Protein AF-0000000087188708 (afdb_homodimer)

Secondary structure (DSSP, 8-state):
----HHHHHHHHHHHHHHHHHHHHHHHHHHHHHHHHHHHHHHHHSTTSSS--HHHHHHHHHHHHHHTTS-HHHHHHHTHHHHHHHHS-SSSHHHHHHHHHHHHHHHHHHHHHHHHHTS-HHHHHHHHHTT--HHHIIIIIIHHHTHHHHHHHHHHHHHHHHHHHHHHHTTT--HHHHHIIIIIITTT-HHHHHHHHHHHHHHHHHHHHHHHHHHHHHHT-/----HHHHHHHHHHHHHHHHHHHHHHHHHHHHHHHHHHHHHHHHSTTSSS--HHHHHHHHHHHHHHTTS-HHHHHHHTHHHHHHHHS-SSSHHHHHHHHHHHHHHHHHHHHHHHHHTS-HHHHHHHHHTT--HHHIIIIIIHHHTHHHHHHHHHHHHHHHHHHHHHHGGGT--HHHHHIIIIIITTT-HHHHHHHHHHHHHHHHHHHHHHHHHHHHHHT-

pLDDT: mean 93.76, std 5.8, range [55.22, 98.81]

Sequence (440 aa):
MHADWSVFWPKVVDATGETVYMVLITLALSAVLGMAVGLTLYATRKGGVLPNRLVFAVLNTLVNIVRPVPFVIAIVALSPVTRGVVGTMIGTDAAVFPMVVVATFGVARIVETNLLSVESGVIEAARSMGAGPLRILLTVLVPEALGPLVLGFTFMLVALIDFSAVAGTVGGGGVGHLAMTYGYLRFDTSVMVVAVAVLIALVQVAQLLGNALARKVLRRMHADWSVFWPKVVDATGETVYMVLITLALSAVLGMAVGLTLYATRKGGVLPNRLVFAVLNTLVNIVRPVPFVIAIVALSPVTRGVVGTMIGTDAAVFPMVVVATFGVARIVETNLLSVESGVIEAARSMGAGPLRILLTVLVPEALGPLVLGFTFMLVALIDFSAVAGTVGGGGVGHLAMTYGYLRFDTSVMVVAVAVLIALVQVAQLLGNALARKVLRR

InterPro domains:
  IPR000515 ABC transporter type 1, transmembrane domain MetI-like [PF00528] (44-217)
  IPR000515 ABC transporter type 1, transmembrane domain MetI-like [PS50928] (16-210)
  IPR000515 ABC transporter type 1, transmembrane domain MetI-like [cd06261] (19-206)
  IPR035906 MetI-like superfamily [G3DSA:1.10.3720.10] (9-220)
  IPR035906 MetI-like superfamily [SSF161098] (9-205)
  IPR051322 Amino Acid ABC Transporter Permease [PTHR30450] (7-220)

Solvent-accessible surface area (backbone atoms only — not comparable to full-atom values): 21534 Å² total; per-residue (Å²): 111,78,81,59,61,88,68,44,48,61,56,54,52,50,18,46,49,42,35,52,47,40,35,51,53,26,48,54,53,11,50,56,52,3,41,53,51,6,49,48,44,48,28,12,28,89,88,35,74,50,60,34,68,66,62,24,52,54,53,50,51,50,35,66,58,55,53,73,46,39,60,68,56,48,48,55,65,39,34,67,56,31,26,71,76,66,69,33,60,54,32,49,74,28,36,30,51,50,48,22,58,54,42,16,38,44,37,12,50,48,42,30,56,40,51,66,69,52,59,64,65,62,54,52,52,42,45,72,73,65,50,50,55,67,48,40,48,64,68,44,46,46,64,70,26,40,36,61,43,38,47,45,50,31,52,46,53,49,50,34,49,34,50,39,36,47,33,9,73,64,44,14,34,18,41,26,19,48,26,44,59,54,6,54,73,51,65,16,64,67,48,28,54,51,37,51,50,50,50,48,49,49,42,51,50,46,49,52,52,25,52,53,50,24,52,58,53,54,73,97,114,78,81,59,62,89,69,44,48,60,56,52,52,51,18,45,50,43,34,51,47,40,36,52,54,26,46,54,52,10,50,54,51,2,41,54,51,6,50,49,43,47,29,13,28,92,87,35,74,49,60,34,68,67,62,25,52,53,52,51,50,50,34,64,59,55,50,74,45,36,62,67,56,49,46,54,64,39,33,68,57,32,28,72,73,67,68,33,59,54,30,49,73,30,37,30,50,49,48,23,58,55,41,17,36,47,37,12,50,48,43,28,56,40,51,66,69,52,61,66,65,62,55,51,53,44,46,73,72,65,50,50,56,69,49,40,50,64,67,44,47,46,63,71,27,40,37,62,44,37,47,45,49,30,54,47,54,48,50,34,50,35,50,41,35,46,32,8,74,62,45,15,36,17,41,27,20,47,28,44,58,54,7,54,74,52,66,16,64,68,48,29,54,50,36,51,50,51,51,48,48,51,43,52,51,47,48,53,52,27,52,55,51,24,52,57,53,54,72,98

Nearest PDB structures (foldseek):
  3tuz-assembly2_F  TM=9.775E-01  e=1.380E-12  Escherichia coli K-12
  3tui-assembly2_E  TM=9.716E-01  e=1.048E-12  Escherichia coli K-12
  7mc0-assembly1_B  TM=9.440E-01  e=1.883E-11  Neisseria meningitidis MC58
  3dhw-assembly1_B  TM=9.149E-01  e=3.055E-09  Escherichia coli K-12
  3dhw-assembly2_F  TM=9.165E-01  e=4.170E-08  Escherichia coli K-12

Radius of gyration: 22.99 Å; Cα contacts (8 Å, |Δi|>4): 658; chains: 2; bounding box: 59×64×60 Å

Structure (mmCIF, N/CA/C/O backbone):
data_AF-0000000087188708-model_v1
#
loop_
_entity.id
_entity.type
_entity.pdbx_description
1 polymer 'ABC transporter permease'
#
loop_
_atom_site.group_PDB
_atom_site.id
_atom_site.type_symbol
_atom_site.label_atom_id
_atom_site.label_alt_id
_atom_site.label_comp_id
_atom_site.label_asym_id
_atom_site.label_entity_id
_atom_site.label_seq_id
_atom_site.pdbx_PDB_ins_code
_atom_site.Cartn_x
_atom_site.Cartn_y
_atom_site.Cartn_z
_atom_site.occupancy
_atom_site.B_iso_or_equiv
_atom_site.auth_seq_id
_atom_site.auth_comp_id
_atom_site.auth_asym_id
_atom_site.auth_atom_id
_atom_site.pdbx_PDB_model_num
ATOM 1 N N . MET A 1 1 ? -13.57 29.672 0.452 1 55.44 1 MET A N 1
ATOM 2 C CA . MET A 1 1 ? -13.055 30.469 -0.656 1 55.44 1 MET A CA 1
ATOM 3 C C . MET A 1 1 ? -12.781 29.594 -1.874 1 55.44 1 MET A C 1
ATOM 5 O O . MET A 1 1 ? -12.141 28.547 -1.759 1 55.44 1 MET A O 1
ATOM 9 N N . HIS A 1 2 ? -13.484 29.625 -2.809 1 73.94 2 HIS A N 1
ATOM 10 C CA . HIS A 1 2 ? -13.422 28.906 -4.082 1 73.94 2 HIS A CA 1
ATOM 11 C C . HIS A 1 2 ? -12.242 29.391 -4.922 1 73.94 2 HIS A C 1
ATOM 13 O O . HIS A 1 2 ? -11.992 30.594 -5.012 1 73.94 2 HIS A O 1
ATOM 19 N N . ALA A 1 3 ? -11.305 28.469 -5.273 1 75.88 3 ALA A N 1
ATOM 20 C CA . ALA A 1 3 ? -10.117 28.781 -6.066 1 75.88 3 ALA A CA 1
ATOM 21 C C . ALA A 1 3 ? -10.5 29.422 -7.398 1 75.88 3 ALA A C 1
ATOM 23 O O . ALA A 1 3 ? -11.469 29 -8.039 1 75.88 3 ALA A O 1
ATOM 24 N N . ASP A 1 4 ? -9.898 30.578 -7.648 1 86.38 4 ASP A N 1
ATOM 25 C CA . ASP A 1 4 ? -9.984 31.125 -9 1 86.38 4 ASP A CA 1
ATOM 26 C C . ASP A 1 4 ? -9.172 30.281 -9.977 1 86.38 4 ASP A C 1
ATOM 28 O O . ASP A 1 4 ? -7.941 30.359 -10.016 1 86.38 4 ASP A O 1
ATOM 32 N N . TRP A 1 5 ? -9.797 29.547 -10.797 1 86.56 5 TRP A N 1
ATOM 33 C CA . TRP A 1 5 ? -9.18 28.5 -11.609 1 86.56 5 TRP A CA 1
ATOM 34 C C . TRP A 1 5 ? -8.32 29.109 -12.711 1 86.56 5 TRP A C 1
ATOM 36 O O . TRP A 1 5 ? -7.402 28.453 -13.219 1 86.56 5 TRP A O 1
ATOM 46 N N . SER A 1 6 ? -8.578 30.344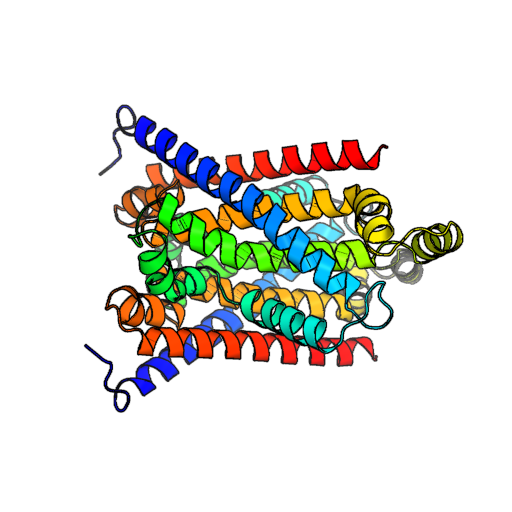 -13.031 1 86.44 6 SER A N 1
ATOM 47 C CA . SER A 1 6 ? -7.754 31 -14.047 1 86.44 6 SER A CA 1
ATOM 48 C C . SER A 1 6 ? -6.328 31.203 -13.547 1 86.44 6 SER A C 1
ATOM 50 O O . SER A 1 6 ? -5.379 31.125 -14.336 1 86.44 6 SER A O 1
ATOM 52 N N . VAL A 1 7 ? -6.223 31.234 -12.297 1 86.06 7 VAL A N 1
ATOM 53 C CA . VAL A 1 7 ? -4.891 31.484 -11.758 1 86.06 7 VAL A CA 1
ATOM 54 C C . VAL A 1 7 ? -4.395 30.234 -11.016 1 86.06 7 VAL A C 1
ATOM 56 O O . VAL A 1 7 ? -3.188 30.047 -10.836 1 86.06 7 VAL A O 1
ATOM 59 N N . PHE A 1 8 ? -5.25 29.328 -10.742 1 92 8 PHE A N 1
ATOM 60 C CA . PHE A 1 8 ? -4.895 28.203 -9.898 1 92 8 PHE A CA 1
ATOM 61 C C . PHE A 1 8 ? -4.371 27.047 -10.734 1 92 8 PHE A C 1
ATOM 63 O O . PHE A 1 8 ? -3.613 26.203 -10.242 1 92 8 PHE A O 1
ATOM 70 N N . TRP A 1 9 ? -4.625 27.062 -12.023 1 93.5 9 TRP A N 1
ATOM 71 C CA . TRP A 1 9 ? -4.301 25.922 -12.883 1 93.5 9 TRP A CA 1
ATOM 72 C C . TRP A 1 9 ? -2.791 25.734 -12.977 1 93.5 9 TRP A C 1
ATOM 74 O O . TRP A 1 9 ? -2.305 24.609 -13.047 1 93.5 9 TRP A O 1
ATOM 84 N N . PRO A 1 10 ? -2.039 26.844 -13 1 94.25 10 PRO A N 1
ATOM 85 C CA . PRO A 1 10 ? -0.588 26.656 -13.031 1 94.25 10 PRO A CA 1
ATOM 86 C C . PRO A 1 10 ? -0.071 25.891 -11.805 1 94.25 10 PRO A C 1
ATOM 88 O O . PRO A 1 10 ? 0.89 25.125 -11.906 1 94.25 10 PRO A O 1
ATOM 91 N N . LYS A 1 11 ? -0.668 26.094 -10.719 1 95.44 11 LYS A N 1
ATOM 92 C CA . LYS A 1 11 ? -0.282 25.359 -9.508 1 95.44 11 LYS A CA 1
ATOM 93 C C . LYS A 1 11 ? -0.538 23.875 -9.656 1 95.44 11 LYS A C 1
ATOM 95 O O . LYS A 1 11 ? 0.256 23.047 -9.195 1 95.44 11 LYS A O 1
ATOM 100 N N . VAL A 1 12 ? -1.658 23.562 -10.312 1 97.5 12 VAL A N 1
ATOM 101 C CA . VAL A 1 12 ? -2.01 22.156 -10.547 1 97.5 12 VAL A CA 1
ATOM 102 C C . VAL A 1 12 ? -0.976 21.516 -11.469 1 97.5 12 VAL A C 1
ATOM 104 O O . VAL A 1 12 ? -0.517 20.406 -11.219 1 97.5 12 VAL A O 1
ATOM 107 N N . VAL A 1 13 ? -0.599 22.219 -12.461 1 97.69 13 VAL A N 1
ATOM 108 C CA . VAL A 1 13 ? 0.367 21.719 -13.43 1 97.69 13 VAL A CA 1
ATOM 109 C C . VAL A 1 13 ? 1.728 21.531 -12.766 1 97.69 13 VAL A C 1
ATOM 111 O O . VAL A 1 13 ? 2.393 20.516 -12.961 1 97.69 13 VAL A O 1
ATOM 114 N N . ASP A 1 14 ? 2.127 22.516 -11.984 1 97.69 14 ASP A N 1
ATOM 115 C CA . ASP A 1 14 ? 3.396 22.453 -11.266 1 97.69 14 ASP A CA 1
ATOM 116 C C . ASP A 1 14 ? 3.414 21.266 -10.297 1 97.69 14 ASP A C 1
ATOM 118 O O . ASP A 1 14 ? 4.395 20.516 -10.242 1 97.69 14 ASP A O 1
ATOM 122 N N . ALA A 1 15 ? 2.367 21.125 -9.539 1 98.44 15 ALA A N 1
ATOM 123 C CA . ALA A 1 15 ? 2.254 20.031 -8.578 1 98.44 15 ALA A CA 1
ATOM 124 C C . ALA A 1 15 ? 2.285 18.672 -9.273 1 98.44 15 ALA A C 1
ATOM 126 O O . ALA A 1 15 ? 2.873 17.719 -8.766 1 98.44 15 ALA A O 1
ATOM 127 N N . THR A 1 16 ? 1.593 18.609 -10.445 1 98.62 16 THR A N 1
ATOM 128 C CA . THR A 1 16 ? 1.6 17.375 -11.234 1 98.62 16 THR A CA 1
ATOM 129 C C . THR A 1 16 ? 3.012 17.047 -11.711 1 98.62 16 THR A C 1
ATOM 131 O O . THR A 1 16 ? 3.438 15.891 -11.656 1 98.62 16 THR A O 1
ATOM 134 N N . GLY A 1 17 ? 3.709 18.031 -12.156 1 98.62 17 GLY A N 1
ATOM 135 C CA . GLY A 1 17 ? 5.094 17.859 -12.562 1 98.62 17 GLY A CA 1
ATOM 136 C C . GLY A 1 17 ? 5.988 17.375 -11.43 1 98.62 17 GLY A C 1
ATOM 137 O O . GLY A 1 17 ? 6.848 16.516 -11.633 1 98.62 17 GLY A O 1
ATOM 138 N N . GLU A 1 18 ? 5.809 17.953 -10.289 1 98.75 18 GLU A N 1
ATOM 139 C CA . GLU A 1 18 ? 6.57 17.547 -9.117 1 98.75 18 GLU A CA 1
ATOM 140 C C . GLU A 1 18 ? 6.301 16.078 -8.773 1 98.75 18 GLU A C 1
ATOM 142 O O . GLU A 1 18 ? 7.223 15.336 -8.422 1 98.75 18 GLU A O 1
ATOM 147 N N . THR A 1 19 ? 5.027 15.703 -8.836 1 98.75 19 THR A N 1
ATOM 148 C CA . THR A 1 19 ? 4.668 14.312 -8.586 1 98.75 19 THR A CA 1
ATOM 149 C C . THR A 1 19 ? 5.352 13.383 -9.586 1 98.75 19 THR A C 1
ATOM 151 O O . THR A 1 19 ? 5.965 12.383 -9.195 1 98.75 19 THR A O 1
ATOM 154 N N . VAL A 1 20 ? 5.258 13.75 -10.852 1 98.75 20 VAL A N 1
ATOM 155 C CA . VAL A 1 20 ? 5.867 12.945 -11.898 1 98.75 20 VAL A CA 1
ATOM 156 C C . VAL A 1 20 ? 7.375 12.852 -11.68 1 98.75 20 VAL A C 1
ATOM 158 O O . VAL A 1 20 ? 7.957 11.773 -11.781 1 98.75 20 VAL A O 1
ATOM 161 N N . TYR A 1 21 ? 7.953 13.945 -11.352 1 98.69 21 TYR A N 1
ATOM 162 C CA . TYR A 1 21 ? 9.383 13.992 -11.07 1 98.69 21 TYR A CA 1
ATOM 163 C C . TYR A 1 21 ? 9.75 13.07 -9.922 1 98.69 21 TYR A C 1
ATOM 165 O O . TYR A 1 21 ? 10.656 12.242 -10.039 1 98.69 21 TYR A O 1
ATOM 173 N N . MET A 1 22 ? 9.102 13.203 -8.781 1 98.75 22 MET A N 1
ATOM 174 C CA . MET A 1 22 ? 9.375 12.391 -7.602 1 98.75 22 MET A CA 1
ATOM 175 C C . MET A 1 22 ? 9.242 10.906 -7.926 1 98.75 22 MET A C 1
ATOM 177 O O . MET A 1 22 ? 10.102 10.102 -7.551 1 98.75 22 MET A O 1
ATOM 181 N N . VAL A 1 23 ? 8.18 10.57 -8.633 1 98.69 23 VAL A N 1
ATOM 182 C CA . VAL A 1 23 ? 7.859 9.172 -8.914 1 98.69 23 VAL A CA 1
ATOM 183 C C . VAL A 1 23 ? 8.898 8.586 -9.859 1 98.69 23 VAL A C 1
ATOM 185 O O . VAL A 1 23 ? 9.438 7.504 -9.609 1 98.69 23 VAL A O 1
ATOM 188 N N . LEU A 1 24 ? 9.258 9.305 -10.906 1 98.5 24 LEU A N 1
ATOM 189 C CA . LEU A 1 24 ? 10.148 8.766 -11.93 1 98.5 24 LEU A CA 1
ATOM 190 C C . LEU A 1 24 ? 11.586 8.688 -11.414 1 98.5 24 LEU A C 1
ATOM 192 O O . LEU A 1 24 ? 12.297 7.715 -11.672 1 98.5 24 LEU A O 1
ATOM 196 N N . ILE A 1 25 ? 12.023 9.688 -10.727 1 98.75 25 ILE A N 1
ATOM 197 C CA . ILE A 1 25 ? 13.375 9.68 -10.195 1 98.75 25 ILE A CA 1
ATOM 198 C C . ILE A 1 25 ? 13.508 8.594 -9.125 1 98.75 25 ILE A C 1
ATOM 200 O O . ILE A 1 25 ? 14.508 7.871 -9.086 1 98.75 25 ILE A O 1
ATOM 204 N N . THR A 1 26 ? 12.5 8.508 -8.227 1 98.81 26 THR A N 1
ATOM 205 C CA . THR A 1 26 ? 12.516 7.461 -7.211 1 98.81 26 THR A CA 1
ATOM 206 C C . THR A 1 26 ? 12.5 6.082 -7.859 1 98.81 26 THR A C 1
ATOM 208 O O . THR A 1 26 ? 13.195 5.172 -7.414 1 98.81 26 THR A O 1
ATOM 211 N N . LEU A 1 27 ? 11.641 5.922 -8.906 1 98.5 27 LEU A N 1
ATOM 212 C CA . LEU A 1 27 ? 11.586 4.641 -9.594 1 98.5 27 LEU A CA 1
ATOM 213 C C . LEU A 1 27 ? 12.953 4.277 -10.172 1 98.5 27 LEU A C 1
ATOM 215 O O . LEU A 1 27 ? 13.414 3.143 -10.023 1 98.5 27 LEU A O 1
ATOM 219 N N . ALA A 1 28 ? 13.578 5.215 -10.852 1 98.44 28 ALA A N 1
ATOM 220 C CA . ALA A 1 28 ? 14.867 4.977 -11.492 1 98.44 28 ALA A CA 1
ATOM 221 C C . ALA A 1 28 ? 15.922 4.574 -10.461 1 98.44 28 ALA A C 1
ATOM 223 O O . ALA A 1 28 ? 16.609 3.57 -10.633 1 98.44 28 ALA A O 1
ATOM 224 N N . LEU A 1 29 ? 16 5.293 -9.406 1 98.75 29 LEU A N 1
ATOM 225 C CA . LEU A 1 29 ? 17.031 5.051 -8.406 1 98.75 29 LEU A CA 1
ATOM 226 C C . LEU A 1 29 ? 16.734 3.777 -7.617 1 98.75 29 LEU A C 1
ATOM 228 O O . LEU A 1 29 ? 17.641 2.979 -7.363 1 98.75 29 LEU A O 1
ATOM 232 N N . SER A 1 30 ? 15.492 3.623 -7.223 1 98.62 30 SER A N 1
ATOM 233 C CA . SER A 1 30 ? 15.148 2.434 -6.449 1 98.62 30 SER A CA 1
ATOM 234 C C . SER A 1 30 ? 15.203 1.177 -7.309 1 98.62 30 SER A C 1
ATOM 236 O O . SER A 1 30 ? 15.477 0.084 -6.805 1 98.62 30 SER A O 1
ATOM 238 N N . ALA A 1 31 ? 14.914 1.328 -8.609 1 97.94 31 ALA A N 1
ATOM 239 C CA . ALA A 1 31 ? 15.047 0.189 -9.508 1 97.94 31 ALA A CA 1
ATOM 240 C C . ALA A 1 31 ? 16.484 -0.311 -9.555 1 97.94 31 ALA A C 1
ATOM 242 O O . ALA A 1 31 ? 16.734 -1.517 -9.492 1 97.94 31 ALA A O 1
ATOM 243 N N . VAL A 1 32 ? 17.422 0.616 -9.672 1 98 32 VAL A N 1
ATOM 244 C CA . VAL A 1 32 ? 18.828 0.262 -9.742 1 98 32 VAL A CA 1
ATOM 245 C C . VAL A 1 32 ? 19.281 -0.323 -8.406 1 98 32 VAL A C 1
ATOM 247 O O . VAL A 1 32 ? 19.859 -1.409 -8.359 1 98 32 VAL A O 1
ATOM 250 N N . LEU A 1 33 ? 19 0.356 -7.328 1 98.56 33 LEU A N 1
ATOM 251 C CA . LEU A 1 33 ? 19.438 -0.075 -6.004 1 98.56 33 LEU A CA 1
ATOM 252 C C . LEU A 1 33 ? 18.703 -1.349 -5.582 1 98.56 33 LEU A C 1
ATOM 254 O O . LEU A 1 33 ? 19.312 -2.264 -5.031 1 98.56 33 LEU A O 1
ATOM 258 N N . GLY A 1 34 ? 17.391 -1.354 -5.812 1 98.38 34 GLY A N 1
ATOM 259 C CA . GLY A 1 34 ? 16.594 -2.523 -5.473 1 98.38 34 GLY A CA 1
ATOM 260 C C . GLY A 1 34 ? 16.984 -3.758 -6.266 1 98.38 34 GLY A C 1
ATOM 261 O O . GLY A 1 34 ? 16.969 -4.871 -5.738 1 98.38 34 GLY A O 1
ATOM 262 N N . MET A 1 35 ? 17.266 -3.551 -7.516 1 96.94 35 MET A N 1
ATOM 263 C CA . MET A 1 35 ? 17.75 -4.66 -8.328 1 96.94 35 MET A CA 1
ATOM 264 C C . MET A 1 35 ? 19.047 -5.223 -7.766 1 96.94 35 MET A C 1
ATOM 266 O O . MET A 1 35 ? 19.219 -6.438 -7.664 1 96.94 35 MET A O 1
ATOM 270 N N . ALA A 1 36 ? 19.953 -4.355 -7.41 1 97.38 36 ALA A N 1
ATOM 271 C CA . ALA A 1 36 ? 21.219 -4.785 -6.824 1 97.38 36 ALA A CA 1
ATOM 272 C C . ALA A 1 36 ? 20.984 -5.586 -5.547 1 97.38 36 ALA A C 1
ATOM 274 O O . ALA A 1 36 ? 21.547 -6.672 -5.375 1 97.38 36 ALA A O 1
ATOM 275 N N . VAL A 1 37 ? 20.141 -5.086 -4.68 1 98.31 37 VAL A N 1
ATOM 276 C CA . VAL A 1 37 ? 19.859 -5.75 -3.41 1 98.31 37 VAL A CA 1
ATOM 277 C C . VAL A 1 37 ? 19.125 -7.059 -3.666 1 98.31 37 VAL A C 1
ATOM 279 O O . VAL A 1 37 ? 19.438 -8.086 -3.066 1 98.31 37 VAL A O 1
ATOM 282 N N . GLY A 1 38 ? 18.109 -6.984 -4.57 1 97.62 38 GLY A N 1
ATOM 283 C CA . GLY A 1 38 ? 17.328 -8.172 -4.902 1 97.62 38 GLY A CA 1
ATOM 284 C C . GLY A 1 38 ? 18.172 -9.281 -5.516 1 97.62 38 GLY A C 1
ATOM 285 O O . GLY A 1 38 ? 18.016 -10.453 -5.172 1 97.62 38 GLY A O 1
ATOM 286 N N . LEU A 1 39 ? 19.062 -8.906 -6.391 1 96.56 39 LEU A N 1
ATOM 287 C CA . LEU A 1 39 ? 19.984 -9.867 -6.996 1 96.56 39 LEU A CA 1
ATOM 288 C C . LEU A 1 39 ? 20.891 -10.484 -5.945 1 96.56 39 LEU A C 1
ATOM 290 O O . LEU A 1 39 ? 21.156 -11.688 -5.977 1 96.56 39 LEU A O 1
ATOM 294 N N . THR A 1 40 ? 21.375 -9.648 -5.066 1 97.44 40 THR A N 1
ATOM 295 C CA . THR A 1 40 ? 22.25 -10.141 -3.998 1 97.44 40 THR A CA 1
ATOM 296 C C . THR A 1 40 ? 21.5 -11.117 -3.098 1 97.44 40 THR A C 1
ATOM 298 O O . THR A 1 40 ? 22.047 -12.156 -2.717 1 97.44 40 THR A O 1
ATOM 301 N N . LEU A 1 41 ? 20.312 -10.828 -2.809 1 97.44 41 LEU A N 1
ATOM 302 C CA . LEU A 1 41 ? 19.484 -11.711 -1.998 1 97.44 41 LEU A CA 1
ATOM 303 C C . LEU A 1 41 ? 19.297 -13.062 -2.684 1 97.44 41 LEU A C 1
ATOM 305 O O . LEU A 1 41 ? 19.469 -14.109 -2.059 1 97.44 41 LEU A O 1
ATOM 309 N N . TYR A 1 42 ? 18.969 -12.945 -3.904 1 95.88 42 TYR A N 1
ATOM 310 C CA . TYR A 1 42 ? 18.75 -14.18 -4.656 1 95.88 42 TYR A CA 1
ATOM 311 C C . TYR A 1 42 ? 20.031 -15 -4.719 1 95.88 42 TYR A C 1
ATOM 313 O O . TYR A 1 42 ? 20.016 -16.219 -4.504 1 95.88 42 TYR A O 1
ATOM 321 N N . ALA A 1 43 ? 21.125 -14.352 -4.961 1 95.06 43 ALA A N 1
ATOM 322 C CA . ALA A 1 43 ? 22.391 -15.023 -5.199 1 95.06 43 ALA A CA 1
ATOM 323 C C . ALA A 1 43 ? 22.938 -15.648 -3.916 1 95.06 43 ALA A C 1
ATOM 325 O O . ALA A 1 43 ? 23.594 -16.688 -3.955 1 95.06 43 ALA A O 1
ATOM 326 N N . THR A 1 44 ? 22.641 -15.062 -2.797 1 96.38 44 THR A N 1
ATOM 327 C CA . THR A 1 44 ? 23.328 -15.461 -1.572 1 96.38 44 THR A CA 1
ATOM 328 C C . THR A 1 44 ? 22.484 -16.438 -0.767 1 96.38 44 THR A C 1
ATOM 330 O O . THR A 1 44 ? 22.906 -16.906 0.294 1 96.38 44 THR A O 1
ATOM 333 N N . ARG A 1 45 ? 21.328 -16.719 -1.257 1 93.88 45 ARG A N 1
ATOM 334 C CA . ARG A 1 45 ? 20.469 -17.672 -0.548 1 93.88 45 ARG A CA 1
ATOM 335 C C . ARG A 1 45 ? 21.094 -19.062 -0.53 1 93.88 45 ARG A C 1
ATOM 337 O O . ARG A 1 45 ? 22.031 -19.344 -1.278 1 93.88 45 ARG A O 1
ATOM 344 N N . LYS A 1 46 ? 20.5 -19.906 0.299 1 91.25 46 LYS A N 1
ATOM 345 C CA . LYS A 1 46 ? 20.969 -21.297 0.33 1 91.25 46 LYS A CA 1
ATOM 346 C C . LYS A 1 46 ? 20.703 -22 -0.998 1 91.25 46 LYS A C 1
ATOM 348 O O . LYS A 1 46 ? 19.578 -21.984 -1.493 1 91.25 46 LYS A O 1
ATOM 353 N N . GLY A 1 47 ? 21.766 -22.469 -1.568 1 83.81 47 GLY A N 1
ATOM 354 C CA . GLY A 1 47 ? 21.625 -23.156 -2.842 1 83.81 47 GLY A CA 1
ATOM 355 C C . GLY A 1 47 ? 21.703 -22.219 -4.035 1 83.81 47 GLY A C 1
ATOM 356 O O . GLY A 1 47 ? 21.5 -22.641 -5.176 1 83.81 47 GLY A O 1
ATOM 357 N N . GLY A 1 48 ? 21.969 -20.953 -3.705 1 85.62 48 GLY A N 1
ATOM 358 C CA . GLY A 1 48 ? 22.047 -19.984 -4.781 1 85.62 48 GLY A CA 1
ATOM 359 C C . GLY A 1 48 ? 23.375 -20.016 -5.512 1 85.62 48 GLY A C 1
ATOM 360 O O . GLY A 1 48 ? 24.188 -20.922 -5.293 1 85.62 48 GLY A O 1
ATOM 361 N N . VAL A 1 49 ? 23.641 -19.125 -6.363 1 86.62 49 VAL A N 1
ATOM 362 C CA . VAL A 1 49 ? 24.812 -19.109 -7.234 1 86.62 49 VAL A CA 1
ATOM 363 C C . VAL A 1 49 ? 26.047 -18.672 -6.441 1 86.62 49 VAL A C 1
ATOM 365 O O . VAL A 1 49 ? 27.172 -19.016 -6.793 1 86.62 49 VAL A O 1
ATOM 368 N N . LEU A 1 50 ? 25.812 -17.797 -5.418 1 91.19 50 LEU A N 1
ATOM 369 C CA . LEU A 1 50 ? 26.859 -17.328 -4.516 1 91.19 50 LEU A CA 1
ATOM 370 C C . LEU A 1 50 ? 26.391 -17.391 -3.064 1 91.19 50 LEU A C 1
ATOM 372 O O . LEU A 1 50 ? 26.266 -16.344 -2.408 1 91.19 50 LEU A O 1
ATOM 376 N N . PRO A 1 51 ? 26.328 -18.578 -2.629 1 92.38 51 PRO A N 1
ATOM 377 C CA . PRO A 1 51 ? 25.75 -18.719 -1.289 1 92.38 51 PRO A CA 1
ATOM 378 C C . PRO A 1 51 ? 26.578 -18.016 -0.214 1 92.38 51 PRO A C 1
ATOM 380 O O . PRO A 1 51 ? 27.812 -18.062 -0.247 1 92.38 51 PRO A O 1
ATOM 383 N N . ASN A 1 52 ? 25.984 -17.203 0.547 1 96.56 52 ASN A N 1
ATOM 384 C CA . ASN A 1 52 ? 26.531 -16.484 1.7 1 96.56 52 ASN A CA 1
ATOM 385 C C . ASN A 1 52 ? 25.453 -16.266 2.768 1 96.56 52 ASN A C 1
ATOM 387 O O . ASN A 1 52 ? 24.672 -15.312 2.678 1 96.56 52 ASN A O 1
ATOM 391 N N . ARG A 1 53 ? 25.531 -17.016 3.787 1 96.19 53 ARG A N 1
ATOM 392 C CA . ARG A 1 53 ? 24.469 -17.047 4.789 1 96.19 53 ARG A CA 1
ATOM 393 C C . ARG A 1 53 ? 24.375 -15.727 5.535 1 96.19 53 ARG A C 1
ATOM 395 O O . ARG A 1 53 ? 23.281 -15.258 5.844 1 96.19 53 ARG A O 1
ATOM 402 N N . LEU A 1 54 ? 25.469 -15.172 5.812 1 97.56 54 LEU A N 1
ATOM 403 C CA . LEU A 1 54 ? 25.484 -13.93 6.582 1 97.56 54 LEU A CA 1
ATOM 404 C C . LEU A 1 54 ? 24.906 -12.781 5.773 1 97.56 54 LEU A C 1
ATOM 406 O O . LEU A 1 54 ? 24.078 -12.023 6.273 1 97.56 54 LEU A O 1
ATOM 410 N N . VAL A 1 55 ? 25.344 -12.68 4.574 1 97.75 55 VAL A N 1
ATOM 411 C CA . VAL A 1 55 ? 24.859 -11.602 3.715 1 97.75 55 VAL A CA 1
ATOM 412 C C . VAL A 1 55 ? 23.359 -11.766 3.488 1 97.75 55 VAL A C 1
ATOM 414 O O . VAL A 1 55 ? 22.609 -10.797 3.59 1 97.75 55 VAL A O 1
ATOM 417 N N . PHE A 1 56 ? 22.938 -12.93 3.268 1 98 56 PHE A N 1
ATOM 418 C CA . PHE A 1 56 ? 21.516 -13.195 3.047 1 98 56 PHE A CA 1
ATOM 419 C C . PHE A 1 56 ? 20.703 -12.836 4.281 1 98 56 PHE A C 1
ATOM 421 O O . PHE A 1 56 ? 19.688 -12.148 4.18 1 98 56 PHE A O 1
ATOM 428 N N . ALA A 1 57 ? 21.188 -13.281 5.383 1 97.5 57 ALA A N 1
ATOM 429 C CA . ALA A 1 57 ? 20.438 -13.078 6.621 1 97.5 57 ALA A CA 1
ATOM 430 C C . ALA A 1 57 ? 20.297 -11.594 6.938 1 97.5 57 ALA A C 1
ATOM 432 O O . ALA A 1 57 ? 19.219 -11.141 7.332 1 97.5 57 ALA A O 1
ATOM 433 N N . VAL A 1 58 ? 21.297 -10.883 6.766 1 97.75 58 VAL A N 1
ATOM 434 C CA . VAL A 1 58 ? 21.297 -9.461 7.07 1 97.75 58 VAL A CA 1
ATOM 435 C C . VAL A 1 58 ? 20.375 -8.727 6.102 1 97.75 58 VAL A C 1
ATOM 437 O O . VAL A 1 58 ? 19.5 -7.953 6.523 1 97.75 58 VAL A O 1
ATOM 440 N N . LEU A 1 59 ? 20.484 -8.977 4.82 1 97.81 59 LEU A N 1
ATOM 441 C CA . LEU A 1 59 ? 19.688 -8.289 3.816 1 97.81 59 LEU A CA 1
ATOM 442 C C . LEU A 1 59 ? 18.219 -8.695 3.938 1 97.81 59 LEU A C 1
ATOM 444 O O . LEU A 1 59 ? 17.328 -7.848 3.828 1 97.81 59 LEU A O 1
ATOM 448 N N . ASN A 1 60 ? 18.031 -9.938 4.152 1 97.12 60 ASN A N 1
ATOM 449 C CA . ASN A 1 60 ? 16.672 -10.43 4.293 1 97.12 60 ASN A CA 1
ATOM 450 C C . ASN A 1 60 ? 15.969 -9.82 5.504 1 97.12 60 ASN A C 1
ATOM 452 O O . ASN A 1 60 ? 14.789 -9.477 5.434 1 97.12 60 ASN A O 1
ATOM 456 N N . THR A 1 61 ? 16.719 -9.75 6.559 1 95.62 61 THR A N 1
ATOM 457 C CA . THR A 1 61 ? 16.156 -9.148 7.77 1 95.62 61 THR A CA 1
ATOM 458 C C . THR A 1 61 ? 15.836 -7.676 7.543 1 95.62 61 THR A C 1
ATOM 460 O O . THR A 1 61 ? 14.773 -7.199 7.949 1 95.62 61 THR A O 1
ATOM 463 N N . LEU A 1 62 ? 16.656 -6.949 6.879 1 96 62 LEU A N 1
ATOM 464 C CA . LEU A 1 62 ? 16.422 -5.539 6.582 1 96 62 LEU A CA 1
ATOM 465 C C . LEU A 1 62 ? 15.203 -5.359 5.691 1 96 62 LEU A C 1
ATOM 467 O O . LEU A 1 62 ? 14.352 -4.504 5.957 1 96 62 LEU A O 1
ATOM 471 N N . VAL A 1 63 ? 15.094 -6.141 4.711 1 96.5 63 VAL A N 1
ATOM 472 C CA . VAL A 1 63 ? 13.977 -6.066 3.777 1 96.5 63 VAL A CA 1
ATOM 473 C C . VAL A 1 63 ? 12.664 -6.371 4.508 1 96.5 63 VAL A C 1
ATOM 475 O O . VAL A 1 63 ? 11.68 -5.656 4.352 1 96.5 63 VAL A O 1
ATOM 478 N N . ASN A 1 64 ? 12.711 -7.34 5.422 1 91.25 64 ASN A N 1
ATOM 479 C CA . ASN A 1 64 ? 11.508 -7.781 6.129 1 91.25 64 ASN A CA 1
ATOM 480 C C . ASN A 1 64 ? 11.07 -6.762 7.176 1 91.25 64 ASN A C 1
ATOM 482 O O . ASN A 1 64 ? 9.883 -6.66 7.484 1 91.25 64 ASN A O 1
ATOM 486 N N . ILE A 1 65 ? 11.93 -6.023 7.637 1 90.69 65 ILE A N 1
ATOM 487 C CA . ILE A 1 65 ? 11.617 -5.062 8.695 1 90.69 65 ILE A CA 1
ATOM 488 C C . ILE A 1 65 ? 11.172 -3.742 8.07 1 90.69 65 ILE A C 1
ATOM 490 O O . ILE A 1 65 ? 10.219 -3.115 8.555 1 90.69 65 ILE A O 1
ATOM 494 N N . VAL A 1 66 ? 11.812 -3.346 7.016 1 92.75 66 VAL A N 1
ATOM 495 C CA . VAL A 1 66 ? 11.586 -2.02 6.453 1 92.75 66 VAL A CA 1
ATOM 496 C C . VAL A 1 66 ? 10.336 -2.035 5.582 1 92.75 66 VAL A C 1
ATOM 498 O O . VAL A 1 66 ? 9.523 -1.104 5.629 1 92.75 66 VAL A O 1
ATOM 501 N N . ARG A 1 67 ? 10.109 -3.088 4.902 1 90.69 67 ARG A N 1
ATOM 502 C CA . ARG A 1 67 ? 9.07 -3.15 3.879 1 90.69 67 ARG A CA 1
ATOM 503 C C . ARG A 1 67 ? 7.684 -2.965 4.492 1 90.69 67 ARG A C 1
ATOM 505 O O . ARG A 1 67 ? 6.852 -2.232 3.953 1 90.69 67 ARG A O 1
ATOM 512 N N . PRO A 1 68 ? 7.418 -3.49 5.66 1 88.81 68 PRO A N 1
ATOM 513 C CA . PRO A 1 68 ? 6.051 -3.381 6.176 1 88.81 68 PRO A CA 1
ATOM 514 C C . PRO A 1 68 ? 5.812 -2.088 6.953 1 88.81 68 PRO A C 1
ATOM 516 O O . PRO A 1 68 ? 4.691 -1.822 7.391 1 88.81 68 PRO A O 1
ATOM 519 N N . VAL A 1 69 ? 6.797 -1.272 7.152 1 92.19 69 VAL A N 1
ATOM 520 C CA . VAL A 1 69 ? 6.641 -0.001 7.848 1 92.19 69 VAL A CA 1
ATOM 521 C C . VAL A 1 69 ? 5.789 0.949 7.008 1 92.19 69 VAL A C 1
ATOM 523 O O . VAL A 1 69 ? 6.113 1.222 5.852 1 92.19 69 VAL A O 1
ATOM 526 N N . PRO A 1 70 ? 4.707 1.42 7.562 1 95.19 70 PRO A N 1
ATOM 527 C CA . PRO A 1 70 ? 3.93 2.418 6.824 1 95.19 70 PRO A CA 1
ATOM 528 C C . PRO A 1 70 ? 4.781 3.588 6.336 1 95.19 70 PRO A C 1
ATOM 530 O O . PRO A 1 70 ? 5.594 4.125 7.094 1 95.19 70 PRO A O 1
ATOM 533 N N . PHE A 1 71 ? 4.582 3.982 5.098 1 97.31 71 PHE A N 1
ATOM 534 C CA . PHE A 1 71 ? 5.469 4.973 4.496 1 97.31 71 PHE A CA 1
ATOM 535 C C . PHE A 1 71 ? 5.387 6.297 5.242 1 97.31 71 PHE A C 1
ATOM 537 O O . PHE A 1 71 ? 6.391 7 5.379 1 97.31 71 PHE A O 1
ATOM 544 N N . VAL A 1 72 ? 4.234 6.629 5.676 1 96.19 72 VAL A N 1
ATOM 545 C CA . VAL A 1 72 ? 4.07 7.918 6.34 1 96.19 72 VAL A CA 1
ATOM 546 C C . VAL A 1 72 ? 4.961 7.977 7.578 1 96.19 72 VAL A C 1
ATOM 548 O O . VAL A 1 72 ? 5.5 9.031 7.918 1 96.19 72 VAL A O 1
ATOM 551 N N . ILE A 1 73 ? 5.102 6.844 8.195 1 95.88 73 ILE A N 1
ATOM 552 C CA . ILE A 1 73 ? 5.938 6.777 9.383 1 95.88 73 ILE A CA 1
ATOM 553 C C . ILE A 1 73 ? 7.41 6.758 8.977 1 95.88 73 ILE A C 1
ATOM 555 O O . ILE A 1 73 ? 8.242 7.402 9.617 1 95.88 73 ILE A O 1
ATOM 559 N N . ALA A 1 74 ? 7.715 6.109 7.965 1 96.25 74 ALA A N 1
ATOM 560 C CA . ALA A 1 74 ? 9.094 6.016 7.492 1 96.25 74 ALA A CA 1
ATOM 561 C C . ALA A 1 74 ? 9.625 7.383 7.082 1 96.25 74 ALA A C 1
ATOM 563 O O . ALA A 1 74 ? 10.758 7.746 7.426 1 96.25 74 ALA A O 1
ATOM 564 N N . ILE A 1 75 ? 8.797 8.109 6.332 1 96.94 75 ILE A N 1
ATOM 565 C CA . ILE A 1 75 ? 9.273 9.391 5.812 1 96.94 75 ILE A CA 1
ATOM 566 C C . ILE A 1 75 ? 9.531 10.352 6.969 1 96.94 75 ILE A C 1
ATOM 568 O O . ILE A 1 75 ? 10.508 11.109 6.949 1 96.94 75 ILE A O 1
ATOM 572 N N . VAL A 1 76 ? 8.734 10.344 8.008 1 95.25 76 VAL A N 1
ATOM 573 C CA . VAL A 1 76 ? 8.938 11.234 9.141 1 95.25 76 VAL A CA 1
ATOM 574 C C . VAL A 1 76 ? 10.102 10.734 9.984 1 95.25 76 VAL A C 1
ATOM 576 O O . VAL A 1 76 ? 10.898 11.531 10.5 1 95.25 76 VAL A O 1
ATOM 579 N N . ALA A 1 77 ? 10.18 9.414 10.133 1 95.19 77 ALA A N 1
ATOM 580 C CA . ALA A 1 77 ? 11.25 8.828 10.93 1 95.19 77 ALA A CA 1
ATOM 581 C C . ALA A 1 77 ? 12.617 9.109 10.297 1 95.19 77 ALA A C 1
ATOM 583 O O . ALA A 1 77 ? 13.609 9.258 11.008 1 95.19 77 ALA A O 1
ATOM 584 N N . LEU A 1 78 ? 12.672 9.203 9.023 1 96 78 LEU A N 1
ATOM 585 C CA . LEU A 1 78 ? 13.922 9.398 8.305 1 96 78 LEU A CA 1
ATOM 586 C C . LEU A 1 78 ? 14.258 10.875 8.188 1 96 78 LEU A C 1
ATOM 588 O O . LEU A 1 78 ? 15.305 11.242 7.633 1 96 78 LEU A O 1
ATOM 592 N N . SER A 1 79 ? 13.445 11.766 8.719 1 94.25 79 SER A N 1
ATOM 593 C CA . SER A 1 79 ? 13.578 13.203 8.508 1 94.25 79 SER A CA 1
ATOM 594 C C . SER A 1 79 ? 14.938 13.711 8.977 1 94.25 79 SER A C 1
ATOM 596 O O . SER A 1 79 ? 15.562 14.523 8.297 1 94.25 79 SER A O 1
ATOM 598 N N . PRO A 1 80 ? 15.492 13.219 10.125 1 92.19 80 PRO A N 1
ATOM 599 C CA . PRO A 1 80 ? 16.812 13.703 10.508 1 92.19 80 PRO A CA 1
ATOM 600 C C . PRO A 1 80 ? 17.906 13.273 9.516 1 92.19 80 PRO A C 1
ATOM 602 O O . PRO A 1 80 ? 18.828 14.031 9.25 1 92.19 80 PRO A O 1
ATOM 605 N N . VAL A 1 81 ? 17.766 12.117 9.023 1 95.19 81 VAL A N 1
ATOM 606 C CA . VAL A 1 81 ? 18.719 11.609 8.055 1 95.19 81 VAL A CA 1
ATOM 607 C C . VAL A 1 81 ? 18.578 12.383 6.738 1 95.19 81 VAL A C 1
ATOM 609 O O . VAL A 1 81 ? 19.578 12.719 6.102 1 95.19 81 VAL A O 1
ATOM 612 N N . THR A 1 82 ? 17.375 12.609 6.348 1 96.38 82 THR A N 1
ATOM 613 C CA . THR A 1 82 ? 17.109 13.383 5.141 1 96.38 82 THR A CA 1
ATOM 614 C C . THR A 1 82 ? 17.75 14.766 5.234 1 96.38 82 THR A C 1
ATOM 616 O O . THR A 1 82 ? 18.375 15.227 4.277 1 96.38 82 THR A O 1
ATOM 619 N N . ARG A 1 83 ? 17.531 15.414 6.383 1 94.44 83 ARG A N 1
ATOM 620 C CA . ARG A 1 83 ? 18.141 16.734 6.586 1 94.44 83 ARG A CA 1
ATOM 621 C C . ARG A 1 83 ? 19.656 16.656 6.484 1 94.44 83 ARG A C 1
ATOM 623 O O . ARG A 1 83 ? 20.281 17.562 5.926 1 94.44 83 ARG A O 1
ATOM 630 N N . GLY A 1 84 ? 20.234 15.625 7.027 1 95.75 84 GLY A N 1
ATOM 631 C CA . GLY A 1 84 ? 21.688 15.453 6.98 1 95.75 84 GLY A CA 1
ATOM 632 C C . GLY A 1 84 ? 22.219 15.195 5.582 1 95.75 84 GLY A C 1
ATOM 633 O O . GLY A 1 84 ? 23.297 15.664 5.223 1 95.75 84 GLY A O 1
ATOM 634 N N . VAL A 1 85 ? 21.453 14.516 4.75 1 96.31 85 VAL A N 1
ATOM 635 C CA . VAL A 1 85 ? 21.922 14.078 3.441 1 96.31 85 VAL A CA 1
ATOM 636 C C . VAL A 1 85 ? 21.562 15.125 2.387 1 96.31 85 VAL A C 1
ATOM 638 O O . VAL A 1 85 ? 22.391 15.461 1.531 1 96.31 85 VAL A O 1
ATOM 641 N N . VAL A 1 86 ? 20.359 15.656 2.455 1 96.12 86 VAL A N 1
ATOM 642 C CA . VAL A 1 86 ? 19.828 16.531 1.407 1 96.12 86 VAL A CA 1
ATOM 643 C C . VAL A 1 86 ? 19.938 17.984 1.848 1 96.12 86 VAL A C 1
ATOM 645 O O . VAL A 1 86 ? 19.938 18.891 1.014 1 96.12 86 VAL A O 1
ATOM 648 N N . GLY A 1 87 ? 20.016 18.266 3.107 1 95.12 87 GLY A N 1
ATOM 649 C CA . GLY A 1 87 ? 20.141 19.609 3.627 1 95.12 87 GLY A CA 1
ATOM 650 C C . GLY A 1 87 ? 18.828 20.203 4.105 1 95.12 87 GLY A C 1
ATOM 651 O O . GLY A 1 87 ? 18.797 21.25 4.754 1 95.12 87 GLY A O 1
ATOM 652 N N . THR A 1 88 ? 17.75 19.562 3.732 1 93.94 88 THR A N 1
ATOM 653 C CA . THR A 1 88 ? 16.422 20 4.145 1 93.94 88 THR A CA 1
ATOM 654 C C . THR A 1 88 ? 15.477 18.812 4.266 1 93.94 88 THR A C 1
ATOM 656 O O . THR A 1 88 ? 15.773 17.719 3.781 1 93.94 88 THR A O 1
ATOM 659 N N . MET A 1 89 ? 14.359 19.047 4.98 1 92.12 89 MET A N 1
ATOM 660 C CA . MET A 1 89 ? 13.352 17.984 5.121 1 92.12 89 MET A CA 1
ATOM 661 C C . MET A 1 89 ? 12.109 18.328 4.312 1 92.12 89 MET A C 1
ATOM 663 O O . MET A 1 89 ? 11.156 17.531 4.277 1 92.12 89 MET A O 1
ATOM 667 N N . ILE A 1 90 ? 12.156 19.469 3.656 1 93.88 90 ILE A N 1
ATOM 668 C CA . ILE A 1 90 ? 10.984 19.922 2.914 1 93.88 90 ILE A CA 1
ATOM 669 C C . ILE A 1 90 ? 11.328 20.031 1.429 1 93.88 90 ILE A C 1
ATOM 671 O O . ILE A 1 90 ? 12.477 20.266 1.064 1 93.88 90 ILE A O 1
ATOM 675 N N . GLY A 1 91 ? 10.297 19.797 0.633 1 96.69 91 GLY A N 1
ATOM 676 C CA . GLY A 1 91 ? 10.508 19.938 -0.8 1 96.69 91 GLY A CA 1
ATOM 677 C C . GLY A 1 91 ? 10.562 18.594 -1.521 1 96.69 91 GLY A C 1
ATOM 678 O O . GLY A 1 91 ? 10.75 17.547 -0.891 1 96.69 91 GLY A O 1
ATOM 679 N N . THR A 1 92 ? 10.469 18.672 -2.822 1 97.62 92 THR A N 1
ATOM 680 C CA . THR A 1 92 ? 10.383 17.484 -3.66 1 97.62 92 THR A CA 1
ATOM 681 C C . THR A 1 92 ? 11.688 16.688 -3.604 1 97.62 92 THR A C 1
ATOM 683 O O . THR A 1 92 ? 11.664 15.453 -3.518 1 97.62 92 THR A O 1
ATOM 686 N N . ASP A 1 93 ? 12.805 17.344 -3.619 1 97.5 93 ASP A N 1
ATOM 687 C CA . ASP A 1 93 ? 14.094 16.656 -3.566 1 97.5 93 ASP A CA 1
ATOM 688 C C . ASP A 1 93 ? 14.281 15.93 -2.234 1 97.5 93 ASP A C 1
ATOM 690 O O . ASP A 1 93 ? 14.844 14.836 -2.188 1 97.5 93 ASP A O 1
ATOM 694 N N . ALA A 1 94 ? 13.898 16.641 -1.201 1 97.94 94 ALA A N 1
ATOM 695 C CA . ALA A 1 94 ? 13.992 16.016 0.122 1 97.94 94 ALA A CA 1
ATOM 696 C C . ALA A 1 94 ? 13.109 14.781 0.219 1 97.94 94 ALA A C 1
ATOM 698 O O . ALA A 1 94 ? 13.492 13.781 0.835 1 97.94 94 ALA A O 1
ATOM 699 N N . ALA A 1 95 ? 11.914 14.844 -0.371 1 98.38 95 ALA A N 1
ATOM 700 C CA . ALA A 1 95 ? 10.961 13.742 -0.319 1 98.38 95 ALA A CA 1
ATOM 701 C C . ALA A 1 95 ? 11.484 12.523 -1.079 1 98.38 95 ALA A C 1
ATOM 703 O O . ALA A 1 95 ? 11.219 11.383 -0.698 1 98.38 95 ALA A O 1
ATOM 704 N N . VAL A 1 96 ? 12.266 12.711 -2.107 1 98.69 96 VAL A N 1
ATOM 705 C CA . VAL A 1 96 ? 12.781 11.641 -2.957 1 98.69 96 VAL A CA 1
ATOM 706 C C . VAL A 1 96 ? 13.68 10.719 -2.139 1 98.69 96 VAL A C 1
ATOM 708 O O . VAL A 1 96 ? 13.672 9.5 -2.334 1 98.69 96 VAL A O 1
ATOM 711 N N . PHE A 1 97 ? 14.398 11.258 -1.212 1 98.56 97 PHE A N 1
ATOM 712 C CA . PHE A 1 97 ? 15.367 10.492 -0.442 1 98.56 97 PHE A CA 1
ATOM 713 C C . PHE A 1 97 ? 14.68 9.367 0.32 1 98.56 97 PHE A C 1
ATOM 715 O O . PHE A 1 97 ? 14.961 8.188 0.082 1 98.56 97 PHE A O 1
ATOM 722 N N . PRO A 1 98 ? 13.75 9.68 1.244 1 98.31 98 PRO A N 1
ATOM 723 C CA . PRO A 1 98 ? 13.078 8.586 1.94 1 98.31 98 PRO A CA 1
ATOM 724 C C . PRO A 1 98 ? 12.273 7.691 0.996 1 98.31 98 PRO A C 1
ATOM 726 O O . PRO A 1 98 ? 12.141 6.492 1.244 1 98.31 98 PRO A O 1
ATOM 729 N N . MET A 1 99 ? 11.719 8.258 -0.094 1 98.69 99 MET A N 1
ATOM 730 C CA . MET A 1 99 ? 11.016 7.441 -1.077 1 98.69 99 MET A CA 1
ATOM 731 C C . MET A 1 99 ? 11.938 6.395 -1.688 1 98.69 99 MET A C 1
ATOM 733 O O . MET A 1 99 ? 11.562 5.23 -1.829 1 98.69 99 MET A O 1
ATOM 737 N N . VAL A 1 100 ? 13.117 6.801 -1.998 1 98.75 100 VAL A N 1
ATOM 738 C CA . VAL A 1 100 ? 14.086 5.895 -2.602 1 98.75 100 VAL A CA 1
ATOM 739 C C . VAL A 1 100 ? 14.484 4.812 -1.598 1 98.75 100 VAL A C 1
ATOM 741 O O . VAL A 1 100 ? 14.531 3.629 -1.938 1 98.75 100 VAL A O 1
ATOM 744 N N . VAL A 1 101 ? 14.742 5.219 -0.397 1 98.31 101 VAL A N 1
ATOM 745 C CA . VAL A 1 101 ? 15.188 4.285 0.63 1 98.31 101 VAL A CA 1
ATOM 746 C C . VAL A 1 101 ? 14.141 3.197 0.832 1 98.31 101 VAL A C 1
ATOM 748 O O . VAL A 1 101 ? 14.445 2.006 0.765 1 98.31 101 VAL A O 1
ATOM 751 N N . VAL A 1 102 ? 12.93 3.6 1.048 1 98.12 102 VAL A N 1
ATOM 752 C CA . VAL A 1 102 ? 11.859 2.65 1.342 1 98.12 102 VAL A CA 1
ATOM 753 C C . VAL A 1 102 ? 11.555 1.814 0.101 1 98.12 102 VAL A C 1
ATOM 755 O O . VAL A 1 102 ? 11.43 0.591 0.184 1 98.12 102 VAL A O 1
ATOM 758 N N . ALA A 1 103 ? 11.484 2.441 -1.072 1 98.5 103 ALA A N 1
ATOM 759 C CA . ALA A 1 103 ? 11.156 1.758 -2.32 1 98.5 103 ALA A CA 1
ATOM 760 C C . ALA A 1 103 ? 12.234 0.736 -2.682 1 98.5 103 ALA A C 1
ATOM 762 O O . ALA A 1 103 ? 11.938 -0.295 -3.291 1 98.5 103 ALA A O 1
ATOM 763 N N . THR A 1 104 ? 13.469 1.003 -2.34 1 98.69 104 THR A N 1
ATOM 764 C CA . THR A 1 104 ? 14.57 0.094 -2.631 1 98.69 104 THR A CA 1
ATOM 765 C C . THR A 1 104 ? 14.305 -1.288 -2.041 1 98.69 104 THR A C 1
ATOM 767 O O . THR A 1 104 ? 14.477 -2.303 -2.719 1 98.69 104 THR A O 1
ATOM 770 N N . PHE A 1 105 ? 13.844 -1.315 -0.851 1 98.06 105 PHE A N 1
ATOM 771 C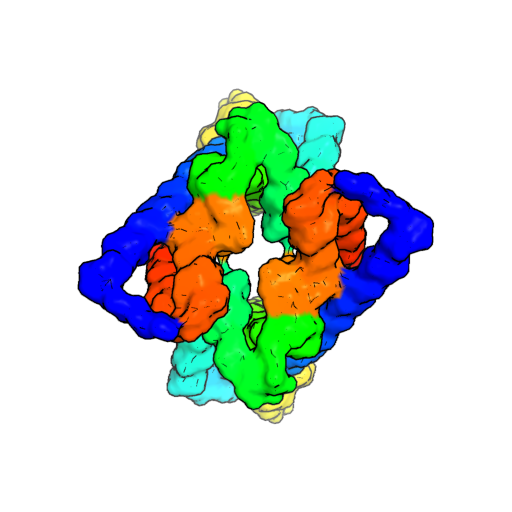 CA . PHE A 1 105 ? 13.602 -2.59 -0.186 1 98.06 105 PHE A CA 1
ATOM 772 C C . PHE A 1 105 ? 12.383 -3.285 -0.776 1 98.06 105 PHE A C 1
ATOM 774 O O . PHE A 1 105 ? 12.336 -4.516 -0.851 1 98.06 105 PHE A O 1
ATOM 781 N N . GLY A 1 106 ? 11.438 -2.502 -1.173 1 96.88 106 GLY A N 1
ATOM 782 C CA . GLY A 1 106 ? 10.305 -3.068 -1.894 1 96.88 106 GLY A CA 1
ATOM 783 C C . GLY A 1 106 ? 10.695 -3.67 -3.23 1 96.88 106 GLY A C 1
ATOM 784 O O . GLY A 1 106 ? 10.297 -4.793 -3.553 1 96.88 106 GLY A O 1
ATOM 785 N N . VAL A 1 107 ? 11.445 -2.939 -3.969 1 98 107 VAL A N 1
ATOM 786 C CA . VAL A 1 107 ? 11.914 -3.404 -5.27 1 98 107 VAL A CA 1
ATOM 787 C C . VAL A 1 107 ? 12.766 -4.656 -5.098 1 98 107 VAL A C 1
ATOM 789 O O . VAL A 1 107 ? 12.68 -5.594 -5.895 1 98 107 VAL A O 1
ATOM 792 N N . ALA A 1 108 ? 13.562 -4.656 -4.074 1 98.38 108 ALA A N 1
ATOM 793 C CA . ALA A 1 108 ? 14.43 -5.801 -3.816 1 98.38 108 ALA A CA 1
ATOM 794 C C . ALA A 1 108 ? 13.609 -7.086 -3.676 1 98.38 108 ALA A C 1
ATOM 796 O O . ALA A 1 108 ? 13.969 -8.117 -4.246 1 98.38 108 ALA A O 1
ATOM 797 N N . ARG A 1 109 ? 12.586 -6.988 -2.92 1 96.75 109 ARG A N 1
ATOM 798 C CA . ARG A 1 109 ? 11.742 -8.164 -2.734 1 96.75 109 ARG A CA 1
ATOM 799 C C . ARG A 1 109 ? 11.078 -8.57 -4.047 1 96.75 109 ARG A C 1
ATOM 801 O O . ARG A 1 109 ? 10.977 -9.758 -4.348 1 96.75 109 ARG A O 1
ATOM 808 N N . ILE A 1 110 ? 10.633 -7.602 -4.777 1 96.62 110 ILE A N 1
ATOM 809 C CA . ILE A 1 110 ? 10.016 -7.863 -6.07 1 96.62 110 ILE A CA 1
ATOM 810 C C . ILE A 1 110 ? 11 -8.594 -6.98 1 96.62 110 ILE A C 1
ATOM 812 O O . ILE A 1 110 ? 10.648 -9.609 -7.586 1 96.62 110 ILE A O 1
ATOM 816 N N . VAL A 1 111 ? 12.172 -8.125 -6.992 1 96.94 111 VAL A N 1
ATOM 817 C CA . VAL A 1 111 ? 13.211 -8.711 -7.836 1 96.94 111 VAL A CA 1
ATOM 818 C C . VAL A 1 111 ? 13.516 -10.133 -7.363 1 96.94 111 VAL A C 1
ATOM 820 O O . VAL A 1 111 ? 13.508 -11.07 -8.164 1 96.94 111 VAL A O 1
ATOM 823 N N . GLU A 1 112 ? 13.773 -10.273 -6.109 1 96.56 112 GLU A N 1
ATOM 824 C CA . GLU A 1 112 ? 14.109 -11.586 -5.562 1 96.56 112 GLU A CA 1
ATOM 825 C C . GLU A 1 112 ? 13.008 -12.602 -5.863 1 96.56 112 GLU A C 1
ATOM 827 O O . GLU A 1 112 ? 13.289 -13.711 -6.324 1 96.56 112 GLU A O 1
ATOM 832 N N . THR A 1 113 ? 11.734 -12.242 -5.641 1 94.69 113 THR A N 1
ATOM 833 C CA . THR A 1 113 ? 10.602 -13.156 -5.805 1 94.69 113 THR A CA 1
ATOM 834 C C . THR A 1 113 ? 10.422 -13.531 -7.273 1 94.69 113 THR A C 1
ATOM 836 O O . THR A 1 113 ? 10.102 -14.68 -7.59 1 94.69 113 THR A O 1
ATOM 839 N N . ASN A 1 114 ? 10.609 -12.609 -8.172 1 94.5 114 ASN A N 1
ATOM 840 C CA . ASN A 1 114 ? 10.445 -12.906 -9.594 1 94.5 114 ASN A CA 1
ATOM 841 C C . ASN A 1 114 ? 11.578 -13.773 -10.117 1 94.5 114 ASN A C 1
ATOM 843 O O . ASN A 1 114 ? 11.375 -14.594 -11.023 1 94.5 114 ASN A O 1
ATOM 847 N N . LEU A 1 115 ? 12.688 -13.641 -9.516 1 93.31 115 LEU A N 1
ATOM 848 C CA . LEU A 1 115 ? 13.812 -14.477 -9.922 1 93.31 115 LEU A CA 1
ATOM 849 C C . LEU A 1 115 ? 13.609 -15.914 -9.445 1 93.31 115 LEU A C 1
ATOM 851 O O . LEU A 1 115 ? 14.047 -16.859 -10.109 1 93.31 115 LEU A O 1
ATOM 855 N N . LEU A 1 116 ? 12.953 -16.062 -8.336 1 92.31 116 LEU A N 1
ATOM 856 C CA . LEU A 1 116 ? 12.695 -17.391 -7.781 1 92.31 116 LEU A CA 1
ATOM 857 C C . LEU A 1 116 ? 11.719 -18.172 -8.656 1 92.31 116 LEU A C 1
ATOM 859 O O . LEU A 1 116 ? 11.672 -19.391 -8.602 1 92.31 116 LEU A O 1
ATOM 863 N N . SER A 1 117 ? 10.977 -17.438 -9.414 1 87.94 117 SER A N 1
ATOM 864 C CA . SER A 1 117 ? 9.969 -18.078 -10.242 1 87.94 117 SER A CA 1
ATOM 865 C C . SER A 1 117 ? 10.594 -18.688 -11.492 1 87.94 117 SER A C 1
ATOM 867 O O . SER A 1 117 ? 9.953 -19.484 -12.188 1 87.94 117 SER A O 1
ATOM 869 N N . VAL A 1 118 ? 11.852 -18.375 -11.773 1 89.62 118 VAL A N 1
ATOM 870 C CA . VAL A 1 118 ? 12.531 -18.891 -12.953 1 89.62 118 VAL A CA 1
ATOM 871 C C . VAL A 1 118 ? 12.867 -20.375 -12.75 1 89.62 118 VAL A C 1
ATOM 873 O O . VAL A 1 118 ? 13.352 -20.766 -11.688 1 89.62 118 VAL A O 1
ATOM 876 N N . GLU A 1 119 ? 12.664 -21.141 -13.719 1 88.38 119 GLU A N 1
ATOM 877 C CA . GLU A 1 119 ? 12.852 -22.578 -13.641 1 88.38 119 GLU A CA 1
ATOM 878 C C . GLU A 1 119 ? 14.32 -22.938 -13.406 1 88.38 119 GLU A C 1
ATOM 880 O O . GLU A 1 119 ? 15.211 -22.312 -13.992 1 88.38 119 GLU A O 1
ATOM 885 N N . SER A 1 120 ? 14.492 -23.906 -12.602 1 86.88 120 SER A N 1
ATOM 886 C CA . SER A 1 120 ? 15.836 -24.344 -12.234 1 86.88 120 SER A CA 1
ATOM 887 C C . SER A 1 120 ? 16.594 -24.875 -13.445 1 86.88 120 SER A C 1
ATOM 889 O O . SER A 1 120 ? 17.812 -24.781 -13.516 1 86.88 120 SER A O 1
ATOM 891 N N . GLY A 1 121 ? 15.844 -25.453 -14.336 1 87.25 121 GLY A N 1
ATOM 892 C CA . GLY A 1 121 ? 16.469 -26.016 -15.523 1 87.25 121 GLY A CA 1
ATOM 893 C C . GLY A 1 121 ? 17.266 -25 -16.312 1 87.25 121 GLY A C 1
ATOM 894 O O . GLY A 1 121 ? 18.328 -25.328 -16.859 1 87.25 121 GLY A O 1
ATOM 895 N N . VAL A 1 122 ? 16.812 -23.812 -16.359 1 87.5 122 VAL A N 1
ATOM 896 C CA . VAL A 1 122 ? 17.469 -22.734 -17.094 1 87.5 122 VAL A CA 1
ATOM 897 C C . VAL A 1 122 ? 18.812 -22.422 -16.438 1 87.5 122 VAL A C 1
ATOM 899 O O . VAL A 1 122 ? 19.812 -22.203 -17.141 1 87.5 122 VAL A O 1
ATOM 902 N N . ILE A 1 123 ? 18.875 -22.484 -15.172 1 86.31 123 ILE A N 1
ATOM 903 C CA . ILE A 1 123 ? 20.078 -22.188 -14.406 1 86.31 123 ILE A CA 1
ATOM 904 C C . ILE A 1 123 ? 21.094 -23.328 -14.578 1 86.31 123 ILE A C 1
ATOM 906 O O . ILE A 1 123 ? 22.281 -23.078 -14.781 1 86.31 123 ILE A O 1
ATOM 910 N N . GLU A 1 124 ? 20.594 -24.516 -14.516 1 88.12 124 GLU A N 1
ATOM 911 C CA . GLU A 1 124 ? 21.438 -25.688 -14.664 1 88.12 124 GLU A CA 1
ATOM 912 C C . GLU A 1 124 ? 22.047 -25.75 -16.062 1 88.12 124 GLU A C 1
ATOM 914 O O . GLU A 1 124 ? 23.219 -26.125 -16.219 1 88.12 124 GLU A O 1
ATOM 919 N N . ALA A 1 125 ? 21.219 -25.422 -16.984 1 90.56 125 ALA A N 1
ATOM 920 C CA . ALA A 1 125 ? 21.703 -25.406 -18.359 1 90.56 125 ALA A CA 1
ATOM 921 C C . ALA A 1 125 ? 22.828 -24.391 -18.547 1 90.56 125 ALA A C 1
ATOM 923 O O . ALA A 1 125 ? 23.828 -24.672 -19.188 1 90.56 125 ALA A O 1
ATOM 924 N N . ALA A 1 126 ? 22.688 -23.25 -18 1 89.5 126 ALA A N 1
ATOM 925 C CA . ALA A 1 126 ? 23.703 -22.203 -18.109 1 89.5 126 ALA A CA 1
ATOM 926 C C . ALA A 1 126 ? 24.984 -22.625 -17.391 1 89.5 126 ALA A C 1
ATOM 928 O O . ALA A 1 126 ? 26.078 -22.359 -17.875 1 89.5 126 ALA A O 1
ATOM 929 N N . ARG A 1 127 ? 24.797 -23.297 -16.297 1 88.25 127 ARG A N 1
ATOM 930 C CA . ARG A 1 127 ? 25.922 -23.797 -15.523 1 88.25 127 ARG A CA 1
ATOM 931 C C . ARG A 1 127 ? 26.703 -24.859 -16.312 1 88.25 127 ARG A C 1
ATOM 933 O O . ARG A 1 127 ? 27.922 -24.891 -16.266 1 88.25 127 ARG A O 1
ATOM 940 N N . SER A 1 128 ? 26.016 -25.656 -16.938 1 92.25 128 SER A N 1
ATOM 941 C CA . SER A 1 128 ? 26.625 -26.719 -17.719 1 92.25 128 SER A CA 1
ATOM 942 C C . SER A 1 128 ? 27.422 -26.141 -18.891 1 92.25 128 SER A C 1
ATOM 944 O O . SER A 1 128 ? 28.375 -26.766 -19.375 1 92.25 128 SER A O 1
ATOM 946 N N . MET A 1 129 ? 27.016 -24.984 -19.328 1 93.44 129 MET A N 1
ATOM 947 C CA . MET A 1 129 ? 27.703 -24.297 -20.422 1 93.44 129 MET A CA 1
ATOM 948 C C . MET A 1 129 ? 28.922 -23.531 -19.922 1 93.44 129 MET A C 1
ATOM 950 O O . MET A 1 129 ? 29.609 -22.875 -20.703 1 93.44 129 MET A O 1
ATOM 954 N N . GLY A 1 130 ? 29.156 -23.531 -18.594 1 90.12 130 GLY A N 1
ATOM 955 C CA . GLY A 1 130 ? 30.344 -22.938 -18.016 1 90.12 130 GLY A CA 1
ATOM 956 C C . GLY A 1 130 ? 30.156 -21.469 -17.641 1 90.12 130 GLY A C 1
ATOM 957 O O . GLY A 1 130 ? 31.125 -20.75 -17.438 1 90.12 130 GLY A O 1
ATOM 958 N N . ALA A 1 131 ? 28.953 -21.047 -17.641 1 90.31 131 ALA A N 1
ATOM 959 C CA . ALA A 1 131 ? 28.703 -19.656 -17.281 1 90.31 131 ALA A CA 1
ATOM 960 C C . ALA A 1 131 ? 29 -19.422 -15.797 1 90.31 131 ALA A C 1
ATOM 962 O O . ALA A 1 131 ? 28.609 -20.234 -14.945 1 90.31 131 ALA A O 1
ATOM 963 N N . GLY A 1 132 ? 29.703 -18.297 -15.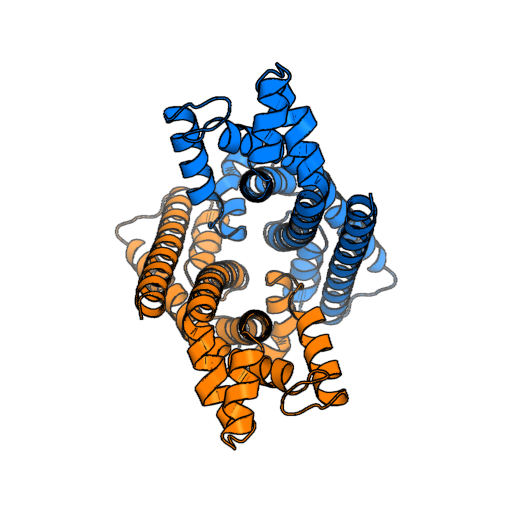492 1 91.12 132 GLY A N 1
ATOM 964 C CA . GLY A 1 132 ? 29.969 -17.922 -14.117 1 91.12 132 GLY A CA 1
ATOM 965 C C . GLY A 1 132 ? 28.75 -17.344 -13.414 1 91.12 132 GLY A C 1
ATOM 966 O O . GLY A 1 132 ? 27.719 -17.078 -14.047 1 91.12 132 GLY A O 1
ATOM 967 N N . PRO A 1 133 ? 28.828 -17.234 -12.148 1 89 133 PRO A N 1
ATOM 968 C CA . PRO A 1 133 ? 27.672 -16.812 -11.352 1 89 133 PRO A CA 1
ATOM 969 C C . PRO A 1 133 ? 27.125 -15.453 -11.766 1 89 133 PRO A C 1
ATOM 971 O O . PRO A 1 133 ? 25.922 -15.273 -11.898 1 89 133 PRO A O 1
ATOM 974 N N . LEU A 1 134 ? 27.984 -14.531 -11.922 1 90.62 134 LEU A N 1
ATOM 975 C CA . LEU A 1 134 ? 27.547 -13.188 -12.289 1 90.62 134 LEU A CA 1
ATOM 976 C C . LEU A 1 134 ? 26.938 -13.18 -13.688 1 90.62 134 LEU A C 1
ATOM 978 O O . LEU A 1 134 ? 25.984 -12.438 -13.945 1 90.62 134 LEU A O 1
ATOM 982 N N . ARG A 1 135 ? 27.484 -14 -14.508 1 90.44 135 ARG A N 1
ATOM 983 C CA . ARG A 1 135 ? 26.953 -14.117 -15.852 1 90.44 135 ARG A CA 1
ATOM 984 C C . ARG A 1 135 ? 25.562 -14.75 -15.836 1 90.44 135 ARG A C 1
ATOM 986 O O . ARG A 1 135 ? 24.656 -14.297 -16.547 1 90.44 135 ARG A O 1
ATOM 993 N N . ILE A 1 136 ? 25.469 -15.758 -15.039 1 90.75 136 ILE A N 1
ATOM 994 C CA . ILE A 1 136 ? 24.188 -16.422 -14.906 1 90.75 136 ILE A CA 1
ATOM 995 C C . ILE A 1 136 ? 23.141 -15.43 -14.398 1 90.75 136 ILE A C 1
ATOM 997 O O . ILE A 1 136 ? 22.031 -15.352 -14.945 1 90.75 136 ILE A O 1
ATOM 1001 N N . LEU A 1 137 ? 23.5 -14.672 -13.43 1 90.88 137 LEU A N 1
ATOM 1002 C CA . LEU A 1 137 ? 22.578 -13.734 -12.797 1 90.88 137 LEU A CA 1
ATOM 1003 C C . LEU A 1 137 ? 22.156 -12.648 -13.781 1 90.88 137 LEU A C 1
ATOM 1005 O O . LEU A 1 137 ? 20.969 -12.375 -13.93 1 90.88 137 LEU A O 1
ATOM 1009 N N . LEU A 1 138 ? 23.062 -12.086 -14.492 1 91.81 138 LEU A N 1
ATOM 1010 C CA . LEU A 1 138 ? 22.812 -10.859 -15.242 1 91.81 138 LEU A CA 1
ATOM 1011 C C . LEU A 1 138 ? 22.359 -11.18 -16.656 1 91.81 138 LEU A C 1
ATOM 1013 O O . LEU A 1 138 ? 21.594 -10.406 -17.25 1 91.81 138 LEU A O 1
ATOM 1017 N N . THR A 1 139 ? 22.75 -12.352 -17.203 1 90.12 139 THR A N 1
ATOM 1018 C CA . THR A 1 139 ? 22.484 -12.586 -18.609 1 90.12 139 THR A CA 1
ATOM 1019 C C . THR A 1 139 ? 21.469 -13.703 -18.797 1 90.12 139 THR A C 1
ATOM 1021 O O . THR A 1 139 ? 20.891 -13.859 -19.875 1 90.12 139 THR A O 1
ATOM 1024 N N . VAL A 1 140 ? 21.234 -14.43 -17.828 1 90.12 140 VAL A N 1
ATOM 1025 C CA . VAL A 1 140 ? 20.281 -15.531 -17.969 1 90.12 140 VAL A CA 1
ATOM 1026 C C . VAL A 1 140 ? 19.047 -15.266 -17.109 1 90.12 140 VAL A C 1
ATOM 1028 O O . VAL A 1 140 ? 17.938 -15.133 -17.641 1 90.12 140 VAL A O 1
ATOM 1031 N N . LEU A 1 141 ? 19.281 -15.062 -15.836 1 91.19 141 LEU A N 1
ATOM 1032 C CA . LEU A 1 141 ? 18.172 -14.969 -14.891 1 91.19 141 LEU A CA 1
ATOM 1033 C C . LEU A 1 141 ? 17.375 -13.695 -15.125 1 91.19 141 LEU A C 1
ATOM 1035 O O . LEU A 1 141 ? 16.141 -13.734 -15.227 1 91.19 141 LEU A O 1
ATOM 1039 N N . VAL A 1 142 ? 18.047 -12.586 -15.219 1 92.19 142 VAL A N 1
ATOM 1040 C CA . VAL A 1 142 ? 17.375 -11.297 -15.328 1 92.19 142 VAL A CA 1
ATOM 1041 C C . VAL A 1 142 ? 16.578 -11.234 -16.625 1 92.19 142 VAL A C 1
ATOM 1043 O O . VAL A 1 142 ? 15.383 -10.898 -16.609 1 92.19 142 VAL A O 1
ATOM 1046 N N . PRO A 1 143 ? 17.203 -11.664 -17.75 1 91.62 143 PRO A N 1
ATOM 1047 C CA . PRO A 1 143 ? 16.438 -11.648 -19 1 91.62 143 PRO A CA 1
ATOM 1048 C C . PRO A 1 143 ? 15.25 -12.617 -18.969 1 91.62 143 PRO A C 1
ATOM 1050 O O . PRO A 1 143 ? 14.195 -12.328 -19.547 1 91.62 143 PRO A O 1
ATOM 1053 N N . GLU A 1 144 ? 15.422 -13.727 -18.297 1 90.38 144 GLU A N 1
ATOM 1054 C CA . GLU A 1 144 ? 14.352 -14.711 -18.188 1 90.38 144 GLU A CA 1
ATOM 1055 C C . GLU A 1 144 ? 13.203 -14.188 -17.344 1 90.38 144 GLU A C 1
ATOM 1057 O O . GLU A 1 144 ? 12.047 -14.562 -17.547 1 90.38 144 GLU A O 1
ATOM 1062 N N . ALA A 1 145 ? 13.523 -13.32 -16.453 1 93 145 ALA A N 1
ATOM 1063 C CA . ALA A 1 145 ? 12.523 -12.82 -15.516 1 93 145 ALA A CA 1
ATOM 1064 C C . ALA A 1 145 ? 12.039 -11.43 -15.938 1 93 145 ALA A C 1
ATOM 1066 O O . ALA A 1 145 ? 11.383 -10.734 -15.156 1 93 145 ALA A O 1
ATOM 1067 N N . LEU A 1 146 ? 12.305 -11.047 -17.141 1 92.12 146 LEU A N 1
ATOM 1068 C CA . LEU A 1 146 ? 12.023 -9.688 -17.562 1 92.12 146 LEU A CA 1
ATOM 1069 C C . LEU A 1 146 ? 10.523 -9.406 -17.547 1 92.12 146 LEU A C 1
ATOM 1071 O O . LEU A 1 146 ? 10.094 -8.328 -17.141 1 92.12 146 LEU A O 1
ATOM 1075 N N . GLY A 1 147 ? 9.68 -10.305 -18.062 1 89.75 147 GLY A N 1
ATOM 1076 C CA . GLY A 1 147 ? 8.234 -10.141 -18.047 1 89.75 147 GLY A CA 1
ATOM 1077 C C . GLY A 1 147 ? 7.672 -9.844 -16.672 1 89.75 147 GLY A C 1
ATOM 1078 O O . GLY A 1 147 ? 7.164 -8.75 -16.422 1 89.75 147 GLY A O 1
ATOM 1079 N N . PRO A 1 148 ? 7.852 -10.797 -15.75 1 91.12 148 PRO A N 1
ATOM 1080 C CA . PRO A 1 148 ? 7.363 -10.602 -14.383 1 91.12 148 PRO A CA 1
ATOM 1081 C C . PRO A 1 148 ? 7.996 -9.383 -13.703 1 91.12 148 PRO A C 1
ATOM 1083 O O . PRO A 1 148 ? 7.348 -8.719 -12.891 1 91.12 148 PRO A O 1
ATOM 1086 N N . LEU A 1 149 ? 9.188 -9.094 -14.039 1 94.25 149 LEU A N 1
ATOM 1087 C CA . LEU A 1 149 ? 9.859 -7.938 -13.445 1 94.25 149 LEU A CA 1
ATOM 1088 C C . LEU A 1 149 ? 9.203 -6.637 -13.898 1 94.25 149 LEU A C 1
ATOM 1090 O O . LEU A 1 149 ? 9.039 -5.711 -13.102 1 94.25 149 LEU A O 1
ATOM 1094 N N . VAL A 1 150 ? 8.844 -6.609 -15.148 1 93.94 150 VAL A N 1
ATOM 1095 C CA . VAL A 1 150 ? 8.18 -5.418 -15.68 1 93.94 150 VAL A CA 1
ATOM 1096 C C . VAL A 1 150 ? 6.852 -5.203 -14.961 1 93.94 150 VAL A C 1
ATOM 1098 O O . VAL A 1 150 ? 6.5 -4.07 -14.617 1 93.94 150 VAL A O 1
ATOM 1101 N N . LEU A 1 151 ? 6.152 -6.234 -14.781 1 91.75 151 LEU A N 1
ATOM 1102 C CA . LEU A 1 151 ? 4.898 -6.145 -14.039 1 91.75 151 LEU A CA 1
ATOM 1103 C C . LEU A 1 151 ? 5.141 -5.691 -12.609 1 91.75 151 LEU A C 1
ATOM 1105 O O . LEU A 1 151 ? 4.379 -4.883 -12.07 1 91.75 151 LEU A O 1
ATOM 1109 N N . GLY A 1 152 ? 6.176 -6.207 -12.008 1 93.94 152 GLY A N 1
ATOM 1110 C CA . GLY A 1 152 ? 6.555 -5.789 -10.672 1 93.94 152 GLY A CA 1
ATOM 1111 C C . GLY A 1 152 ? 6.887 -4.312 -10.578 1 93.94 152 GLY A C 1
ATOM 1112 O O . GLY A 1 152 ? 6.488 -3.643 -9.617 1 93.94 152 GLY A O 1
ATOM 1113 N N . PHE A 1 153 ? 7.543 -3.822 -11.562 1 95 153 PHE A N 1
ATOM 1114 C CA . PHE A 1 153 ? 7.918 -2.414 -11.578 1 95 153 PHE A CA 1
ATOM 1115 C C . PHE A 1 153 ? 6.703 -1.532 -11.836 1 95 153 PHE A C 1
ATOM 1117 O O . PHE A 1 153 ? 6.641 -0.396 -11.359 1 95 153 PHE A O 1
ATOM 1124 N N . THR A 1 154 ? 5.754 -2.059 -12.602 1 92.94 154 THR A N 1
ATOM 1125 C CA . THR A 1 154 ? 4.496 -1.342 -12.766 1 92.94 154 THR A CA 1
ATOM 1126 C C . THR A 1 154 ? 3.789 -1.174 -11.422 1 92.94 154 THR A C 1
ATOM 1128 O O . THR A 1 154 ? 3.289 -0.092 -11.109 1 92.94 154 THR A O 1
ATOM 1131 N N . PHE A 1 155 ? 3.758 -2.211 -10.656 1 91.88 155 PHE A N 1
ATOM 1132 C CA . PHE A 1 155 ? 3.188 -2.141 -9.32 1 91.88 155 PHE A CA 1
ATOM 1133 C C . PHE A 1 155 ? 3.92 -1.107 -8.469 1 91.88 155 PHE A C 1
ATOM 1135 O O . PHE A 1 155 ? 3.295 -0.36 -7.715 1 91.88 155 PHE A O 1
ATOM 1142 N N . MET A 1 156 ? 5.215 -1.119 -8.633 1 95.81 156 MET A N 1
ATOM 1143 C CA . MET A 1 156 ? 6.016 -0.164 -7.871 1 95.81 156 MET A CA 1
ATOM 1144 C C . MET A 1 156 ? 5.711 1.267 -8.305 1 95.81 156 MET A C 1
ATOM 1146 O O . MET A 1 156 ? 5.676 2.176 -7.473 1 95.81 156 MET A O 1
ATOM 1150 N N . LEU A 1 157 ? 5.551 1.433 -9.578 1 96.44 157 LEU A N 1
ATOM 1151 C CA . LEU A 1 157 ? 5.219 2.75 -10.117 1 96.44 157 LEU A CA 1
ATOM 1152 C C . LEU A 1 157 ? 3.936 3.281 -9.484 1 96.44 157 LEU A C 1
ATOM 1154 O O . LEU A 1 157 ? 3.871 4.445 -9.086 1 96.44 157 LEU A O 1
ATOM 1158 N N . VAL A 1 158 ? 2.969 2.484 -9.383 1 94.81 158 VAL A N 1
ATOM 1159 C CA . VAL A 1 158 ? 1.699 2.865 -8.773 1 94.81 158 VAL A CA 1
ATOM 1160 C C . VAL A 1 158 ? 1.898 3.125 -7.281 1 94.81 158 VAL A C 1
ATOM 1162 O O . VAL A 1 158 ? 1.379 4.102 -6.738 1 94.81 158 VAL A O 1
ATOM 1165 N N . ALA A 1 159 ? 2.668 2.268 -6.609 1 96.06 159 ALA A N 1
ATOM 1166 C CA . ALA A 1 159 ? 2.977 2.443 -5.195 1 96.06 159 ALA A CA 1
ATOM 1167 C C . ALA A 1 159 ? 3.688 3.771 -4.949 1 96.06 159 ALA A C 1
ATOM 1169 O O . ALA A 1 159 ? 3.463 4.422 -3.926 1 96.06 159 ALA A O 1
ATOM 1170 N N . LEU A 1 160 ? 4.516 4.156 -5.855 1 98.31 160 LEU A N 1
ATOM 1171 C CA . LEU A 1 160 ? 5.293 5.375 -5.691 1 98.31 160 LEU A CA 1
ATOM 1172 C C . LEU A 1 160 ? 4.414 6.609 -5.867 1 98.31 160 LEU A C 1
ATOM 1174 O O . LEU A 1 160 ? 4.703 7.668 -5.301 1 98.31 160 LEU A O 1
ATOM 1178 N N . ILE A 1 161 ? 3.389 6.484 -6.668 1 98.12 161 ILE A N 1
ATOM 1179 C CA . ILE A 1 161 ? 2.404 7.559 -6.707 1 98.12 161 ILE A CA 1
ATOM 1180 C C . ILE A 1 161 ? 1.771 7.73 -5.328 1 98.12 161 ILE A C 1
ATOM 1182 O O . ILE A 1 161 ? 1.597 8.859 -4.855 1 98.12 161 ILE A O 1
ATOM 1186 N N . ASP A 1 162 ? 1.5 6.645 -4.672 1 97 162 ASP A N 1
ATOM 1187 C CA . ASP A 1 162 ? 0.974 6.676 -3.312 1 97 162 ASP A CA 1
ATOM 1188 C C . ASP A 1 162 ? 1.979 7.301 -2.35 1 97 162 ASP A C 1
ATOM 1190 O O . ASP A 1 162 ? 1.616 8.141 -1.521 1 97 162 ASP A O 1
ATOM 1194 N N . PHE A 1 163 ? 3.254 6.918 -2.488 1 98.25 163 PHE A N 1
ATOM 1195 C CA . PHE A 1 163 ? 4.305 7.488 -1.653 1 98.25 163 PHE A CA 1
ATOM 1196 C C . PHE A 1 163 ? 4.375 9 -1.83 1 98.25 163 PHE A C 1
ATOM 1198 O O . PHE A 1 163 ? 4.508 9.742 -0.852 1 98.25 163 PHE A O 1
ATOM 1205 N N . SER A 1 164 ? 4.273 9.422 -3.09 1 98.56 164 SER A N 1
ATOM 1206 C CA . SER A 1 164 ? 4.379 10.852 -3.369 1 98.56 164 SER A CA 1
ATOM 1207 C C . SER A 1 164 ? 3.225 11.625 -2.74 1 98.56 164 SER A C 1
ATOM 1209 O O . SER A 1 164 ? 3.404 12.75 -2.279 1 98.56 164 SER A O 1
ATOM 1211 N N . ALA A 1 165 ? 2.031 11.055 -2.805 1 98.25 165 ALA A N 1
ATOM 1212 C CA . ALA A 1 165 ? 0.879 11.688 -2.174 1 98.25 165 ALA A CA 1
ATOM 1213 C C . ALA A 1 165 ? 1.088 11.836 -0.669 1 98.25 165 ALA A C 1
ATOM 1215 O O . ALA A 1 165 ? 0.786 12.883 -0.093 1 98.25 165 ALA A O 1
ATOM 1216 N N . VAL A 1 166 ? 1.61 10.828 -0.045 1 98.06 166 VAL A N 1
ATOM 1217 C CA . VAL A 1 166 ? 1.882 10.852 1.388 1 98.06 166 VAL A CA 1
ATOM 1218 C C . VAL A 1 166 ? 2.971 11.875 1.694 1 98.06 166 VAL A C 1
ATOM 1220 O O . VAL A 1 166 ? 2.879 12.617 2.678 1 98.06 166 VAL A O 1
ATOM 1223 N N . ALA A 1 167 ? 3.996 11.906 0.853 1 98.19 167 ALA A N 1
ATOM 1224 C CA . ALA A 1 167 ? 5.074 12.875 1.031 1 98.19 167 ALA A CA 1
ATOM 1225 C C . ALA A 1 167 ? 4.527 14.305 1.028 1 98.19 167 ALA A C 1
ATOM 1227 O O . ALA A 1 167 ? 5.066 15.18 1.708 1 98.19 167 ALA A O 1
ATOM 1228 N N . GLY A 1 168 ? 3.496 14.5 0.294 1 97.56 168 GLY A N 1
ATOM 1229 C CA . GLY A 1 168 ? 2.867 15.805 0.218 1 97.56 168 GLY A CA 1
ATOM 1230 C C . GLY A 1 168 ? 2.363 16.312 1.56 1 97.56 168 GLY A C 1
ATOM 1231 O O . GLY A 1 168 ? 2.297 17.516 1.793 1 97.56 168 GLY A O 1
ATOM 1232 N N . THR A 1 169 ? 2.037 15.422 2.439 1 95.88 169 THR A N 1
ATOM 1233 C CA . THR A 1 169 ? 1.475 15.797 3.73 1 95.88 169 THR A CA 1
ATOM 1234 C C . THR A 1 169 ? 2.553 16.391 4.637 1 95.88 169 THR A C 1
ATOM 1236 O O . THR A 1 169 ? 2.244 17.031 5.637 1 95.88 169 THR A O 1
ATOM 1239 N N . VAL A 1 170 ? 3.857 16.078 4.312 1 95.81 170 VAL A N 1
ATOM 1240 C CA . VAL A 1 170 ? 4.934 16.562 5.172 1 95.81 170 VAL A CA 1
ATOM 1241 C C . VAL A 1 170 ? 5.793 17.562 4.402 1 95.81 170 VAL A C 1
ATOM 1243 O O . VAL A 1 170 ? 6.988 17.719 4.676 1 95.81 170 VAL A O 1
ATOM 1246 N N . GLY A 1 171 ? 5.195 18.141 3.359 1 95.94 171 GLY A N 1
ATOM 1247 C CA . GLY A 1 171 ? 5.863 19.234 2.67 1 95.94 171 GLY A CA 1
ATOM 1248 C C . GLY A 1 171 ? 6.723 18.766 1.511 1 95.94 171 GLY A C 1
ATOM 1249 O O . GLY A 1 171 ? 7.648 19.469 1.097 1 95.94 171 GLY A O 1
ATOM 1250 N N . GLY A 1 172 ? 6.457 17.609 1.02 1 97.31 172 GLY A N 1
ATOM 1251 C CA . GLY A 1 172 ? 7.258 17.062 -0.059 1 97.31 172 GLY A CA 1
ATOM 1252 C C . GLY A 1 172 ? 6.918 17.656 -1.417 1 97.31 172 GLY A C 1
ATOM 1253 O O . GLY A 1 172 ? 7.641 17.438 -2.391 1 97.31 172 GLY A O 1
ATOM 1254 N N . GLY A 1 173 ? 5.805 18.344 -1.479 1 97.81 173 GLY A N 1
ATOM 1255 C CA . GLY A 1 173 ? 5.344 18.859 -2.756 1 97.81 173 GLY A CA 1
ATOM 1256 C C . GLY A 1 173 ? 4.441 17.906 -3.506 1 97.81 173 GLY A C 1
ATOM 1257 O O . GLY A 1 173 ? 3.893 16.969 -2.916 1 97.81 173 GLY A O 1
ATOM 1258 N N . GLY A 1 174 ? 4.133 18.281 -4.777 1 98.44 174 GLY A N 1
ATOM 1259 C CA . GLY A 1 174 ? 3.33 17.406 -5.613 1 98.44 174 GLY A CA 1
ATOM 1260 C C . GLY A 1 174 ? 1.838 17.609 -5.426 1 98.44 174 GLY A C 1
ATOM 1261 O O . GLY A 1 174 ? 1.412 18.516 -4.703 1 98.44 174 GLY A O 1
ATOM 1262 N N . VAL A 1 175 ? 1.126 16.781 -6.039 1 98.12 175 VAL A N 1
ATOM 1263 C CA . VAL A 1 175 ? -0.331 16.844 -6.016 1 98.12 175 VAL A CA 1
ATOM 1264 C C . VAL A 1 175 ? -0.841 16.562 -4.602 1 98.12 175 VAL A C 1
ATOM 1266 O O . VAL A 1 175 ? -1.844 17.141 -4.176 1 98.12 175 VAL A O 1
ATOM 1269 N N . GLY A 1 176 ? -0.123 15.695 -3.926 1 97.5 176 GLY A N 1
ATOM 1270 C CA . GLY A 1 176 ? -0.492 15.461 -2.539 1 97.5 176 GLY A CA 1
ATOM 1271 C C . GLY A 1 176 ? -0.466 16.719 -1.695 1 97.5 176 GLY A C 1
ATOM 1272 O O . GLY A 1 176 ? -1.39 16.984 -0.918 1 97.5 176 GLY A O 1
ATOM 1273 N N . HIS A 1 177 ? 0.588 17.438 -1.834 1 97.5 177 HIS A N 1
ATOM 1274 C CA . HIS A 1 177 ? 0.704 18.703 -1.097 1 97.5 177 HIS A CA 1
ATOM 1275 C C . HIS A 1 177 ? -0.399 19.672 -1.492 1 97.5 177 HIS A C 1
ATOM 1277 O O . HIS A 1 177 ? -0.953 20.375 -0.639 1 97.5 177 HIS A O 1
ATOM 1283 N N . LEU A 1 178 ? -0.598 19.781 -2.777 1 96.62 178 LEU A N 1
ATOM 1284 C CA . LEU A 1 178 ? -1.673 20.625 -3.285 1 96.62 178 LEU A CA 1
ATOM 1285 C C . LEU A 1 178 ? -3.008 20.25 -2.654 1 96.62 178 LEU A C 1
ATOM 1287 O O . LEU A 1 178 ? -3.762 21.109 -2.215 1 96.62 178 LEU A O 1
ATOM 1291 N N . ALA A 1 179 ? -3.342 18.969 -2.621 1 96.25 179 ALA A N 1
ATOM 1292 C CA . ALA A 1 179 ? -4.594 18.469 -2.064 1 96.25 179 ALA A CA 1
ATOM 1293 C C . ALA A 1 179 ? -4.703 18.781 -0.577 1 96.25 179 ALA A C 1
ATOM 1295 O O . ALA A 1 179 ? -5.77 19.188 -0.099 1 96.25 179 ALA A O 1
ATOM 1296 N N . MET A 1 180 ? -3.637 18.641 0.157 1 95.25 180 MET A N 1
ATOM 1297 C CA . MET A 1 180 ? -3.652 18.859 1.6 1 95.25 180 MET A CA 1
ATOM 1298 C C . MET A 1 180 ? -3.77 20.359 1.92 1 95.25 180 MET A C 1
ATOM 1300 O O . MET A 1 180 ? -4.637 20.766 2.695 1 95.25 180 MET A O 1
ATOM 1304 N N . THR A 1 181 ? -2.994 21.188 1.276 1 94.69 181 THR A N 1
ATOM 1305 C CA . THR A 1 181 ? -2.867 22.594 1.625 1 94.69 181 THR A CA 1
ATOM 1306 C C . THR A 1 181 ? -4.043 23.391 1.073 1 94.69 181 THR A C 1
ATOM 1308 O O . THR A 1 181 ? -4.641 24.203 1.789 1 94.69 181 THR A O 1
ATOM 1311 N N . TYR A 1 182 ? -4.367 23.125 -0.163 1 93.62 182 TYR A N 1
ATOM 1312 C CA . TYR A 1 182 ? -5.352 23.984 -0.809 1 93.62 182 TYR A CA 1
ATOM 1313 C C . TYR A 1 182 ? -6.711 23.297 -0.873 1 93.62 182 TYR A C 1
ATOM 1315 O O . TYR A 1 182 ? -7.734 23.953 -1.11 1 93.62 182 TYR A O 1
ATOM 1323 N N . GLY A 1 183 ? -6.77 22.109 -0.688 1 92.75 183 GLY A N 1
ATOM 1324 C CA . GLY A 1 183 ? -8.023 21.375 -0.676 1 92.75 183 GLY A CA 1
ATOM 1325 C C . GLY A 1 183 ? -8.547 21.109 0.724 1 92.75 183 GLY A C 1
ATOM 1326 O O . GLY A 1 183 ? -9.555 21.688 1.138 1 92.75 183 GLY A O 1
ATOM 1327 N N . TYR A 1 184 ? -7.816 20.359 1.445 1 92.69 184 TYR A N 1
ATOM 1328 C CA . TYR A 1 184 ? -8.258 19.859 2.74 1 92.69 184 TYR A CA 1
ATOM 1329 C C . TYR A 1 184 ? -8.242 20.969 3.791 1 92.69 184 TYR A C 1
ATOM 1331 O O . TYR A 1 184 ? -9.258 21.234 4.438 1 92.69 184 TYR A O 1
ATOM 1339 N N . LEU A 1 185 ? -7.133 21.625 3.936 1 92.06 185 LEU A N 1
ATOM 1340 C CA . LEU A 1 185 ? -6.973 22.609 4.996 1 92.06 185 LEU A CA 1
ATOM 1341 C C . LEU A 1 185 ? -7.781 23.875 4.695 1 92.06 185 LEU A C 1
ATOM 1343 O O . LEU A 1 185 ? -8.234 24.562 5.617 1 92.06 185 LEU A O 1
ATOM 1347 N N . ARG A 1 186 ? -8.031 24.156 3.447 1 91.38 186 ARG A N 1
ATOM 1348 C CA . ARG A 1 186 ? -8.797 25.328 3.062 1 91.38 186 ARG A CA 1
ATOM 1349 C C . ARG A 1 186 ? -10.25 24.969 2.764 1 91.38 186 ARG A C 1
ATOM 1351 O O . ARG A 1 186 ? -11.047 25.844 2.406 1 91.38 186 ARG A O 1
ATOM 1358 N N . PHE A 1 187 ? -10.523 23.766 2.811 1 88.69 187 PHE A N 1
ATOM 1359 C CA . PHE A 1 187 ? -11.867 23.234 2.625 1 88.69 187 PHE A CA 1
ATOM 1360 C C . PHE A 1 187 ? -12.414 23.609 1.253 1 88.69 187 PHE A C 1
ATOM 1362 O O . PHE A 1 187 ? -13.555 24.047 1.136 1 88.69 187 PHE A O 1
ATOM 1369 N N . ASP A 1 188 ? -11.586 23.547 0.325 1 93.31 188 ASP A N 1
ATOM 1370 C CA . ASP A 1 188 ? -12 23.797 -1.053 1 93.31 188 ASP A CA 1
ATOM 1371 C C . ASP A 1 188 ? -12.227 22.484 -1.804 1 93.31 188 ASP A C 1
ATOM 1373 O O . ASP A 1 188 ? -11.281 21.859 -2.285 1 93.31 188 ASP A O 1
ATOM 1377 N N . THR A 1 189 ? -13.414 22.188 -1.99 1 90.19 189 THR A N 1
ATOM 1378 C CA . THR A 1 189 ? -13.812 20.922 -2.592 1 90.19 189 THR A CA 1
ATOM 1379 C C . THR A 1 189 ? -13.43 20.875 -4.066 1 90.19 189 THR A C 1
ATOM 1381 O O . THR A 1 189 ? -13.133 19.812 -4.605 1 90.19 189 THR A O 1
ATOM 1384 N N . SER A 1 190 ? -13.43 21.984 -4.699 1 92.88 190 SER A N 1
ATOM 1385 C CA . SER A 1 190 ? -13.07 22 -6.117 1 92.88 190 SER A CA 1
ATOM 1386 C C . SER A 1 190 ? -11.625 21.578 -6.328 1 92.88 190 SER A C 1
ATOM 1388 O O . SER A 1 190 ? -11.32 20.828 -7.254 1 92.88 190 SER A O 1
ATOM 1390 N N . VAL A 1 191 ? -10.734 22.078 -5.461 1 94.25 191 VAL A N 1
ATOM 1391 C CA . VAL A 1 191 ? -9.328 21.719 -5.559 1 94.25 191 VAL A CA 1
ATOM 1392 C C . VAL A 1 191 ? -9.156 20.234 -5.25 1 94.25 191 VAL A C 1
ATOM 1394 O O . VAL A 1 191 ? -8.367 19.547 -5.906 1 94.25 191 VAL A O 1
ATOM 1397 N N . MET A 1 192 ? -9.938 19.797 -4.309 1 93.75 192 MET A N 1
ATOM 1398 C CA . MET A 1 192 ? -9.867 18.391 -3.932 1 93.75 192 MET A CA 1
ATOM 1399 C C . MET A 1 192 ? -10.281 17.5 -5.094 1 93.75 192 MET A C 1
ATOM 1401 O O . MET A 1 192 ? -9.609 16.5 -5.387 1 93.75 192 MET A O 1
ATOM 1405 N N . VAL A 1 193 ? -11.312 17.844 -5.711 1 94.38 193 VAL A N 1
ATOM 1406 C CA . VAL A 1 193 ? -11.836 17.062 -6.82 1 94.38 193 VAL A CA 1
ATOM 1407 C C . VAL A 1 193 ? -10.812 17.016 -7.953 1 94.38 193 VAL A C 1
ATOM 1409 O O . VAL A 1 193 ? -10.57 15.953 -8.539 1 94.38 193 VAL A O 1
ATOM 1412 N N . VAL A 1 194 ? -10.195 18.109 -8.219 1 95.75 194 VAL A N 1
ATOM 1413 C CA . VAL A 1 194 ? -9.203 18.188 -9.289 1 95.75 194 VAL A CA 1
ATOM 1414 C C . VAL A 1 194 ? -7.977 17.359 -8.914 1 95.75 194 VAL A C 1
ATOM 1416 O O . VAL A 1 194 ? -7.438 16.625 -9.742 1 95.75 194 VAL A O 1
ATOM 1419 N N . ALA A 1 195 ? -7.496 17.484 -7.648 1 96 195 ALA A N 1
ATOM 1420 C CA . ALA A 1 195 ? -6.34 16.719 -7.184 1 96 195 ALA A CA 1
ATOM 1421 C C . ALA A 1 195 ? -6.598 15.219 -7.293 1 96 195 ALA A C 1
ATOM 1423 O O . ALA A 1 195 ? -5.738 14.469 -7.762 1 96 195 ALA A O 1
ATOM 1424 N N . VAL A 1 196 ? -7.742 14.766 -6.895 1 95.12 196 VAL A N 1
ATOM 1425 C CA . VAL A 1 196 ? -8.125 13.367 -6.977 1 95.12 196 VAL A CA 1
ATOM 1426 C C . VAL A 1 196 ? -8.125 12.914 -8.438 1 95.12 196 VAL A C 1
ATOM 1428 O O . VAL A 1 196 ? -7.598 11.844 -8.766 1 95.12 196 VAL A O 1
ATOM 1431 N N . ALA A 1 197 ? -8.711 13.727 -9.266 1 96.31 197 ALA A N 1
ATOM 1432 C CA . ALA A 1 197 ? -8.789 13.398 -10.688 1 96.31 197 ALA A CA 1
ATOM 1433 C C . ALA A 1 197 ? -7.398 13.273 -11.305 1 96.31 197 ALA A C 1
ATOM 1435 O O . ALA A 1 197 ? -7.148 12.359 -12.094 1 96.31 197 ALA A O 1
ATOM 1436 N N . VAL A 1 198 ? -6.543 14.188 -10.969 1 97.44 198 VAL A N 1
ATOM 1437 C CA . VAL A 1 198 ? -5.188 14.18 -11.508 1 97.44 198 VAL A CA 1
ATOM 1438 C C . VAL A 1 198 ? -4.461 12.914 -11.055 1 97.44 198 VAL A C 1
ATOM 1440 O O . VAL A 1 198 ? -3.787 12.258 -11.852 1 97.44 198 VAL A O 1
ATOM 1443 N N . LEU A 1 199 ? -4.602 12.609 -9.805 1 96.5 199 LEU A N 1
ATOM 1444 C CA . LEU A 1 199 ? -3.914 11.438 -9.273 1 96.5 199 LEU A CA 1
ATOM 1445 C C . LEU A 1 199 ? -4.469 10.164 -9.906 1 96.5 199 LEU A C 1
ATOM 1447 O O . LEU A 1 199 ? -3.709 9.242 -10.227 1 96.5 199 LEU A O 1
ATOM 1451 N N . ILE A 1 200 ? -5.762 10.094 -10.016 1 95.06 200 ILE A N 1
ATOM 1452 C CA . ILE A 1 200 ? -6.379 8.945 -10.688 1 95.06 200 ILE A CA 1
ATOM 1453 C C . ILE A 1 200 ? -5.832 8.82 -12.102 1 95.06 200 ILE A C 1
ATOM 1455 O O . ILE A 1 200 ? -5.492 7.727 -12.555 1 95.06 200 ILE A O 1
ATOM 1459 N N . ALA A 1 201 ? -5.762 9.922 -12.781 1 96.88 201 ALA A N 1
ATOM 1460 C CA . ALA A 1 201 ? -5.23 9.93 -14.141 1 96.88 201 ALA A CA 1
ATOM 1461 C C . ALA A 1 201 ? -3.789 9.43 -14.172 1 96.88 201 ALA A C 1
ATOM 1463 O O . ALA A 1 201 ? -3.408 8.656 -15.055 1 96.88 201 ALA A O 1
ATOM 1464 N N . LEU A 1 202 ? -3.004 9.898 -13.258 1 97.31 202 LEU A N 1
ATOM 1465 C CA . LEU A 1 202 ? -1.608 9.477 -13.195 1 97.31 202 LEU A CA 1
ATOM 1466 C C . LEU A 1 202 ? -1.502 7.977 -12.945 1 97.31 202 LEU A C 1
ATOM 1468 O O . LEU A 1 202 ? -0.681 7.297 -13.562 1 97.31 202 LEU A O 1
ATOM 1472 N N . VAL A 1 203 ? -2.289 7.504 -12.062 1 95.56 203 VAL A N 1
ATOM 1473 C CA . VAL A 1 203 ? -2.287 6.074 -11.758 1 95.56 203 VAL A CA 1
ATOM 1474 C C . VAL A 1 203 ? -2.699 5.281 -13 1 95.56 203 VAL A C 1
ATOM 1476 O O . VAL A 1 203 ? -2.078 4.27 -13.328 1 95.56 203 VAL A O 1
ATOM 1479 N N . GLN A 1 204 ? -3.732 5.703 -13.688 1 93.81 204 GLN A N 1
ATOM 1480 C CA . GLN A 1 204 ? -4.207 5.023 -14.891 1 93.81 204 GLN A CA 1
ATOM 1481 C C . GLN A 1 204 ? -3.141 5.027 -15.984 1 93.81 204 GLN A C 1
ATOM 1483 O O . GLN A 1 204 ? -2.939 4.023 -16.672 1 93.81 204 GLN A O 1
ATOM 1488 N N . VAL A 1 205 ? -2.562 6.141 -16.141 1 95.94 205 VAL A N 1
ATOM 1489 C CA . VAL A 1 205 ? -1.501 6.25 -17.125 1 95.94 205 VAL A CA 1
ATOM 1490 C C . VAL A 1 205 ? -0.362 5.297 -16.781 1 95.94 205 VAL A C 1
ATOM 1492 O O . VAL A 1 205 ? 0.173 4.609 -17.656 1 95.94 205 VAL A O 1
ATOM 1495 N N . ALA A 1 206 ? 0.008 5.297 -15.523 1 94.62 206 ALA A N 1
ATOM 1496 C CA . ALA A 1 206 ? 1.063 4.402 -15.055 1 94.62 206 ALA A CA 1
ATOM 1497 C C . ALA A 1 206 ? 0.702 2.943 -15.312 1 94.62 206 ALA A C 1
ATOM 1499 O O . ALA A 1 206 ? 1.538 2.162 -15.773 1 94.62 206 ALA A O 1
ATOM 1500 N N . GLN A 1 207 ? -0.475 2.582 -15.047 1 91.19 207 GLN A N 1
ATOM 1501 C CA . GLN A 1 207 ? -0.94 1.216 -15.266 1 91.19 207 GLN A CA 1
ATOM 1502 C C . GLN A 1 207 ? -0.943 0.87 -16.75 1 91.19 207 GLN A C 1
ATOM 1504 O O . GLN A 1 207 ? -0.513 -0.218 -17.141 1 91.19 207 GLN A O 1
ATOM 1509 N N . LEU A 1 208 ? -1.467 1.712 -17.562 1 92.19 208 LEU A N 1
ATOM 1510 C CA . LEU A 1 208 ? -1.533 1.478 -19 1 92.19 208 LEU A CA 1
ATOM 1511 C C . LEU A 1 208 ? -0.136 1.308 -19.578 1 92.19 208 LEU A C 1
ATOM 1513 O O . LEU A 1 208 ? 0.101 0.396 -20.375 1 92.19 208 LEU A O 1
ATOM 1517 N N . LEU A 1 209 ? 0.73 2.141 -19.172 1 92.94 209 LEU A N 1
ATOM 1518 C CA . LEU A 1 209 ? 2.098 2.072 -19.672 1 92.94 209 LEU A CA 1
ATOM 1519 C C . LEU A 1 209 ? 2.789 0.8 -19.188 1 92.94 209 LEU A C 1
ATOM 1521 O O . LEU A 1 209 ? 3.488 0.141 -19.969 1 92.94 209 LEU A O 1
ATOM 1525 N N . GLY A 1 210 ? 2.578 0.552 -17.953 1 89.81 210 GLY A N 1
ATOM 1526 C CA . GLY A 1 210 ? 3.176 -0.656 -17.406 1 89.81 210 GLY A CA 1
ATOM 1527 C C . GLY A 1 210 ? 2.684 -1.923 -18.078 1 89.81 210 GLY A C 1
ATOM 1528 O O . GLY A 1 210 ? 3.482 -2.787 -18.438 1 89.81 210 GLY A O 1
ATOM 1529 N N . ASN A 1 211 ? 1.423 -2.018 -18.266 1 87.88 211 ASN A N 1
ATOM 1530 C CA . ASN A 1 211 ? 0.833 -3.188 -18.906 1 87.88 211 ASN A CA 1
ATOM 1531 C C . ASN A 1 211 ? 1.252 -3.295 -20.359 1 87.88 211 ASN A C 1
ATOM 1533 O O . ASN A 1 211 ? 1.486 -4.395 -20.875 1 87.88 211 ASN A O 1
ATOM 1537 N N . ALA A 1 212 ? 1.31 -2.26 -21.047 1 91.88 212 ALA A N 1
ATOM 1538 C CA . ALA A 1 212 ? 1.73 -2.256 -22.453 1 91.88 212 ALA A CA 1
ATOM 1539 C C . ALA A 1 212 ? 3.176 -2.725 -22.578 1 91.88 212 ALA A C 1
ATOM 1541 O O . ALA A 1 212 ? 3.506 -3.479 -23.5 1 91.88 212 ALA A O 1
ATOM 1542 N N . LEU A 1 213 ? 3.975 -2.316 -21.656 1 91.25 213 LEU A N 1
ATOM 1543 C CA . LEU A 1 213 ? 5.375 -2.723 -21.672 1 91.25 213 LEU A CA 1
ATOM 1544 C C . LEU A 1 213 ? 5.516 -4.207 -21.359 1 91.25 213 LEU A C 1
ATOM 1546 O O . LEU A 1 213 ? 6.336 -4.902 -21.969 1 91.25 213 LEU A O 1
ATOM 1550 N N . ALA A 1 214 ? 4.766 -4.637 -20.469 1 88.44 214 ALA A N 1
ATOM 1551 C CA . ALA A 1 214 ? 4.805 -6.047 -20.094 1 88.44 214 ALA A CA 1
ATOM 1552 C C . ALA A 1 214 ? 4.371 -6.938 -21.25 1 88.44 214 ALA A C 1
ATOM 1554 O O . ALA A 1 214 ? 4.973 -7.988 -21.5 1 88.44 214 ALA A O 1
ATOM 1555 N N . ARG A 1 215 ? 3.416 -6.562 -21.953 1 89.56 215 ARG A N 1
ATOM 1556 C CA . ARG A 1 215 ? 2.936 -7.316 -23.109 1 89.56 215 ARG A CA 1
ATOM 1557 C C . ARG A 1 215 ? 3.994 -7.375 -24.203 1 89.56 215 ARG A C 1
ATOM 1559 O O . ARG A 1 215 ? 4.164 -8.406 -24.859 1 89.56 215 ARG A O 1
ATOM 1566 N N . LYS A 1 216 ? 4.629 -6.344 -24.344 1 89.88 216 LYS A N 1
ATOM 1567 C CA . LYS A 1 216 ? 5.672 -6.285 -25.375 1 89.88 216 LYS A CA 1
ATOM 1568 C C . LYS A 1 216 ? 6.84 -7.203 -25.031 1 89.88 216 LYS A C 1
ATOM 1570 O O . LYS A 1 216 ? 7.398 -7.867 -25.906 1 89.88 216 LYS A O 1
ATOM 1575 N N . VAL A 1 217 ? 7.164 -7.203 -23.797 1 86.25 217 VAL A N 1
ATOM 1576 C CA . VAL A 1 217 ? 8.297 -8 -23.344 1 86.25 217 VAL A CA 1
ATOM 1577 C C . VAL A 1 217 ? 7.914 -9.477 -23.328 1 86.25 217 VAL A C 1
ATOM 1579 O O . VAL A 1 217 ? 8.734 -10.344 -23.641 1 86.25 217 VAL A O 1
ATOM 1582 N N . LEU A 1 218 ? 6.719 -9.711 -22.922 1 76.44 218 LEU A N 1
ATOM 1583 C CA . LEU A 1 218 ? 6.258 -11.094 -22.844 1 76.44 218 LEU A CA 1
ATOM 1584 C C . LEU A 1 218 ? 6.035 -11.672 -24.234 1 76.44 218 LEU A C 1
ATOM 1586 O O . LEU A 1 218 ? 6.062 -12.891 -24.422 1 76.44 218 LEU A O 1
ATOM 1590 N N . ARG A 1 219 ? 5.715 -10.969 -25.219 1 70 219 ARG A N 1
ATOM 1591 C CA . ARG A 1 219 ? 5.535 -11.438 -26.578 1 70 219 ARG A CA 1
ATOM 1592 C C . ARG A 1 219 ? 6.875 -11.781 -27.234 1 70 219 ARG A C 1
ATOM 1594 O O . ARG A 1 219 ? 6.918 -12.43 -28.266 1 70 219 ARG A O 1
ATOM 1601 N N . ARG A 1 220 ? 7.793 -11.516 -26.547 1 56.75 220 ARG A N 1
ATOM 1602 C CA . ARG A 1 220 ? 9.055 -11.953 -27.141 1 56.75 220 ARG A CA 1
ATOM 1603 C C . ARG A 1 220 ? 9.414 -13.367 -26.672 1 56.75 220 ARG A C 1
ATOM 1605 O O . ARG A 1 220 ? 9.133 -13.742 -25.531 1 56.75 220 ARG A O 1
ATOM 1612 N N . MET B 1 1 ? 12.383 19.672 23.078 1 55.22 1 MET B N 1
ATOM 1613 C CA . MET B 1 1 ? 11.906 19.25 24.391 1 55.22 1 MET B CA 1
ATOM 1614 C C . MET B 1 1 ? 11.711 17.734 24.438 1 55.22 1 MET B C 1
ATOM 1616 O O . MET B 1 1 ? 11.094 17.156 23.547 1 55.22 1 MET B O 1
ATOM 1620 N N . HIS B 1 2 ? 12.445 17.031 25 1 73.56 2 HIS B N 1
ATOM 1621 C CA . HIS B 1 2 ? 12.461 15.594 25.234 1 73.56 2 HIS B CA 1
ATOM 1622 C C . HIS B 1 2 ? 11.281 15.164 26.109 1 73.56 2 HIS B C 1
ATOM 1624 O O . HIS B 1 2 ? 10.977 15.812 27.109 1 73.56 2 HIS B O 1
ATOM 1630 N N . ALA B 1 3 ? 10.414 14.289 25.547 1 74.25 3 ALA B N 1
ATOM 1631 C CA . ALA B 1 3 ? 9.227 13.812 26.25 1 74.25 3 ALA B CA 1
ATOM 1632 C C . ALA B 1 3 ? 9.594 13.195 27.594 1 74.25 3 ALA B C 1
ATOM 1634 O O . ALA B 1 3 ? 10.586 12.469 27.703 1 74.25 3 ALA B O 1
ATOM 1635 N N . ASP B 1 4 ? 8.961 13.711 28.641 1 86.38 4 ASP B N 1
ATOM 1636 C CA . ASP B 1 4 ? 9.039 13 29.922 1 86.38 4 ASP B CA 1
ATOM 1637 C C . ASP B 1 4 ? 8.289 11.664 29.844 1 86.38 4 ASP B C 1
ATOM 1639 O O . ASP B 1 4 ? 7.059 11.641 29.906 1 86.38 4 ASP B O 1
ATOM 1643 N N . TRP B 1 5 ? 8.969 10.617 29.828 1 86.62 5 TRP B N 1
ATOM 1644 C CA . TRP B 1 5 ? 8.43 9.297 29.5 1 86.62 5 TRP B CA 1
ATOM 1645 C C . TRP B 1 5 ? 7.555 8.773 30.641 1 86.62 5 TRP B C 1
ATOM 1647 O O . TRP B 1 5 ? 6.684 7.93 30.422 1 86.62 5 TRP B O 1
ATOM 1657 N N . SER B 1 6 ? 7.754 9.305 31.797 1 86.19 6 SER B N 1
ATOM 1658 C CA . SER B 1 6 ? 6.914 8.883 32.906 1 86.19 6 SER B CA 1
ATOM 1659 C C . SER B 1 6 ? 5.469 9.328 32.719 1 86.19 6 SER B C 1
ATOM 1661 O O . SER B 1 6 ? 4.539 8.633 33.125 1 86.19 6 SER B O 1
ATOM 1663 N N . VAL B 1 7 ? 5.348 10.305 31.969 1 85.88 7 VAL B N 1
ATOM 1664 C CA . VAL B 1 7 ? 3.996 10.812 31.781 1 85.88 7 VAL B CA 1
ATOM 1665 C C . VAL B 1 7 ? 3.555 10.594 30.328 1 85.88 7 VAL B C 1
ATOM 1667 O O . VAL B 1 7 ? 2.355 10.562 30.047 1 85.88 7 VAL B O 1
ATOM 1670 N N . PHE B 1 8 ? 4.453 10.297 29.484 1 92 8 PHE B N 1
ATOM 1671 C CA . PHE B 1 8 ? 4.141 10.234 28.062 1 92 8 PHE B CA 1
ATOM 1672 C C . PHE B 1 8 ? 3.697 8.828 27.656 1 92 8 PHE B C 1
ATOM 1674 O O . PHE B 1 8 ? 2.975 8.656 26.672 1 92 8 PHE B O 1
ATOM 1681 N N . TRP B 1 9 ? 3.975 7.848 28.484 1 93.44 9 TRP B N 1
ATOM 1682 C CA . TRP B 1 9 ? 3.725 6.453 28.125 1 93.44 9 TRP B CA 1
ATOM 1683 C C . TRP B 1 9 ? 2.229 6.184 28 1 93.44 9 TRP B C 1
ATOM 1685 O O . TRP B 1 9 ? 1.804 5.406 27.141 1 93.44 9 TRP B O 1
ATOM 1695 N N . PRO B 1 10 ? 1.424 6.82 28.859 1 94.19 10 PRO B N 1
ATOM 1696 C CA . PRO B 1 10 ? -0.015 6.605 28.688 1 94.19 10 PRO B CA 1
ATOM 1697 C C . PRO B 1 10 ? -0.52 7.062 27.328 1 94.19 10 PRO B C 1
ATOM 1699 O O . PRO B 1 10 ? -1.438 6.457 26.766 1 94.19 10 PRO B O 1
ATOM 1702 N N . LYS B 1 11 ? 0.043 8.07 26.828 1 95.31 11 LYS B N 1
ATOM 1703 C CA . LYS B 1 11 ? -0.333 8.547 25.484 1 95.31 11 LYS B CA 1
ATOM 1704 C C . LYS B 1 11 ? 0.002 7.508 24.422 1 95.31 11 LYS B C 1
ATOM 1706 O O . LYS B 1 11 ? -0.76 7.32 23.469 1 95.31 11 LYS B O 1
ATOM 1711 N N . VAL B 1 12 ? 1.149 6.855 24.625 1 97.5 12 VAL B N 1
ATOM 1712 C CA . VAL B 1 12 ? 1.573 5.816 23.688 1 97.5 12 VAL B CA 1
ATOM 1713 C C . VAL B 1 12 ? 0.596 4.645 23.734 1 97.5 12 VAL B C 1
ATOM 1715 O O . VAL B 1 12 ? 0.186 4.125 22.703 1 97.5 12 VAL B O 1
ATOM 1718 N N . VAL B 1 13 ? 0.208 4.293 24.891 1 97.69 13 VAL B N 1
ATOM 1719 C CA . VAL B 1 13 ? -0.71 3.174 25.094 1 97.69 13 VAL B CA 1
ATOM 1720 C C . VAL B 1 13 ? -2.074 3.52 24.5 1 97.69 13 VAL B C 1
ATOM 1722 O O . VAL B 1 13 ? -2.682 2.697 23.797 1 97.69 13 VAL B O 1
ATOM 1725 N N . ASP B 1 14 ? -2.541 4.723 24.766 1 97.62 14 ASP B N 1
ATOM 1726 C CA . ASP B 1 14 ? -3.82 5.172 24.219 1 97.62 14 ASP B CA 1
ATOM 1727 C C . ASP B 1 14 ? -3.801 5.184 22.688 1 97.62 14 ASP B C 1
ATOM 1729 O O . ASP B 1 14 ? -4.742 4.715 22.047 1 97.62 14 ASP B O 1
ATOM 1733 N N . ALA B 1 15 ? -2.766 5.738 22.141 1 98.44 15 ALA B N 1
ATOM 1734 C CA . ALA B 1 15 ? -2.617 5.812 20.688 1 98.44 15 ALA B CA 1
ATOM 1735 C C . ALA B 1 15 ? -2.566 4.418 20.062 1 98.44 15 ALA B C 1
ATOM 1737 O O . ALA B 1 15 ? -3.119 4.191 18.984 1 98.44 15 ALA B O 1
ATOM 1738 N N . THR B 1 16 ? -1.846 3.502 20.766 1 98.62 16 THR B N 1
ATOM 1739 C CA . THR B 1 16 ? -1.773 2.119 20.297 1 98.62 16 THR B CA 1
ATOM 1740 C C . THR B 1 16 ? -3.156 1.474 20.312 1 98.62 16 THR B C 1
ATOM 1742 O O . THR B 1 16 ? -3.527 0.775 19.359 1 98.62 16 THR B O 1
ATOM 1745 N N . GLY B 1 17 ? -3.889 1.719 21.344 1 98.62 17 GLY B N 1
ATOM 1746 C CA . GLY B 1 17 ? -5.25 1.218 21.422 1 98.62 17 GLY B CA 1
ATOM 1747 C C . GLY B 1 17 ? -6.148 1.755 20.312 1 98.62 17 GLY B C 1
ATOM 1748 O O . GLY B 1 17 ? -6.957 1.016 19.75 1 98.62 17 GLY B O 1
ATOM 1749 N N . GLU B 1 18 ? -6.031 3.012 20.047 1 98.75 18 GLU B N 1
ATOM 1750 C CA . GLU B 1 18 ? -6.801 3.629 18.969 1 98.75 18 GLU B CA 1
ATOM 1751 C C . GLU B 1 18 ? -6.465 2.996 17.625 1 98.75 18 GLU B C 1
ATOM 1753 O O . GLU B 1 18 ? -7.359 2.756 16.812 1 98.75 18 GLU B O 1
ATOM 1758 N N . THR B 1 19 ? -5.176 2.779 17.406 1 98.75 19 THR B N 1
ATOM 1759 C CA . THR B 1 19 ? -4.75 2.127 16.172 1 98.75 19 THR B CA 1
ATOM 1760 C C . THR B 1 19 ? -5.363 0.734 16.062 1 98.75 19 THR B C 1
ATOM 1762 O O . THR B 1 19 ? -5.93 0.384 15.023 1 98.75 19 THR B O 1
ATOM 1765 N N . VAL B 1 20 ? -5.254 -0.02 17.141 1 98.75 20 VAL B N 1
ATOM 1766 C CA . VAL B 1 20 ? -5.793 -1.376 17.156 1 98.75 20 VAL B CA 1
ATOM 1767 C C . VAL B 1 20 ? -7.301 -1.338 16.906 1 98.75 20 VAL B C 1
ATOM 1769 O O . VAL B 1 20 ? -7.828 -2.119 16.109 1 98.75 20 VAL B O 1
ATOM 1772 N N . TYR B 1 21 ? -7.941 -0.431 17.531 1 98.69 21 TYR B N 1
ATOM 1773 C CA . TYR B 1 21 ? -9.383 -0.255 17.359 1 98.69 21 TYR B CA 1
ATOM 1774 C C . TYR B 1 21 ? -9.727 0.053 15.914 1 98.69 21 TYR B C 1
ATOM 1776 O O . TYR B 1 21 ? -10.586 -0.602 15.32 1 98.69 21 TYR B O 1
ATOM 1784 N N . MET B 1 22 ? -9.109 1.059 15.328 1 98.75 22 MET B N 1
ATOM 1785 C CA . MET B 1 22 ? -9.375 1.455 13.945 1 98.75 22 MET B CA 1
ATOM 1786 C C . MET B 1 22 ? -9.156 0.284 12.992 1 98.75 22 MET B C 1
ATOM 1788 O O . MET B 1 22 ? -9.984 0.037 12.109 1 98.75 22 MET B O 1
ATOM 1792 N N . VAL B 1 23 ? -8.07 -0.418 13.203 1 98.69 23 VAL B N 1
ATOM 1793 C CA . VAL B 1 23 ? -7.668 -1.488 12.289 1 98.69 23 VAL B CA 1
ATOM 1794 C C . VAL B 1 23 ? -8.656 -2.65 12.398 1 98.69 23 VAL B C 1
ATOM 1796 O O . VAL B 1 23 ? -9.141 -3.154 11.383 1 98.69 23 VAL B O 1
ATOM 1799 N N . LEU B 1 24 ? -9.023 -3.039 13.609 1 98.44 24 LEU B N 1
ATOM 1800 C CA . LEU B 1 24 ? -9.867 -4.215 13.805 1 98.44 24 LEU B CA 1
ATOM 1801 C C . LEU B 1 24 ? -11.305 -3.928 13.383 1 98.44 24 LEU B C 1
ATOM 1803 O O . LEU B 1 24 ? -11.953 -4.773 12.766 1 98.44 24 LEU B O 1
ATOM 1807 N N . ILE B 1 25 ? -11.805 -2.797 13.727 1 98.75 25 ILE B N 1
ATOM 1808 C CA . ILE B 1 25 ? -13.172 -2.449 13.352 1 98.75 25 ILE B CA 1
ATOM 1809 C C . ILE B 1 25 ? -13.266 -2.303 11.836 1 98.75 25 ILE B C 1
ATOM 1811 O O . ILE B 1 25 ? -14.227 -2.77 11.219 1 98.75 25 ILE B O 1
ATOM 1815 N N . THR B 1 26 ? -12.273 -1.598 11.234 1 98.81 26 THR B N 1
ATOM 1816 C CA . THR B 1 26 ? -12.266 -1.458 9.781 1 98.81 26 THR B CA 1
ATOM 1817 C C . THR B 1 26 ? -12.156 -2.822 9.102 1 98.81 26 THR B C 1
ATOM 1819 O O . THR B 1 26 ? -12.828 -3.076 8.102 1 98.81 26 THR B O 1
ATOM 1822 N N . LEU B 1 27 ? -11.281 -3.693 9.656 1 98.5 27 LEU B N 1
ATOM 1823 C CA . LEU B 1 27 ? -11.148 -5.027 9.086 1 98.5 27 LEU B CA 1
ATOM 1824 C C . LEU B 1 27 ? -12.477 -5.773 9.133 1 98.5 27 LEU B C 1
ATOM 1826 O O . LEU B 1 27 ? -12.883 -6.387 8.141 1 98.5 27 LEU B O 1
ATOM 1830 N N . ALA B 1 28 ? -13.125 -5.75 10.266 1 98.44 28 ALA B N 1
ATOM 1831 C CA . ALA B 1 28 ? -14.391 -6.461 10.445 1 98.44 28 ALA B CA 1
ATOM 1832 C C . ALA B 1 28 ? -15.445 -5.961 9.461 1 98.44 28 ALA B C 1
ATOM 1834 O O . ALA B 1 28 ? -16.094 -6.758 8.773 1 98.44 28 ALA B O 1
ATOM 1835 N N . LEU B 1 29 ? -15.586 -4.695 9.375 1 98.75 29 LEU B N 1
ATOM 1836 C CA . LEU B 1 29 ? -16.625 -4.117 8.539 1 98.75 29 LEU B CA 1
ATOM 1837 C C . LEU B 1 29 ? -16.297 -4.281 7.059 1 98.75 29 LEU B C 1
ATOM 1839 O O . LEU B 1 29 ? -17.156 -4.629 6.254 1 98.75 29 LEU B O 1
ATOM 1843 N N . SER B 1 30 ? -15.047 -4.008 6.715 1 98.62 30 SER B N 1
ATOM 1844 C CA . SER B 1 30 ? -14.664 -4.125 5.312 1 98.62 30 SER B CA 1
ATOM 1845 C C . SER B 1 30 ? -14.641 -5.582 4.867 1 98.62 30 SER B C 1
ATOM 1847 O O . SER B 1 30 ? -14.867 -5.883 3.691 1 98.62 30 SER B O 1
ATOM 1849 N N . ALA B 1 31 ? -14.32 -6.492 5.812 1 97.94 31 ALA B N 1
ATOM 1850 C CA . ALA B 1 31 ? -14.375 -7.914 5.484 1 97.94 31 ALA B CA 1
ATOM 1851 C C . ALA B 1 31 ? -15.789 -8.328 5.086 1 97.94 31 ALA B C 1
ATOM 1853 O O . ALA B 1 31 ? -15.977 -9.039 4.098 1 97.94 31 ALA B O 1
ATOM 1854 N N . VAL B 1 32 ? -16.766 -7.875 5.855 1 97.94 32 VAL B N 1
ATOM 1855 C CA . VAL B 1 32 ? -18.156 -8.219 5.59 1 97.94 32 VAL B CA 1
ATOM 1856 C C . VAL B 1 32 ? -18.609 -7.566 4.285 1 97.94 32 VAL B C 1
ATOM 1858 O O . VAL B 1 32 ? -19.141 -8.234 3.398 1 97.94 32 VAL B O 1
ATOM 1861 N N . LEU B 1 33 ? -18.391 -6.293 4.152 1 98.56 33 LEU B N 1
ATOM 1862 C CA . LEU B 1 33 ? -18.828 -5.551 2.975 1 98.56 33 LEU B CA 1
ATOM 1863 C C . LEU B 1 33 ? -18.047 -5.977 1.736 1 98.56 33 LEU B C 1
ATOM 1865 O O . LEU B 1 33 ? -18.625 -6.148 0.662 1 98.56 33 LEU B O 1
ATOM 1869 N N . GLY B 1 34 ? -16.719 -6.094 1.91 1 98.31 34 GLY B N 1
ATOM 1870 C CA . GLY B 1 34 ? -15.883 -6.52 0.804 1 98.31 34 GLY B CA 1
ATOM 1871 C C . GLY B 1 34 ? -16.188 -7.926 0.326 1 98.31 34 GLY B C 1
ATOM 1872 O O . GLY B 1 34 ? -16.125 -8.211 -0.873 1 98.31 34 GLY B O 1
ATOM 1873 N N . MET B 1 35 ? -16.453 -8.789 1.264 1 96.94 35 MET B N 1
ATOM 1874 C CA . MET B 1 35 ? -16.859 -10.141 0.894 1 96.94 35 MET B CA 1
ATOM 1875 C C . MET B 1 35 ? -18.156 -10.109 0.071 1 96.94 35 MET B C 1
ATOM 1877 O O . MET B 1 35 ? -18.25 -10.805 -0.944 1 96.94 35 MET B O 1
ATOM 1881 N N . ALA B 1 36 ? -19.109 -9.336 0.505 1 97.38 36 ALA B N 1
ATOM 1882 C CA . ALA B 1 36 ? -20.359 -9.211 -0.228 1 97.38 36 ALA B CA 1
ATOM 1883 C C . ALA B 1 36 ? -20.125 -8.703 -1.646 1 97.38 36 ALA B C 1
ATOM 1885 O O . ALA B 1 36 ? -20.625 -9.273 -2.613 1 97.38 36 ALA B O 1
ATOM 1886 N N . VAL B 1 37 ? -19.328 -7.672 -1.777 1 98.31 37 VAL B N 1
ATOM 1887 C CA . VAL B 1 37 ? -19.047 -7.086 -3.082 1 98.31 37 VAL B CA 1
ATOM 1888 C C . VAL B 1 37 ? -18.219 -8.062 -3.926 1 98.31 37 VAL B C 1
ATOM 1890 O O . VAL B 1 37 ? -18.5 -8.25 -5.113 1 98.31 37 VAL B O 1
ATOM 1893 N N . GLY B 1 38 ? -17.188 -8.672 -3.281 1 97.56 38 GLY B N 1
ATOM 1894 C CA . GLY B 1 38 ? -16.359 -9.641 -3.982 1 97.56 38 GLY B CA 1
ATOM 1895 C C . GLY B 1 38 ? -17.125 -10.844 -4.48 1 97.56 38 GLY B C 1
ATOM 1896 O O . GLY B 1 38 ? -16.906 -11.305 -5.605 1 97.56 38 GLY B O 1
ATOM 1897 N N . LEU B 1 39 ? -18 -11.344 -3.658 1 96.5 39 LEU B N 1
ATOM 1898 C CA . LEU B 1 39 ? -18.859 -12.453 -4.051 1 96.5 39 LEU B CA 1
ATOM 1899 C C . LEU B 1 39 ? -19.766 -12.062 -5.211 1 96.5 39 LEU B C 1
ATOM 1901 O O . LEU B 1 39 ? -19.984 -12.852 -6.137 1 96.5 39 LEU B O 1
ATOM 1905 N N . THR B 1 40 ? -20.312 -10.883 -5.129 1 97.44 40 THR B N 1
ATOM 1906 C CA . THR B 1 40 ? -21.188 -10.398 -6.195 1 97.44 40 THR B CA 1
ATOM 1907 C C . THR B 1 40 ? -20.406 -10.266 -7.504 1 97.44 40 THR B C 1
ATOM 1909 O O . THR B 1 40 ? -20.906 -10.648 -8.57 1 97.44 40 THR B O 1
ATOM 1912 N N . LEU B 1 41 ? -19.25 -9.805 -7.438 1 97.44 41 LEU B N 1
ATOM 1913 C CA . LEU B 1 41 ? -18.391 -9.68 -8.609 1 97.44 41 LEU B CA 1
ATOM 1914 C C . LEU B 1 41 ? -18.125 -11.047 -9.227 1 97.44 41 LEU B C 1
ATOM 1916 O O . LEU B 1 41 ? -18.266 -11.227 -10.445 1 97.44 41 LEU B O 1
ATOM 1920 N N . TYR B 1 42 ? -17.766 -11.914 -8.367 1 95.81 42 TYR B N 1
ATOM 1921 C CA . TYR B 1 42 ? -17.484 -13.258 -8.852 1 95.81 42 TYR B CA 1
ATOM 1922 C C . TYR B 1 42 ? -18.719 -13.883 -9.492 1 95.81 42 TYR B C 1
ATOM 1924 O O . TYR B 1 42 ? -18.641 -14.477 -10.57 1 95.81 42 TYR B O 1
ATOM 1932 N N . ALA B 1 43 ? -19.828 -13.719 -8.859 1 94.94 43 ALA B N 1
ATOM 1933 C CA . ALA B 1 43 ? -21.062 -14.391 -9.266 1 94.94 43 ALA B CA 1
ATOM 1934 C C . ALA B 1 43 ? -21.594 -13.805 -10.57 1 94.94 43 ALA B C 1
ATOM 1936 O O . ALA B 1 43 ? -22.203 -14.516 -11.375 1 94.94 43 ALA B O 1
ATOM 1937 N N . THR B 1 44 ? -21.375 -12.555 -10.797 1 96.31 44 THR B N 1
ATOM 1938 C CA . THR B 1 44 ? -22.062 -11.875 -11.891 1 96.31 44 THR B CA 1
ATOM 1939 C C . THR B 1 44 ? -21.188 -11.812 -13.133 1 96.31 44 THR B C 1
ATOM 1941 O O . THR B 1 44 ? -21.609 -11.297 -14.172 1 96.31 44 THR B O 1
ATOM 1944 N N . ARG B 1 45 ? -20 -12.312 -13.031 1 93.81 45 ARG B N 1
ATOM 1945 C CA . ARG B 1 45 ? -19.109 -12.305 -14.188 1 93.81 45 ARG B CA 1
ATOM 1946 C C . ARG B 1 45 ? -19.656 -13.195 -15.297 1 93.81 45 ARG B C 1
ATOM 1948 O O . ARG B 1 45 ? -20.562 -14 -15.07 1 93.81 45 ARG B O 1
ATOM 1955 N N . LYS B 1 46 ? -19.047 -13.039 -16.469 1 91.25 46 LYS B N 1
ATOM 1956 C CA . LYS B 1 46 ? -19.438 -13.898 -17.578 1 91.25 46 LYS B CA 1
ATOM 1957 C C . LYS B 1 46 ? -19.109 -15.359 -17.297 1 91.25 46 LYS B C 1
ATOM 1959 O O . LYS B 1 46 ? -17.969 -15.688 -16.938 1 91.25 46 LYS B O 1
ATOM 1964 N N . GLY B 1 47 ? -20.141 -16.156 -17.328 1 83.69 47 GLY B N 1
ATOM 1965 C CA . GLY B 1 47 ? -19.938 -17.562 -17.062 1 83.69 47 GLY B CA 1
ATOM 1966 C C . GLY B 1 47 ? -20.031 -17.922 -15.594 1 83.69 47 GLY B C 1
ATOM 1967 O O . GLY B 1 47 ? -19.797 -19.062 -15.211 1 83.69 47 GLY B O 1
ATOM 1968 N N . GLY B 1 48 ? -20.359 -16.891 -14.82 1 85.44 48 GLY B N 1
ATOM 1969 C CA . GLY B 1 48 ? -20.484 -17.141 -13.391 1 85.44 48 GLY B CA 1
ATOM 1970 C C . GLY B 1 48 ? -21.781 -17.797 -13 1 85.44 48 GLY B C 1
ATOM 1971 O O . GLY B 1 48 ? -22.562 -18.219 -13.859 1 85.44 48 GLY B O 1
ATOM 1972 N N . VAL B 1 49 ? -22.078 -17.906 -11.781 1 86.38 49 VAL B N 1
ATOM 1973 C CA . VAL B 1 49 ? -23.219 -18.641 -11.25 1 86.38 49 VAL B CA 1
ATOM 1974 C C . VAL B 1 49 ? -24.484 -17.797 -11.43 1 86.38 49 VAL B C 1
ATOM 1976 O O . VAL B 1 49 ? -25.594 -18.344 -11.508 1 86.38 49 VAL B O 1
ATOM 1979 N N . LEU B 1 50 ? -24.328 -16.453 -11.375 1 91.12 50 LEU B N 1
ATOM 1980 C CA . LEU B 1 50 ? -25.422 -15.5 -11.602 1 91.12 50 LEU B CA 1
ATOM 1981 C C . LEU B 1 50 ? -24.984 -14.383 -12.539 1 91.12 50 LEU B C 1
ATOM 1983 O O . LEU B 1 50 ? -24.906 -13.219 -12.141 1 91.12 50 LEU B O 1
ATOM 1987 N N . PRO B 1 51 ? -24.859 -14.789 -13.75 1 92.31 51 PRO B N 1
ATOM 1988 C CA . PRO B 1 51 ? -24.312 -13.797 -14.688 1 92.31 51 PRO B CA 1
ATOM 1989 C C . PRO B 1 51 ? -25.203 -12.562 -14.836 1 92.31 51 PRO B C 1
ATOM 1991 O O . PRO B 1 51 ? -26.422 -12.688 -14.883 1 92.31 51 PRO B O 1
ATOM 1994 N N . ASN B 1 52 ? -24.672 -11.43 -14.664 1 96.5 52 ASN B N 1
ATOM 1995 C CA . ASN B 1 52 ? -25.281 -10.117 -14.836 1 96.5 52 ASN B CA 1
ATOM 1996 C C . ASN B 1 52 ? -24.25 -9.086 -15.297 1 96.5 52 ASN B C 1
ATOM 1998 O O . ASN B 1 52 ? -23.516 -8.523 -14.477 1 96.5 52 ASN B O 1
ATOM 2002 N N . ARG B 1 53 ? -24.297 -8.766 -16.531 1 96.19 53 ARG B N 1
ATOM 2003 C CA . ARG B 1 53 ? -23.266 -7.953 -17.156 1 96.19 53 ARG B CA 1
ATOM 2004 C C . ARG B 1 53 ? -23.266 -6.539 -16.578 1 96.19 53 ARG B C 1
ATOM 2006 O O . ARG B 1 53 ? -22.203 -5.949 -16.375 1 96.19 53 ARG B O 1
ATOM 2013 N N . LEU B 1 54 ? -24.375 -6.035 -16.344 1 97.56 54 LEU B N 1
ATOM 2014 C CA . LEU B 1 54 ? -24.484 -4.664 -15.852 1 97.56 54 LEU B CA 1
ATOM 2015 C C . LEU B 1 54 ? -23.938 -4.551 -14.43 1 97.56 54 LEU B C 1
ATOM 2017 O O . LEU B 1 54 ? -23.156 -3.648 -14.133 1 97.56 54 LEU B O 1
ATOM 2021 N N . VAL B 1 55 ? -24.359 -5.445 -13.617 1 97.75 55 VAL B N 1
ATOM 2022 C CA . VAL B 1 55 ? -23.906 -5.43 -12.234 1 97.75 55 VAL B CA 1
ATOM 2023 C C . VAL B 1 55 ? -22.391 -5.633 -12.18 1 97.75 55 VAL B C 1
ATOM 2025 O O . VAL B 1 55 ? -21.688 -4.91 -11.469 1 97.75 55 VAL B O 1
ATOM 2028 N N . PHE B 1 56 ? -21.922 -6.5 -12.93 1 98 56 PHE B N 1
ATOM 2029 C CA . PHE B 1 56 ? -20.484 -6.773 -12.969 1 98 56 PHE B CA 1
ATOM 2030 C C . PHE B 1 56 ? -19.719 -5.543 -13.438 1 98 56 PHE B C 1
ATOM 2032 O O . PHE B 1 56 ? -18.734 -5.141 -12.805 1 98 56 PHE B O 1
ATOM 2039 N N . ALA B 1 57 ? -20.203 -4.984 -14.492 1 97.5 57 ALA B N 1
ATOM 2040 C CA . ALA B 1 57 ? -19.5 -3.854 -15.094 1 97.5 57 ALA B CA 1
ATOM 2041 C C . ALA B 1 57 ? -19.438 -2.674 -14.125 1 97.5 57 ALA B C 1
ATOM 2043 O O . ALA B 1 57 ? -18.391 -2.029 -13.992 1 97.5 57 ALA B O 1
ATOM 2044 N N . VAL B 1 58 ? -20.469 -2.416 -13.492 1 97.75 58 VAL B N 1
ATOM 2045 C CA . VAL B 1 58 ? -20.547 -1.292 -12.562 1 97.75 58 VAL B CA 1
ATOM 2046 C C . VAL B 1 58 ? -19.625 -1.547 -11.359 1 97.75 58 VAL B C 1
ATOM 2048 O O . VAL B 1 58 ? -18.812 -0.698 -11.008 1 97.75 58 VAL B O 1
ATOM 2051 N N . LEU B 1 59 ? -19.703 -2.705 -10.766 1 97.75 59 LEU B N 1
ATOM 2052 C CA . LEU B 1 59 ? -18.906 -3.023 -9.586 1 97.75 59 LEU B CA 1
ATOM 2053 C C . LEU B 1 59 ? -17.422 -3.107 -9.938 1 97.75 59 LEU B C 1
ATOM 2055 O O . LEU B 1 59 ? -16.562 -2.621 -9.188 1 97.75 59 LEU B O 1
ATOM 2059 N N . ASN B 1 60 ? -17.188 -3.703 -11.031 1 97.06 60 ASN B N 1
ATOM 2060 C CA . ASN B 1 60 ? -15.797 -3.838 -11.477 1 97.06 60 ASN B CA 1
ATOM 2061 C C . ASN B 1 60 ? -15.156 -2.479 -11.742 1 97.06 60 ASN B C 1
ATOM 2063 O O . ASN B 1 60 ? -13.992 -2.258 -11.398 1 97.06 60 ASN B O 1
ATOM 2067 N N . THR B 1 61 ? -15.93 -1.646 -12.367 1 95.56 61 THR B N 1
ATOM 2068 C CA . THR B 1 61 ? -15.438 -0.3 -12.641 1 95.56 61 THR B CA 1
ATOM 2069 C C . THR B 1 61 ? -15.18 0.456 -11.344 1 95.56 61 THR B C 1
ATOM 2071 O O . THR B 1 61 ? -14.148 1.118 -11.203 1 95.56 61 THR B O 1
ATOM 2074 N N . LEU B 1 62 ? -16 0.355 -10.375 1 96 62 LEU B N 1
ATOM 2075 C CA . LEU B 1 62 ? -15.844 1.013 -9.086 1 96 62 LEU B CA 1
ATOM 2076 C C . LEU B 1 62 ? -14.609 0.49 -8.359 1 96 62 LEU B C 1
ATOM 2078 O O . LEU B 1 62 ? -13.812 1.272 -7.836 1 96 62 LEU B O 1
ATOM 2082 N N . VAL B 1 63 ? -14.445 -0.758 -8.352 1 96.44 63 VAL B N 1
ATOM 2083 C CA . VAL B 1 63 ? -13.312 -1.386 -7.688 1 96.44 63 VAL B CA 1
ATOM 2084 C C . VAL B 1 63 ? -12.008 -0.944 -8.352 1 96.44 63 VAL B C 1
ATOM 2086 O O . VAL B 1 63 ? -11.055 -0.571 -7.672 1 96.44 63 VAL B O 1
ATOM 2089 N N . ASN B 1 64 ? -12.023 -0.839 -9.68 1 91.25 64 ASN B N 1
ATOM 2090 C CA . ASN B 1 64 ? -10.82 -0.507 -10.438 1 91.25 64 ASN B CA 1
ATOM 2091 C C . ASN B 1 64 ? -10.453 0.965 -10.281 1 91.25 64 ASN B C 1
ATOM 2093 O O . ASN B 1 64 ? -9.273 1.325 -10.359 1 91.25 64 ASN B O 1
ATOM 2097 N N . ILE B 1 65 ? -11.352 1.75 -10.016 1 90.69 65 ILE B N 1
ATOM 2098 C CA . ILE B 1 65 ? -11.109 3.186 -9.922 1 90.69 65 ILE B CA 1
ATOM 2099 C C . ILE B 1 65 ? -10.711 3.547 -8.492 1 90.69 65 ILE B C 1
ATOM 2101 O O . ILE B 1 65 ? -9.812 4.355 -8.273 1 90.69 65 ILE B O 1
ATOM 2105 N N . VAL B 1 66 ? -11.352 2.934 -7.539 1 92.75 66 VAL B N 1
ATOM 2106 C CA . VAL B 1 66 ? -11.18 3.33 -6.145 1 92.75 66 VAL B CA 1
ATOM 2107 C C . VAL B 1 66 ? -9.906 2.699 -5.582 1 92.75 66 VAL B C 1
ATOM 2109 O O . VAL B 1 66 ? -9.148 3.355 -4.867 1 92.75 66 VAL B O 1
ATOM 2112 N N . ARG B 1 67 ? -9.609 1.532 -5.977 1 90.75 67 ARG B N 1
ATOM 2113 C CA . ARG B 1 67 ? -8.547 0.744 -5.363 1 90.75 67 ARG B CA 1
ATOM 2114 C C . ARG B 1 67 ? -7.184 1.407 -5.562 1 90.75 67 ARG B C 1
ATOM 2116 O O . ARG B 1 67 ? -6.379 1.479 -4.633 1 90.75 67 ARG B O 1
ATOM 2123 N N . PRO B 1 68 ? -6.926 1.996 -6.695 1 89 68 PRO B N 1
ATOM 2124 C CA . PRO B 1 68 ? -5.578 2.537 -6.895 1 89 68 PRO B CA 1
ATOM 2125 C C . PRO B 1 68 ? -5.43 3.959 -6.363 1 89 68 PRO B C 1
ATOM 2127 O O . PRO B 1 68 ? -4.332 4.523 -6.398 1 89 68 PRO B O 1
ATOM 2130 N N . VAL B 1 69 ? -6.453 4.574 -5.871 1 92.25 69 VAL B N 1
ATOM 2131 C CA . VAL B 1 69 ? -6.379 5.918 -5.309 1 92.25 69 VAL B CA 1
ATOM 2132 C C . VAL B 1 69 ? -5.559 5.898 -4.023 1 92.25 69 VAL B C 1
ATOM 2134 O O . VAL B 1 69 ? -5.871 5.148 -3.092 1 92.25 69 VAL B O 1
ATOM 2137 N N . PRO B 1 70 ? -4.52 6.68 -3.982 1 95.12 70 PRO B N 1
ATOM 2138 C CA . PRO B 1 70 ? -3.779 6.766 -2.721 1 95.12 70 PRO B CA 1
ATOM 2139 C C . PRO B 1 70 ? -4.68 7.07 -1.526 1 95.12 70 PRO B C 1
ATOM 2141 O O . PRO B 1 70 ? -5.531 7.957 -1.603 1 95.12 70 PRO B O 1
ATOM 2144 N N . PHE B 1 71 ? -4.477 6.359 -0.434 1 97.31 71 PHE B N 1
ATOM 2145 C CA . PHE B 1 71 ? -5.395 6.465 0.693 1 97.31 71 PHE B CA 1
ATOM 2146 C C . PHE B 1 71 ? -5.391 7.879 1.264 1 97.31 71 PHE B C 1
ATOM 2148 O O . PHE B 1 71 ? -6.43 8.375 1.701 1 97.31 71 PHE B O 1
ATOM 2155 N N . VAL B 1 72 ? -4.266 8.492 1.28 1 96.25 72 VAL B N 1
ATOM 2156 C CA . VAL B 1 72 ? -4.18 9.82 1.873 1 96.25 72 VAL B CA 1
ATOM 2157 C C . VAL B 1 72 ? -5.102 10.781 1.123 1 96.25 72 VAL B C 1
ATOM 2159 O O . VAL B 1 72 ? -5.695 11.68 1.726 1 96.25 72 VAL B O 1
ATOM 2162 N N . ILE B 1 73 ? -5.199 10.547 -0.152 1 95.94 73 ILE B N 1
ATOM 2163 C CA . ILE B 1 73 ? -6.059 11.391 -0.967 1 95.94 73 ILE B CA 1
ATOM 2164 C C . ILE B 1 73 ? -7.52 10.992 -0.764 1 95.94 73 ILE B C 1
ATOM 2166 O O . ILE B 1 73 ? -8.398 11.859 -0.679 1 95.94 73 ILE B O 1
ATOM 2170 N N . ALA B 1 74 ? -7.77 9.781 -0.641 1 96.19 74 ALA B N 1
ATOM 2171 C CA . ALA B 1 74 ? -9.133 9.289 -0.456 1 96.19 74 ALA B CA 1
ATOM 2172 C C . ALA B 1 74 ? -9.727 9.797 0.856 1 96.19 74 ALA B C 1
ATOM 2174 O O . ALA B 1 74 ? -10.883 10.227 0.896 1 96.19 74 ALA B O 1
ATOM 2175 N N . ILE B 1 75 ? -8.914 9.703 1.909 1 96.88 75 ILE B N 1
ATOM 2176 C CA . ILE B 1 75 ? -9.445 10.062 3.219 1 96.88 75 ILE B CA 1
ATOM 2177 C C . ILE B 1 75 ? -9.773 11.555 3.244 1 96.88 75 ILE B C 1
ATOM 2179 O O . ILE B 1 75 ? -10.781 11.961 3.826 1 96.88 75 ILE B O 1
ATOM 2183 N N . VAL B 1 76 ? -9 12.391 2.609 1 95.19 76 VAL B N 1
ATOM 2184 C CA . VAL B 1 76 ? -9.281 13.82 2.598 1 95.19 76 VAL B CA 1
ATOM 2185 C C . VAL B 1 76 ? -10.438 14.117 1.647 1 95.19 76 VAL B C 1
ATOM 2187 O O . VAL B 1 76 ? -11.281 14.969 1.932 1 95.19 76 VAL B O 1
ATOM 2190 N N . ALA B 1 77 ? -10.453 13.406 0.523 1 95.06 77 ALA B N 1
ATOM 2191 C CA . ALA B 1 77 ? -11.516 13.602 -0.455 1 95.06 77 ALA B CA 1
ATOM 2192 C C . ALA B 1 77 ? -12.875 13.219 0.129 1 95.06 77 ALA B C 1
ATOM 2194 O O . ALA B 1 77 ? -13.898 13.82 -0.215 1 95.06 77 ALA B O 1
ATOM 2195 N N . LEU B 1 78 ? -12.898 12.289 0.998 1 95.94 78 LEU B N 1
ATOM 2196 C CA . LEU B 1 78 ? -14.141 11.781 1.57 1 95.94 78 LEU B CA 1
ATOM 2197 C C . LEU B 1 78 ? -14.555 12.594 2.795 1 95.94 78 LEU B C 1
ATOM 2199 O O . LEU B 1 78 ? -15.602 12.344 3.395 1 95.94 78 LEU B O 1
ATOM 2203 N N . SER B 1 79 ? -13.789 13.602 3.17 1 94.12 79 SER B N 1
ATOM 2204 C CA . SER B 1 79 ? -13.984 14.328 4.422 1 94.12 79 SER B CA 1
ATOM 2205 C C . SER B 1 79 ? -15.375 14.945 4.496 1 94.12 79 SER B C 1
ATOM 2207 O O . SER B 1 79 ? -16.031 14.891 5.539 1 94.12 79 SER B O 1
ATOM 2209 N N . PRO B 1 80 ? -15.938 15.508 3.387 1 92 80 PRO B N 1
ATOM 2210 C CA . PRO B 1 80 ? -17.297 16.031 3.494 1 92 80 PRO B CA 1
ATOM 2211 C C . PRO B 1 80 ? -18.344 14.945 3.748 1 92 80 PRO B C 1
ATOM 2213 O O . PRO B 1 80 ? -19.297 15.164 4.492 1 92 80 PRO B O 1
ATOM 2216 N N . VAL B 1 81 ? -18.125 13.844 3.15 1 95.12 81 VAL B N 1
ATOM 2217 C CA . VAL B 1 81 ? -19.047 12.719 3.346 1 95.12 81 VAL B CA 1
ATOM 2218 C C . VAL B 1 81 ? -18.906 12.18 4.77 1 95.12 81 VAL B C 1
ATOM 2220 O O . VAL B 1 81 ? -19.906 11.844 5.41 1 95.12 81 VAL B O 1
ATOM 2223 N N . THR B 1 82 ? -17.703 12.086 5.219 1 96.38 82 THR B N 1
ATOM 2224 C CA . THR B 1 82 ? -17.438 11.641 6.582 1 96.38 82 THR B CA 1
ATOM 2225 C C . THR B 1 82 ? -18.156 12.539 7.59 1 96.38 82 THR B C 1
ATOM 2227 O O . THR B 1 82 ? -18.781 12.055 8.531 1 96.38 82 THR B O 1
ATOM 2230 N N . ARG B 1 83 ? -18 13.867 7.391 1 94.44 83 ARG B N 1
ATOM 2231 C CA . ARG B 1 83 ? -18.672 14.812 8.281 1 94.44 83 ARG B CA 1
ATOM 2232 C C . ARG B 1 83 ? -20.188 14.609 8.25 1 94.44 83 ARG B C 1
ATOM 2234 O O . ARG B 1 83 ? -20.844 14.703 9.289 1 94.44 83 ARG B O 1
ATOM 2241 N N . GLY B 1 84 ? -20.734 14.352 7.098 1 95.69 84 GLY B N 1
ATOM 2242 C CA . GLY B 1 84 ? -22.172 14.133 6.961 1 95.69 84 GLY B CA 1
ATOM 2243 C C . GLY B 1 84 ? -22.641 12.852 7.625 1 95.69 84 GLY B C 1
ATOM 2244 O O . GLY B 1 84 ? -23.734 12.812 8.195 1 95.69 84 GLY B O 1
ATOM 2245 N N . VAL B 1 85 ? -21.844 11.812 7.617 1 96.31 85 VAL B N 1
ATOM 2246 C CA . VAL B 1 85 ? -22.25 10.5 8.086 1 96.31 85 VAL B CA 1
ATOM 2247 C C . VAL B 1 85 ? -21.906 10.344 9.57 1 96.31 85 VAL B C 1
ATOM 2249 O O . VAL B 1 85 ? -22.719 9.844 10.352 1 96.31 85 VAL B O 1
ATOM 2252 N N . VAL B 1 86 ? -20.734 10.789 9.969 1 96.19 86 VAL B N 1
ATOM 2253 C CA . VAL B 1 86 ? -20.219 10.547 11.312 1 96.19 86 VAL B CA 1
ATOM 2254 C C . VAL B 1 86 ? -20.422 11.789 12.172 1 96.19 86 VAL B C 1
ATOM 2256 O O . VAL B 1 86 ? -20.438 11.711 13.406 1 96.19 86 VAL B O 1
ATOM 2259 N N . GLY B 1 87 ? -20.531 12.945 11.602 1 95.19 87 GLY B N 1
ATOM 2260 C CA . GLY B 1 87 ? -20.75 14.188 12.32 1 95.19 87 GLY B CA 1
ATOM 2261 C C . GLY B 1 87 ? -19.469 14.984 12.516 1 95.19 87 GLY B C 1
ATOM 2262 O O . GLY B 1 87 ? -19.516 16.141 12.93 1 95.19 87 GLY B O 1
ATOM 2263 N N . THR B 1 88 ? -18.359 14.352 12.273 1 94 88 THR B N 1
ATOM 2264 C CA . THR B 1 88 ? -17.062 15.016 12.391 1 94 88 THR B CA 1
ATOM 2265 C C . THR B 1 88 ? -16.062 14.422 11.406 1 94 88 THR B C 1
ATOM 2267 O O . THR B 1 88 ? -16.297 13.352 10.844 1 94 88 THR B O 1
ATOM 2270 N N . MET B 1 89 ? -14.992 15.188 11.172 1 91.94 89 MET B N 1
ATOM 2271 C CA . MET B 1 89 ? -13.945 14.695 10.289 1 91.94 89 MET B CA 1
ATOM 2272 C C . MET B 1 89 ? -12.695 14.328 11.078 1 91.94 89 MET B C 1
ATOM 2274 O O . MET B 1 89 ? -11.703 13.867 10.5 1 91.94 89 MET B O 1
ATOM 2278 N N . ILE B 1 90 ? -12.781 14.523 12.375 1 93.75 90 ILE B N 1
ATOM 2279 C CA . ILE B 1 90 ? -11.617 14.289 13.227 1 93.75 90 ILE B CA 1
ATOM 2280 C C . ILE B 1 90 ? -11.922 13.18 14.227 1 93.75 90 ILE B C 1
ATOM 2282 O O . ILE B 1 90 ? -13.078 12.984 14.617 1 93.75 90 ILE B O 1
ATOM 2286 N N . GLY B 1 91 ? -10.852 12.469 14.57 1 96.69 91 GLY B N 1
ATOM 2287 C CA . GLY B 1 91 ? -11.031 11.43 15.57 1 96.69 91 GLY B CA 1
ATOM 2288 C C . GLY B 1 91 ? -11.008 10.031 14.977 1 96.69 91 GLY B C 1
ATOM 2289 O O . GLY B 1 91 ? -11.148 9.859 13.766 1 96.69 91 GLY B O 1
ATOM 2290 N N . THR B 1 92 ? -10.883 9.07 15.859 1 97.62 92 THR B N 1
ATOM 2291 C CA . THR B 1 92 ? -10.711 7.68 15.461 1 97.62 92 THR B CA 1
ATOM 2292 C C . THR B 1 92 ? -11.969 7.156 14.773 1 97.62 92 THR B C 1
ATOM 2294 O O . THR B 1 92 ? -11.883 6.457 13.758 1 97.62 92 THR B O 1
ATOM 2297 N N . ASP B 1 93 ? -13.117 7.484 15.258 1 97.44 93 ASP B N 1
ATOM 2298 C CA . ASP B 1 93 ? -14.375 7.031 14.656 1 97.44 93 ASP B CA 1
ATOM 2299 C C . ASP B 1 93 ? -14.555 7.609 13.258 1 97.44 93 ASP B C 1
ATOM 2301 O O . ASP B 1 93 ? -15.055 6.93 12.359 1 97.44 93 ASP B O 1
ATOM 2305 N N . ALA B 1 94 ? -14.234 8.875 13.172 1 97.94 94 ALA B N 1
ATOM 2306 C CA . ALA B 1 94 ? -14.336 9.516 11.859 1 97.94 94 ALA B CA 1
ATOM 2307 C C . ALA B 1 94 ? -13.391 8.867 10.852 1 97.94 94 ALA B C 1
ATOM 2309 O O . ALA B 1 94 ? -13.734 8.719 9.68 1 97.94 94 ALA B O 1
ATOM 2310 N N . ALA B 1 95 ? -12.195 8.508 11.305 1 98.38 95 ALA B N 1
ATOM 2311 C CA . ALA B 1 95 ? -11.188 7.91 10.43 1 98.38 95 ALA B CA 1
ATOM 2312 C C . ALA B 1 95 ? -11.625 6.535 9.945 1 98.38 95 ALA B C 1
ATOM 2314 O O . ALA B 1 95 ? -11.312 6.137 8.82 1 98.38 95 ALA B O 1
ATOM 2315 N N . VAL B 1 96 ? -12.398 5.812 10.711 1 98.62 96 VAL B N 1
ATOM 2316 C CA . VAL B 1 96 ? -12.836 4.457 10.391 1 98.62 96 VAL B CA 1
ATOM 2317 C C . VAL B 1 96 ? -13.711 4.477 9.141 1 98.62 96 VAL B C 1
ATOM 2319 O O . VAL B 1 96 ? -13.641 3.568 8.312 1 98.62 96 VAL B O 1
ATOM 2322 N N . PHE B 1 97 ? -14.469 5.5 8.961 1 98.56 97 PHE B N 1
ATOM 2323 C CA . PHE B 1 97 ? -15.422 5.574 7.859 1 98.56 97 PHE B CA 1
ATOM 2324 C C . PHE B 1 97 ? -14.695 5.5 6.516 1 98.56 97 PHE B C 1
ATOM 2326 O O . PHE B 1 97 ? -14.914 4.566 5.742 1 98.56 97 PHE B O 1
ATOM 2333 N N . PRO B 1 98 ? -13.812 6.469 6.215 1 98.31 98 PRO B N 1
ATOM 2334 C CA . PRO B 1 98 ? -13.102 6.363 4.938 1 98.31 98 PRO B CA 1
ATOM 2335 C C . PRO B 1 98 ? -12.234 5.105 4.848 1 98.31 98 PRO B C 1
ATOM 2337 O O . PRO B 1 98 ? -12.047 4.559 3.756 1 98.31 98 PRO B O 1
ATOM 2340 N N . MET B 1 99 ? -11.68 4.629 5.977 1 98.69 99 MET B N 1
ATOM 2341 C CA . MET B 1 99 ? -10.906 3.391 5.973 1 98.69 99 MET B CA 1
ATOM 2342 C C . MET B 1 99 ? -11.766 2.217 5.516 1 98.69 99 MET B C 1
ATOM 2344 O O . MET B 1 99 ? -11.328 1.399 4.707 1 98.69 99 MET B O 1
ATOM 2348 N N . VAL B 1 100 ? -12.945 2.17 6 1 98.75 100 VAL B N 1
ATOM 2349 C CA . VAL B 1 100 ? -13.859 1.086 5.645 1 98.75 100 VAL B CA 1
ATOM 2350 C C . VAL B 1 100 ? -14.219 1.178 4.164 1 98.75 100 VAL B C 1
ATOM 2352 O O . VAL B 1 100 ? -14.203 0.172 3.449 1 98.75 100 VAL B O 1
ATOM 2355 N N . VAL B 1 101 ? -14.539 2.352 3.727 1 98.31 101 VAL B N 1
ATOM 2356 C CA . VAL B 1 101 ? -14.961 2.551 2.346 1 98.31 101 VAL B CA 1
ATOM 2357 C C . VAL B 1 101 ? -13.867 2.082 1.395 1 98.31 101 VAL B C 1
ATOM 2359 O O . VAL B 1 101 ? -14.117 1.272 0.497 1 98.31 101 VAL B O 1
ATOM 2362 N N . VAL B 1 102 ? -12.68 2.559 1.603 1 98.12 102 VAL B N 1
ATOM 2363 C CA . VAL B 1 102 ? -11.57 2.248 0.702 1 98.12 102 VAL B CA 1
ATOM 2364 C C . VAL B 1 102 ? -11.195 0.772 0.833 1 98.12 102 VAL B C 1
ATOM 2366 O O . VAL B 1 102 ? -11.016 0.082 -0.172 1 98.12 102 VAL B O 1
ATOM 2369 N N . ALA B 1 103 ? -11.125 0.26 2.059 1 98.5 103 ALA B N 1
ATOM 2370 C CA . ALA B 1 103 ? -10.742 -1.126 2.312 1 98.5 103 ALA B CA 1
ATOM 2371 C C . ALA B 1 103 ? -11.758 -2.096 1.714 1 98.5 103 ALA B C 1
ATOM 2373 O O . ALA B 1 103 ? -11.398 -3.199 1.295 1 98.5 103 ALA B O 1
ATOM 2374 N N . THR B 1 104 ? -13.016 -1.722 1.676 1 98.69 104 THR B N 1
ATOM 2375 C CA . THR B 1 104 ? -14.062 -2.566 1.119 1 98.69 104 THR B CA 1
ATOM 2376 C C . THR B 1 104 ? -13.742 -2.955 -0.321 1 98.69 104 THR B C 1
ATOM 2378 O O . THR B 1 104 ? -13.844 -4.125 -0.693 1 98.69 104 THR B O 1
ATOM 2381 N N . PHE B 1 105 ? -13.305 -2.029 -1.073 1 98.06 105 PHE B N 1
ATOM 2382 C CA . PHE B 1 105 ? -13.008 -2.293 -2.477 1 98.06 105 PHE B CA 1
ATOM 2383 C C . PHE B 1 105 ? -11.742 -3.129 -2.619 1 98.06 105 PHE B C 1
ATOM 2385 O O . PHE B 1 105 ? -11.633 -3.947 -3.533 1 98.06 105 PHE B O 1
ATOM 2392 N N . GLY B 1 106 ? -10.828 -2.91 -1.734 1 96.88 106 GLY B N 1
ATOM 2393 C CA . GLY B 1 106 ? -9.656 -3.773 -1.696 1 96.88 106 GLY B CA 1
ATOM 2394 C C . GLY B 1 106 ? -9.992 -5.211 -1.339 1 96.88 106 GLY B C 1
ATOM 2395 O O . GLY B 1 106 ? -9.531 -6.141 -2.004 1 96.88 106 GLY B O 1
ATOM 2396 N N . VAL B 1 107 ? -10.758 -5.359 -0.326 1 98 107 VAL B N 1
ATOM 2397 C CA . VAL B 1 107 ? -11.172 -6.688 0.114 1 98 107 VAL B CA 1
ATOM 2398 C C . VAL B 1 107 ? -11.969 -7.375 -0.992 1 98 107 VAL B C 1
ATOM 2400 O O . VAL B 1 107 ? -11.82 -8.578 -1.221 1 98 107 VAL B O 1
ATOM 2403 N N . ALA B 1 108 ? -12.781 -6.613 -1.657 1 98.38 108 ALA B N 1
ATOM 2404 C CA . ALA B 1 108 ? -13.594 -7.168 -2.736 1 98.38 108 ALA B CA 1
ATOM 2405 C C . ALA B 1 108 ? -12.719 -7.816 -3.805 1 98.38 108 ALA B C 1
ATOM 2407 O O . ALA B 1 108 ? -13.008 -8.922 -4.266 1 98.38 108 ALA B O 1
ATOM 2408 N N . ARG B 1 109 ? -11.719 -7.117 -4.176 1 96.75 109 ARG B N 1
ATOM 2409 C CA . ARG B 1 109 ? -10.812 -7.66 -5.188 1 96.75 109 ARG B CA 1
ATOM 2410 C C . ARG B 1 109 ? -10.102 -8.906 -4.672 1 96.75 109 ARG B C 1
ATOM 2412 O O . ARG B 1 109 ? -9.93 -9.883 -5.41 1 96.75 109 ARG B O 1
ATOM 2419 N N . ILE B 1 110 ? -9.695 -8.852 -3.445 1 96.62 110 ILE B N 1
ATOM 2420 C CA . ILE B 1 110 ? -9.031 -10 -2.826 1 96.62 110 ILE B CA 1
ATOM 2421 C C . ILE B 1 110 ? -9.953 -11.211 -2.859 1 96.62 110 ILE B C 1
ATOM 2423 O O . ILE B 1 110 ? -9.547 -12.297 -3.27 1 96.62 110 ILE B O 1
ATOM 2427 N N . VAL B 1 111 ? -11.156 -10.984 -2.518 1 96.94 111 VAL B N 1
ATOM 2428 C CA . VAL B 1 111 ? -12.141 -12.062 -2.477 1 96.94 111 VAL B CA 1
ATOM 2429 C C . VAL B 1 111 ? -12.383 -12.594 -3.887 1 96.94 111 VAL B C 1
ATOM 2431 O O . VAL B 1 111 ? -12.32 -13.805 -4.121 1 96.94 111 VAL B O 1
ATOM 2434 N N . GLU B 1 112 ? -12.672 -11.703 -4.781 1 96.62 112 GLU B N 1
ATOM 2435 C CA . GLU B 1 112 ? -12.953 -12.109 -6.156 1 96.62 112 GLU B CA 1
ATOM 2436 C C . GLU B 1 112 ? -11.797 -12.922 -6.738 1 96.62 112 GLU B C 1
ATOM 2438 O O . GLU B 1 112 ? -12.016 -13.992 -7.316 1 96.62 112 GLU B O 1
ATOM 2443 N N . THR B 1 113 ? -10.539 -12.469 -6.566 1 94.62 113 THR B N 1
ATOM 2444 C CA . THR B 1 113 ? -9.367 -13.109 -7.148 1 94.62 113 THR B CA 1
ATOM 2445 C C . THR B 1 113 ? -9.133 -14.477 -6.527 1 94.62 113 THR B C 1
ATOM 2447 O O . THR B 1 113 ? -8.75 -15.422 -7.219 1 94.62 113 THR B O 1
ATOM 2450 N N . ASN B 1 114 ? -9.336 -14.617 -5.246 1 94.38 114 ASN B N 1
ATOM 2451 C CA . ASN B 1 114 ? -9.125 -15.906 -4.586 1 94.38 114 ASN B CA 1
ATOM 2452 C C . ASN B 1 114 ? -10.203 -16.906 -4.961 1 94.38 114 ASN B C 1
ATOM 2454 O O . ASN B 1 114 ? -9.938 -18.109 -5.035 1 94.38 114 ASN B O 1
ATOM 2458 N N . L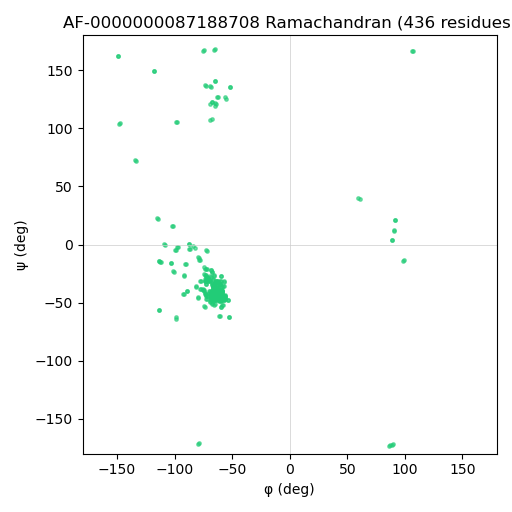EU B 1 115 ? -11.336 -16.422 -5.266 1 93.25 115 LEU B N 1
ATOM 2459 C CA . LEU B 1 115 ? -12.406 -17.312 -5.695 1 93.25 115 LEU B CA 1
ATOM 2460 C C . LEU B 1 115 ? -12.148 -17.828 -7.113 1 93.25 115 LEU B C 1
ATOM 2462 O O . LEU B 1 115 ? -12.523 -18.953 -7.445 1 93.25 115 LEU B O 1
ATOM 2466 N N . LEU B 1 116 ? -11.516 -17.016 -7.895 1 92.31 116 LEU B N 1
ATOM 2467 C CA . LEU B 1 116 ? -11.211 -17.391 -9.273 1 92.31 116 LEU B CA 1
ATOM 2468 C C . LEU B 1 116 ? -10.172 -18.516 -9.312 1 92.31 116 LEU B C 1
ATOM 2470 O O . LEU B 1 116 ? -10.062 -19.234 -10.305 1 92.31 116 LEU B O 1
ATOM 2474 N N . SER B 1 117 ? -9.453 -18.609 -8.25 1 87.81 117 SER B N 1
ATOM 2475 C CA . SER B 1 117 ? -8.391 -19.609 -8.219 1 87.81 117 SER B CA 1
ATOM 2476 C C . SER B 1 117 ? -8.953 -21 -7.922 1 87.81 117 SER B C 1
ATOM 2478 O O . SER B 1 117 ? -8.258 -22 -8.094 1 87.81 117 SER B O 1
ATOM 2480 N N . VAL B 1 118 ? -10.211 -21.094 -7.531 1 89.56 118 VAL B N 1
ATOM 2481 C CA . VAL B 1 118 ? -10.844 -22.359 -7.219 1 89.56 118 VAL B CA 1
ATOM 2482 C C . VAL B 1 118 ? -11.109 -23.141 -8.508 1 89.56 118 VAL B C 1
ATOM 2484 O O . VAL B 1 118 ? -11.602 -22.578 -9.484 1 89.56 118 VAL B O 1
ATOM 2487 N N . GLU B 1 119 ? -10.844 -24.359 -8.484 1 88.25 119 GLU B N 1
ATOM 2488 C CA . GLU B 1 119 ? -10.961 -25.203 -9.664 1 88.25 119 GLU B CA 1
ATOM 2489 C C . GLU B 1 119 ? -12.414 -25.312 -10.125 1 88.25 119 GLU B C 1
ATOM 2491 O O . GLU B 1 119 ? -13.32 -25.438 -9.297 1 88.25 119 GLU B O 1
ATOM 2496 N N . SER B 1 120 ? -12.555 -25.297 -11.391 1 86.62 120 SER B N 1
ATOM 2497 C CA . SER B 1 120 ? -13.883 -25.344 -11.992 1 86.62 120 SER B CA 1
ATOM 2498 C C . SER B 1 120 ? -14.586 -26.672 -11.672 1 86.62 120 SER B C 1
ATOM 2500 O O . SER B 1 120 ? -15.812 -26.719 -11.578 1 86.62 120 SER B O 1
ATOM 2502 N N . GLY B 1 121 ? -13.781 -27.672 -11.539 1 86.88 121 GLY B N 1
ATOM 2503 C CA . GLY B 1 121 ? -14.344 -28.984 -11.258 1 86.88 121 GLY B CA 1
ATOM 2504 C C . GLY B 1 121 ? -15.18 -29.016 -9.984 1 86.88 121 GLY B C 1
ATOM 2505 O O . GLY B 1 121 ? -16.203 -29.688 -9.93 1 86.88 121 GLY B O 1
ATOM 2506 N N . VAL B 1 122 ? -14.781 -28.281 -9.016 1 87.38 122 VAL B N 1
ATOM 2507 C CA . VAL B 1 122 ? -15.477 -28.219 -7.738 1 87.38 122 VAL B CA 1
ATOM 2508 C C . VAL B 1 122 ? -16.859 -27.578 -7.93 1 87.38 122 VAL B C 1
ATOM 2510 O O . VAL B 1 122 ? -17.844 -28.031 -7.348 1 87.38 122 VAL B O 1
ATOM 2513 N N . ILE B 1 123 ? -16.938 -26.641 -8.781 1 86.19 123 ILE B N 1
ATOM 2514 C CA . ILE B 1 123 ? -18.172 -25.922 -9.055 1 86.19 123 ILE B CA 1
ATOM 2515 C C . ILE B 1 123 ? -19.125 -26.797 -9.859 1 86.19 123 ILE B C 1
ATOM 2517 O O . ILE B 1 123 ? -20.312 -26.859 -9.562 1 86.19 123 ILE B O 1
ATOM 2521 N N . GLU B 1 124 ? -18.562 -27.469 -10.812 1 87.94 124 GLU B N 1
ATOM 2522 C CA . GLU B 1 124 ? -19.359 -28.359 -11.656 1 87.94 124 GLU B CA 1
ATOM 2523 C C . GLU B 1 124 ? -19.922 -29.516 -10.852 1 87.94 124 GLU B C 1
ATOM 2525 O O . GLU B 1 124 ? -21.062 -29.938 -11.07 1 87.94 124 GLU B O 1
ATOM 2530 N N . ALA B 1 125 ? -19.094 -29.984 -9.984 1 90.5 125 ALA B N 1
ATOM 2531 C CA . ALA B 1 125 ? -19.531 -31.078 -9.117 1 90.5 125 ALA B CA 1
ATOM 2532 C C . ALA B 1 125 ? -20.703 -30.641 -8.242 1 90.5 125 ALA B C 1
ATOM 2534 O O . ALA B 1 125 ? -21.688 -31.375 -8.078 1 90.5 125 ALA B O 1
ATOM 2535 N N . ALA B 1 126 ? -20.641 -29.516 -7.688 1 89.31 126 ALA B N 1
ATOM 2536 C CA . ALA B 1 126 ? -21.703 -28.984 -6.836 1 89.31 126 ALA B CA 1
ATOM 2537 C C . ALA B 1 126 ? -22.969 -28.75 -7.641 1 89.31 126 ALA B C 1
ATOM 2539 O O . ALA B 1 126 ? -24.078 -29.016 -7.16 1 89.31 126 ALA B O 1
ATOM 2540 N N . ARG B 1 127 ? -22.781 -28.297 -8.852 1 88.12 127 ARG B N 1
ATOM 2541 C CA . ARG B 1 127 ? -23.906 -28.062 -9.742 1 88.12 127 ARG B CA 1
ATOM 2542 C C . ARG B 1 127 ? -24.609 -29.375 -10.094 1 88.12 127 ARG B C 1
ATOM 2544 O O . ARG B 1 127 ? -25.828 -29.422 -10.188 1 88.12 127 ARG B O 1
ATOM 2551 N N . SER B 1 128 ? -23.859 -30.328 -10.32 1 92.06 128 SER B N 1
ATOM 2552 C CA . SER B 1 128 ? -24.406 -31.625 -10.672 1 92.06 128 SER B CA 1
ATOM 2553 C C . SER B 1 128 ? -25.188 -32.219 -9.508 1 92.06 128 SER B C 1
ATOM 2555 O O . SER B 1 128 ? -26.109 -33.031 -9.727 1 92.06 128 SER B O 1
ATOM 2557 N N . MET B 1 129 ? -24.844 -31.828 -8.32 1 93.31 129 MET B N 1
ATOM 2558 C CA . MET B 1 129 ? -25.531 -32.312 -7.125 1 93.31 129 MET B CA 1
ATOM 2559 C C . MET B 1 129 ? -26.797 -31.484 -6.859 1 93.31 129 MET B C 1
ATOM 2561 O O . MET B 1 129 ? -27.5 -31.734 -5.875 1 93.31 129 MET B O 1
ATOM 2565 N N . GLY B 1 130 ? -27.078 -30.469 -7.703 1 89.94 130 GLY B N 1
ATOM 2566 C CA . GLY B 1 130 ? -28.312 -29.703 -7.613 1 89.94 130 GLY B CA 1
ATOM 2567 C C . GLY B 1 130 ? -28.188 -28.484 -6.703 1 89.94 130 GLY B C 1
ATOM 2568 O O . GLY B 1 130 ? -29.203 -27.938 -6.281 1 89.94 130 GLY B O 1
ATOM 2569 N N . ALA B 1 131 ? -27 -28.172 -6.352 1 90.12 131 ALA B N 1
ATOM 2570 C CA . ALA B 1 131 ? -26.844 -27 -5.484 1 90.12 131 ALA B CA 1
ATOM 2571 C C . ALA B 1 131 ? -27.172 -25.719 -6.23 1 90.12 131 ALA B C 1
ATOM 2573 O O . ALA B 1 131 ? -26.766 -25.531 -7.383 1 90.12 131 ALA B O 1
ATOM 2574 N N . GLY B 1 132 ? -27.938 -24.812 -5.566 1 91 132 GLY B N 1
ATOM 2575 C CA . GLY B 1 132 ? -28.25 -23.516 -6.129 1 91 132 GLY B CA 1
ATOM 2576 C C . GLY B 1 132 ? -27.078 -22.547 -6.094 1 91 132 GLY B C 1
ATOM 2577 O O . GLY B 1 132 ? -26.062 -22.828 -5.473 1 91 132 GLY B O 1
ATOM 2578 N N . PRO B 1 133 ? -27.203 -21.484 -6.793 1 88.81 133 PRO B N 1
ATOM 2579 C CA . PRO B 1 133 ? -26.078 -20.547 -6.934 1 88.81 133 PRO B CA 1
ATOM 2580 C C . PRO B 1 133 ? -25.594 -20 -5.594 1 88.81 133 PRO B C 1
ATOM 2582 O O . PRO B 1 133 ? -24.391 -19.938 -5.348 1 88.81 133 PRO B O 1
ATOM 2585 N N . LEU B 1 134 ? -26.5 -19.594 -4.805 1 90.56 134 LEU B N 1
ATOM 2586 C CA . LEU B 1 134 ? -26.125 -19.031 -3.516 1 90.56 134 LEU B CA 1
ATOM 2587 C C . LEU B 1 134 ? -25.484 -20.078 -2.619 1 90.56 134 LEU B C 1
ATOM 2589 O O . LEU B 1 134 ? -24.562 -19.781 -1.854 1 90.56 134 LEU B O 1
ATOM 2593 N N . ARG B 1 135 ? -25.969 -21.266 -2.766 1 90.38 135 ARG B N 1
ATOM 2594 C CA . ARG B 1 135 ? -25.391 -22.359 -1.998 1 90.38 135 ARG B CA 1
ATOM 2595 C C . ARG B 1 135 ? -23.969 -22.672 -2.477 1 90.38 135 ARG B C 1
ATOM 2597 O O . ARG B 1 135 ? -23.078 -22.906 -1.664 1 90.38 135 AR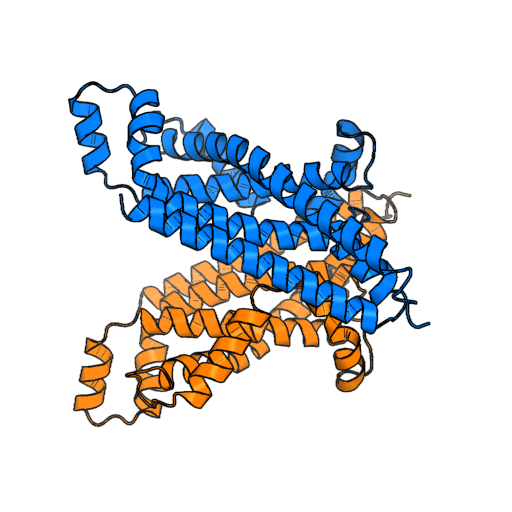G B O 1
ATOM 2604 N N . ILE B 1 136 ? -23.859 -22.672 -3.764 1 90.56 136 ILE B N 1
ATOM 2605 C CA . ILE B 1 136 ? -22.547 -22.922 -4.34 1 90.56 136 ILE B CA 1
ATOM 2606 C C . ILE B 1 136 ? -21.562 -21.859 -3.857 1 90.56 136 ILE B C 1
ATOM 2608 O O . ILE B 1 136 ? -20.453 -22.188 -3.426 1 90.56 136 ILE B O 1
ATOM 2612 N N . LEU B 1 137 ? -21.984 -20.641 -3.877 1 90.75 137 LEU B N 1
ATOM 2613 C CA . LEU B 1 137 ? -21.109 -19.531 -3.516 1 90.75 137 LEU B CA 1
ATOM 2614 C C . LEU B 1 137 ? -20.719 -19.594 -2.043 1 90.75 137 LEU B C 1
ATOM 2616 O O . LEU B 1 137 ? -19.547 -19.484 -1.706 1 90.75 137 LEU B O 1
ATOM 2620 N N . LEU B 1 138 ? -21.641 -19.844 -1.178 1 91.81 138 LEU B N 1
ATOM 2621 C CA . LEU B 1 138 ? -21.422 -19.656 0.253 1 91.81 138 LEU B CA 1
ATOM 2622 C C . LEU B 1 138 ? -20.922 -20.938 0.905 1 91.81 138 LEU B C 1
ATOM 2624 O O . LEU B 1 138 ? -20.188 -20.891 1.895 1 91.81 138 LEU B O 1
ATOM 2628 N N . THR B 1 139 ? -21.266 -22.109 0.315 1 90 139 THR B N 1
ATOM 2629 C CA . THR B 1 139 ? -20.953 -23.344 1.021 1 90 139 THR B CA 1
ATOM 2630 C C . THR B 1 139 ? -19.875 -24.125 0.284 1 90 139 THR B C 1
ATOM 2632 O O . THR B 1 139 ? -19.266 -25.047 0.847 1 90 139 THR B O 1
ATOM 2635 N N . VAL B 1 140 ? -19.625 -23.812 -0.878 1 90.06 140 VAL B N 1
ATOM 2636 C CA . VAL B 1 140 ? -18.609 -24.562 -1.629 1 90.06 140 VAL B CA 1
ATOM 2637 C C . VAL B 1 140 ? -17.422 -23.672 -1.931 1 90.06 140 VAL B C 1
ATOM 2639 O O . VAL B 1 140 ? -16.297 -23.938 -1.475 1 90.06 140 VAL B O 1
ATOM 2642 N N . LEU B 1 141 ? -17.688 -22.562 -2.574 1 91.06 141 LEU B N 1
ATOM 2643 C CA . LEU B 1 141 ? -16.609 -21.719 -3.064 1 91.06 141 LEU B CA 1
ATOM 2644 C C . LEU B 1 141 ? -15.867 -21.062 -1.905 1 91.06 141 LEU B C 1
ATOM 2646 O O . LEU B 1 141 ? -14.641 -21.109 -1.841 1 91.06 141 LEU B O 1
ATOM 2650 N N . VAL B 1 142 ? -16.594 -20.484 -1.002 1 92 142 VAL B N 1
ATOM 2651 C CA . VAL B 1 142 ? -15.992 -19.734 0.09 1 92 142 VAL B CA 1
ATOM 2652 C C . VAL B 1 142 ? -15.156 -20.672 0.966 1 92 142 VAL B C 1
ATOM 2654 O O . VAL B 1 142 ? -13.984 -20.391 1.244 1 92 142 VAL B O 1
ATOM 2657 N N . PRO B 1 143 ? -15.734 -21.844 1.324 1 91.44 143 PRO B N 1
ATOM 2658 C CA . PRO B 1 143 ? -14.938 -22.766 2.131 1 91.44 143 PRO B CA 1
ATOM 2659 C C . PRO B 1 143 ? -13.711 -23.297 1.388 1 91.44 143 PRO B C 1
ATOM 2661 O O . PRO B 1 143 ? -12.664 -23.516 2 1 91.44 143 PRO B O 1
ATOM 2664 N N . GLU B 1 144 ? -13.844 -23.469 0.094 1 90.25 144 GLU B N 1
ATOM 2665 C CA . GLU B 1 144 ? -12.727 -23.953 -0.712 1 90.25 144 GLU B CA 1
ATOM 2666 C C . GLU B 1 144 ? -11.617 -22.906 -0.809 1 90.25 144 GLU B C 1
ATOM 2668 O O . GLU B 1 144 ? -10.445 -23.25 -0.948 1 90.25 144 GLU B O 1
ATOM 2673 N N . ALA B 1 145 ? -12.008 -21.672 -0.696 1 92.88 145 ALA B N 1
ATOM 2674 C CA . ALA B 1 145 ? -11.055 -20.594 -0.857 1 92.88 145 ALA B CA 1
ATOM 2675 C C . ALA B 1 145 ? -10.625 -20.031 0.498 1 92.88 145 ALA B C 1
ATOM 2677 O O . ALA B 1 145 ? -10.023 -18.953 0.571 1 92.88 145 ALA B O 1
ATOM 2678 N N . LEU B 1 146 ? -10.883 -20.75 1.537 1 91.94 146 LEU B N 1
ATOM 2679 C CA . LEU B 1 146 ? -10.656 -20.219 2.877 1 91.94 146 LEU B CA 1
ATOM 2680 C C . LEU B 1 146 ? -9.172 -19.953 3.117 1 91.94 146 LEU B C 1
ATOM 2682 O O . LEU B 1 146 ? -8.812 -18.938 3.719 1 91.94 146 LEU B O 1
ATOM 2686 N N . GLY B 1 147 ? -8.273 -20.875 2.752 1 89.62 147 GLY B N 1
ATOM 2687 C CA . GLY B 1 147 ? -6.84 -20.688 2.912 1 89.62 147 GLY B CA 1
ATOM 2688 C C 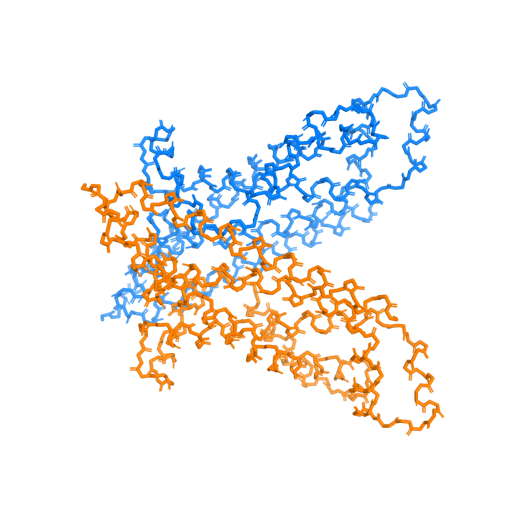. GLY B 1 147 ? -6.328 -19.391 2.297 1 89.62 147 GLY B C 1
ATOM 2689 O O . GLY B 1 147 ? -5.887 -18.5 3.012 1 89.62 147 GLY B O 1
ATOM 2690 N N . PRO B 1 148 ? -6.484 -19.281 0.967 1 90.94 148 PRO B N 1
ATOM 2691 C CA . PRO B 1 148 ? -6.039 -18.062 0.286 1 90.94 148 PRO B CA 1
ATOM 2692 C C . PRO B 1 148 ? -6.75 -16.812 0.793 1 90.94 148 PRO B C 1
ATOM 2694 O O . PRO B 1 148 ? -6.156 -15.727 0.819 1 90.94 148 PRO B O 1
ATOM 2697 N N . LEU B 1 149 ? -7.949 -16.938 1.207 1 94.12 149 LEU B N 1
ATOM 2698 C CA . LEU B 1 149 ? -8.688 -15.797 1.723 1 94.12 149 LEU B CA 1
ATOM 2699 C C . LEU B 1 149 ? -8.086 -15.305 3.035 1 94.12 149 LEU B C 1
ATOM 2701 O O . LEU B 1 149 ? -7.992 -14.102 3.268 1 94.12 149 LEU B O 1
ATOM 2705 N N . VAL B 1 150 ? -7.691 -16.25 3.844 1 93.94 150 VAL B N 1
ATOM 2706 C CA . VAL B 1 150 ? -7.082 -15.883 5.117 1 93.94 150 VAL B CA 1
ATOM 2707 C C . VAL B 1 150 ? -5.781 -15.117 4.871 1 93.94 150 VAL B C 1
ATOM 2709 O O . VAL B 1 150 ? -5.5 -14.133 5.547 1 93.94 150 VAL B O 1
ATOM 2712 N N . LEU B 1 151 ? -5.043 -15.586 3.969 1 91.62 151 LEU B N 1
ATOM 2713 C CA . LEU B 1 151 ? -3.812 -14.891 3.611 1 91.62 151 LEU B CA 1
ATOM 2714 C C . LEU B 1 151 ? -4.117 -13.5 3.062 1 91.62 151 LEU B C 1
ATOM 2716 O O . LEU B 1 151 ? -3.41 -12.539 3.375 1 91.62 151 LEU B O 1
ATOM 2720 N N . GLY B 1 152 ? -5.137 -13.414 2.254 1 93.81 152 GLY B N 1
ATOM 2721 C CA . GLY B 1 152 ? -5.574 -12.125 1.732 1 93.81 152 GLY B CA 1
ATOM 2722 C C . GLY B 1 152 ? -5.984 -11.148 2.818 1 93.81 152 GLY B C 1
ATOM 2723 O O . GLY B 1 152 ? -5.641 -9.969 2.76 1 93.81 152 GLY B O 1
ATOM 2724 N N . PHE B 1 153 ? -6.641 -11.648 3.807 1 94.94 153 PHE B N 1
ATOM 2725 C CA . PHE B 1 153 ? -7.086 -10.805 4.902 1 94.94 153 PHE B CA 1
ATOM 2726 C C . PHE B 1 153 ? -5.914 -10.391 5.785 1 94.94 153 PHE B C 1
ATOM 2728 O O . PHE B 1 153 ? -5.922 -9.312 6.379 1 94.94 153 PHE B O 1
ATOM 2735 N N . THR B 1 154 ? -4.918 -11.266 5.875 1 92.81 154 THR B N 1
ATOM 2736 C CA . THR B 1 154 ? -3.693 -10.883 6.566 1 92.81 154 THR B CA 1
ATOM 2737 C C . THR B 1 154 ? -3.029 -9.695 5.879 1 92.81 154 THR B C 1
ATOM 2739 O O . THR B 1 154 ? -2.588 -8.75 6.539 1 92.81 154 THR B O 1
ATOM 2742 N N . PHE B 1 155 ? -2.959 -9.734 4.59 1 91.81 155 PHE B N 1
ATOM 2743 C CA . PHE B 1 155 ? -2.422 -8.617 3.824 1 91.81 155 PHE B CA 1
ATOM 2744 C C . PHE B 1 155 ? -3.227 -7.348 4.082 1 91.81 155 PHE B C 1
ATOM 2746 O O . PHE B 1 155 ? -2.658 -6.262 4.207 1 91.81 155 PHE B O 1
ATOM 2753 N N . MET B 1 156 ? -4.516 -7.555 4.145 1 95.81 156 MET B N 1
ATOM 2754 C CA . MET B 1 156 ? -5.383 -6.406 4.395 1 95.81 156 MET B CA 1
ATOM 2755 C C . MET B 1 156 ? -5.137 -5.836 5.789 1 95.81 156 MET B C 1
ATOM 2757 O O . MET B 1 156 ? -5.168 -4.617 5.98 1 95.81 156 MET B O 1
ATOM 2761 N N . LEU B 1 157 ? -4.961 -6.723 6.719 1 96.44 157 LEU B N 1
ATOM 2762 C CA . LEU B 1 157 ? -4.68 -6.301 8.086 1 96.44 157 LEU B CA 1
ATOM 2763 C C . LEU B 1 157 ? -3.441 -5.414 8.141 1 96.44 157 LEU B C 1
ATOM 2765 O O . LEU B 1 157 ? -3.441 -4.379 8.812 1 96.44 157 LEU B O 1
ATOM 2769 N N . VAL B 1 158 ? -2.443 -5.781 7.477 1 94.69 158 VAL B N 1
ATOM 2770 C CA . VAL B 1 158 ? -1.208 -5.004 7.426 1 94.69 158 VAL B CA 1
ATOM 2771 C C . VAL B 1 158 ? -1.455 -3.689 6.691 1 94.69 158 VAL B C 1
ATOM 2773 O O . VAL B 1 158 ? -0.999 -2.631 7.129 1 94.69 158 VAL B O 1
ATOM 2776 N N . ALA B 1 159 ? -2.193 -3.74 5.582 1 96 159 ALA B N 1
ATOM 2777 C CA . ALA B 1 159 ? -2.543 -2.541 4.828 1 96 159 ALA B CA 1
ATOM 2778 C C . ALA B 1 159 ? -3.324 -1.556 5.695 1 96 159 ALA B C 1
ATOM 2780 O O . ALA B 1 159 ? -3.156 -0.341 5.57 1 96 159 ALA B O 1
ATOM 2781 N N . LEU B 1 160 ? -4.148 -2.064 6.539 1 98.31 160 LEU B N 1
ATOM 2782 C CA . LEU B 1 160 ? -4.992 -1.215 7.375 1 98.31 160 LEU B CA 1
ATOM 2783 C C . LEU B 1 160 ? -4.172 -0.538 8.469 1 98.31 160 LEU B C 1
ATOM 2785 O O . LEU B 1 160 ? -4.523 0.547 8.93 1 98.31 160 LEU B O 1
ATOM 2789 N N . ILE B 1 161 ? -3.121 -1.185 8.883 1 98.12 161 ILE B N 1
ATOM 2790 C CA . ILE B 1 161 ? -2.189 -0.498 9.773 1 98.12 161 ILE B CA 1
ATOM 2791 C C . ILE B 1 161 ? -1.598 0.716 9.062 1 98.12 161 ILE B C 1
ATOM 2793 O O . ILE B 1 161 ? -1.49 1.796 9.648 1 98.12 161 ILE B O 1
ATOM 2797 N N . ASP B 1 162 ? -1.286 0.564 7.812 1 97 162 ASP B N 1
ATOM 2798 C CA . ASP B 1 162 ? -0.796 1.672 7 1 97 162 ASP B CA 1
ATOM 2799 C C . ASP B 1 162 ? -1.854 2.764 6.863 1 97 162 ASP B C 1
ATOM 2801 O O . ASP B 1 162 ? -1.552 3.951 7.008 1 97 162 ASP B O 1
ATOM 2805 N N . PHE B 1 163 ? -3.107 2.355 6.617 1 98.25 163 PHE B N 1
ATOM 2806 C CA . PHE B 1 163 ? -4.207 3.309 6.52 1 98.25 163 PHE B CA 1
ATOM 2807 C C . PHE B 1 163 ? -4.348 4.109 7.809 1 98.25 163 PHE B C 1
ATOM 2809 O O . PHE B 1 163 ? -4.543 5.328 7.77 1 98.25 163 PHE B O 1
ATOM 2816 N N . SER B 1 164 ? -4.234 3.391 8.922 1 98.56 164 SER B N 1
ATOM 2817 C CA . SER B 1 164 ? -4.406 4.059 10.211 1 98.56 164 SER B CA 1
ATOM 2818 C C . SER B 1 164 ? -3.305 5.086 10.453 1 98.56 164 SER B C 1
ATOM 2820 O O . SER B 1 164 ? -3.551 6.137 11.047 1 98.56 164 SER B O 1
ATOM 2822 N N . ALA B 1 165 ? -2.084 4.734 10.07 1 98.25 165 ALA B N 1
ATOM 2823 C CA . ALA B 1 165 ? -0.98 5.684 10.211 1 98.25 165 ALA B CA 1
ATOM 2824 C C . ALA B 1 165 ? -1.231 6.938 9.375 1 98.25 165 ALA B C 1
ATOM 2826 O O . ALA B 1 165 ? -0.996 8.055 9.844 1 98.25 165 ALA B O 1
ATOM 2827 N N . VAL B 1 166 ? -1.721 6.773 8.188 1 98.06 166 VAL B N 1
ATOM 2828 C CA . VAL B 1 166 ? -2.027 7.891 7.305 1 98.06 166 VAL B CA 1
ATOM 2829 C C . VAL B 1 166 ? -3.172 8.719 7.891 1 98.06 166 VAL B C 1
ATOM 2831 O O . VAL B 1 166 ? -3.137 9.945 7.863 1 98.06 166 VAL B O 1
ATOM 2834 N N . ALA B 1 167 ? -4.176 8.016 8.414 1 98.19 167 ALA B N 1
ATOM 2835 C CA . ALA B 1 167 ? -5.301 8.711 9.031 1 98.19 167 ALA B CA 1
ATOM 2836 C C . ALA B 1 167 ? -4.832 9.625 10.164 1 98.19 167 ALA B C 1
ATOM 2838 O O . ALA B 1 167 ? -5.426 10.672 10.406 1 98.19 167 ALA B O 1
ATOM 2839 N N . GLY B 1 168 ? -3.793 9.234 10.805 1 97.5 168 GLY B N 1
ATOM 2840 C CA . GLY B 1 168 ? -3.229 10.023 11.883 1 97.5 168 GLY B CA 1
ATOM 2841 C C . GLY B 1 168 ? -2.785 11.406 11.445 1 97.5 168 GLY B C 1
ATOM 2842 O O . GLY B 1 168 ? -2.779 12.344 12.242 1 97.5 168 GLY B O 1
ATOM 2843 N N . THR B 1 169 ? -2.445 11.562 10.203 1 95.88 169 THR B N 1
ATOM 2844 C CA . THR B 1 169 ? -1.937 12.836 9.703 1 95.88 169 THR B CA 1
ATOM 2845 C C . THR B 1 169 ? -3.066 13.852 9.57 1 95.88 169 THR B C 1
ATOM 2847 O O . THR B 1 169 ? -2.818 15.055 9.461 1 95.88 169 THR B O 1
ATOM 2850 N N . VAL B 1 170 ? -4.344 13.336 9.516 1 95.75 170 VAL B N 1
ATOM 2851 C CA . VAL B 1 170 ? -5.465 14.258 9.336 1 95.75 170 VAL B CA 1
ATOM 2852 C C . VAL B 1 170 ? -6.352 14.234 10.57 1 95.75 170 VAL B C 1
ATOM 2854 O O . VAL B 1 170 ? -7.559 14.477 10.484 1 95.75 170 VAL B O 1
ATOM 2857 N N . GLY B 1 171 ? -5.754 13.812 11.688 1 95.94 171 GLY B N 1
ATOM 2858 C CA . GLY B 1 171 ? -6.465 13.922 12.953 1 95.94 171 GLY B CA 1
ATOM 2859 C C . GLY B 1 171 ? -7.266 12.68 13.289 1 95.94 171 GLY B C 1
ATOM 2860 O O . GLY B 1 171 ? -8.211 12.742 14.078 1 95.94 171 GLY B O 1
ATOM 2861 N N . GLY B 1 172 ? -6.926 11.594 12.711 1 97.31 172 GLY B N 1
ATOM 2862 C CA . GLY B 1 172 ? -7.668 10.359 12.93 1 97.31 172 GLY B CA 1
ATOM 2863 C C . GLY B 1 172 ? -7.316 9.688 14.242 1 97.31 172 GLY B C 1
ATOM 2864 O O . GLY B 1 172 ? -7.992 8.742 14.664 1 97.31 172 GLY B O 1
ATOM 2865 N N . GLY B 1 173 ? -6.246 10.133 14.852 1 97.75 173 GLY B N 1
ATOM 2866 C CA . GLY B 1 173 ? -5.777 9.484 16.062 1 97.75 173 GLY B CA 1
ATOM 2867 C C . GLY B 1 173 ? -4.816 8.344 15.797 1 97.75 173 GLY B C 1
ATOM 2868 O O . GLY B 1 173 ? -4.234 8.258 14.719 1 97.75 173 GLY B O 1
ATOM 2869 N N . GLY B 1 174 ? -4.488 7.609 16.906 1 98.44 174 GLY B N 1
ATOM 2870 C CA . GLY B 1 174 ? -3.623 6.449 16.766 1 98.44 174 GLY B CA 1
ATOM 2871 C C . GLY B 1 174 ? -2.148 6.793 16.844 1 98.44 174 GLY B C 1
ATOM 2872 O O . GLY B 1 174 ? -1.785 7.941 17.109 1 98.44 174 GLY B O 1
ATOM 2873 N N . VAL B 1 175 ? -1.389 5.836 16.578 1 98.12 175 VAL B N 1
ATOM 2874 C CA . VAL B 1 175 ? 0.062 5.973 16.656 1 98.12 175 VAL B CA 1
ATOM 2875 C C . VAL B 1 175 ? 0.554 6.926 15.578 1 98.12 175 VAL B C 1
ATOM 2877 O O . VAL B 1 175 ? 1.519 7.664 15.781 1 98.12 175 VAL B O 1
ATOM 2880 N N . GLY B 1 176 ? -0.141 6.871 14.453 1 97.5 176 GLY B N 1
ATOM 2881 C CA . GLY B 1 176 ? 0.208 7.828 13.414 1 97.5 176 GLY B CA 1
ATOM 2882 C C . GLY B 1 176 ? 0.102 9.273 13.867 1 97.5 176 GLY B C 1
ATOM 2883 O O . GLY B 1 176 ? 0.993 10.078 13.602 1 97.5 176 GLY B O 1
ATOM 2884 N N . HIS B 1 177 ? -0.983 9.555 14.492 1 97.5 177 HIS B N 1
ATOM 2885 C CA . HIS B 1 177 ? -1.177 10.906 15.008 1 97.5 177 HIS B CA 1
ATOM 2886 C C . HIS B 1 177 ? -0.115 11.258 16.047 1 97.5 177 HIS B C 1
ATOM 2888 O O . HIS B 1 177 ? 0.385 12.383 16.062 1 97.5 177 HIS B O 1
ATOM 2894 N N . LEU B 1 178 ? 0.11 10.336 16.938 1 96.69 178 LEU B N 1
ATOM 2895 C CA . LEU B 1 178 ? 1.155 10.516 17.938 1 96.69 178 LEU B CA 1
ATOM 2896 C C . LEU B 1 178 ? 2.492 10.836 17.281 1 96.69 178 LEU B C 1
ATOM 2898 O O . LEU B 1 178 ? 3.191 11.758 17.703 1 96.69 178 LEU B O 1
ATOM 2902 N N . ALA B 1 179 ? 2.885 10.094 16.281 1 96.38 179 ALA B N 1
ATOM 2903 C CA . ALA B 1 179 ? 4.145 10.273 15.562 1 96.38 179 ALA B CA 1
ATOM 2904 C C . ALA B 1 179 ? 4.203 11.641 14.883 1 96.38 179 ALA B C 1
ATOM 2906 O O . ALA B 1 179 ? 5.234 12.312 14.922 1 96.38 179 ALA B O 1
ATOM 2907 N N . MET B 1 180 ? 3.127 12.062 14.289 1 95.31 180 MET B N 1
ATOM 2908 C CA . MET B 1 180 ? 3.098 13.328 13.562 1 95.31 180 MET B CA 1
ATOM 2909 C C . MET B 1 180 ? 3.133 14.508 14.531 1 95.31 180 MET B C 1
ATOM 2911 O O . MET B 1 180 ? 3.955 15.414 14.383 1 95.31 180 MET B O 1
ATOM 2915 N N . THR B 1 181 ? 2.338 14.484 15.562 1 94.81 181 THR B N 1
ATOM 2916 C CA . THR B 1 181 ? 2.131 15.625 16.453 1 94.81 181 THR B CA 1
ATOM 2917 C C . THR B 1 181 ? 3.279 15.75 17.438 1 94.81 181 THR B C 1
ATOM 2919 O O . THR B 1 181 ? 3.814 16.844 17.641 1 94.81 181 THR B O 1
ATOM 2922 N N . TYR B 1 182 ? 3.652 14.641 18.016 1 93.69 182 TYR B N 1
ATOM 2923 C CA . TYR B 1 182 ? 4.613 14.719 19.109 1 93.69 182 TYR B CA 1
ATOM 2924 C C . TYR B 1 182 ? 6.004 14.305 18.641 1 93.69 182 TYR B C 1
ATOM 2926 O O . TYR B 1 182 ? 7 14.578 19.312 1 93.69 182 TYR B O 1
ATOM 2934 N N . GLY B 1 183 ? 6.125 13.703 17.594 1 92.81 183 GLY B N 1
ATOM 2935 C CA . GLY B 1 183 ? 7.414 13.32 17.047 1 92.81 183 GLY B CA 1
ATOM 2936 C C . GLY B 1 183 ? 7.918 14.273 15.977 1 92.81 183 GLY B C 1
ATOM 2937 O O . GLY B 1 183 ? 8.898 14.984 16.188 1 92.81 183 GLY B O 1
ATOM 2938 N N . TYR B 1 184 ? 7.188 14.344 14.938 1 92.88 184 TYR B N 1
ATOM 2939 C CA . TYR B 1 184 ? 7.621 15.062 13.742 1 92.88 184 TYR B CA 1
ATOM 2940 C C . TYR B 1 184 ? 7.527 16.562 13.945 1 92.88 184 TYR B C 1
ATOM 2942 O O . TYR B 1 184 ? 8.508 17.297 13.766 1 92.88 184 TYR B O 1
ATOM 2950 N N . LEU B 1 185 ? 6.391 17.047 14.344 1 92.19 185 LEU B N 1
ATOM 2951 C CA . LEU B 1 185 ? 6.156 18.484 14.445 1 92.19 185 LEU B CA 1
ATOM 2952 C C . LEU B 1 185 ? 6.918 19.062 15.633 1 92.19 185 LEU B C 1
ATOM 2954 O O . LEU B 1 185 ? 7.32 20.234 15.602 1 92.19 185 LEU B O 1
ATOM 2958 N N . ARG B 1 186 ? 7.176 18.266 16.641 1 91.5 186 ARG B N 1
ATOM 2959 C CA . ARG B 1 186 ? 7.895 18.75 17.812 1 91.5 186 ARG B CA 1
ATOM 2960 C C . ARG B 1 186 ? 9.367 18.359 17.75 1 91.5 186 ARG B C 1
ATOM 2962 O O . ARG B 1 186 ? 10.141 18.672 18.656 1 91.5 186 ARG B O 1
ATOM 2969 N N . PHE B 1 187 ? 9.688 17.641 16.797 1 88.94 187 PHE B N 1
ATOM 2970 C CA . PHE B 1 187 ? 11.062 17.234 16.516 1 88.94 187 PHE B CA 1
ATOM 2971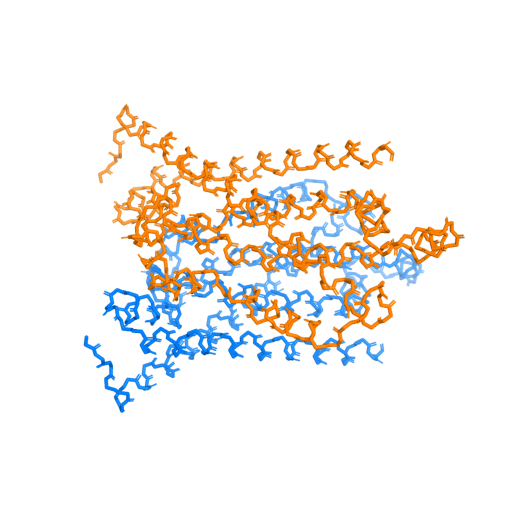 C C . PHE B 1 187 ? 11.625 16.422 17.688 1 88.94 187 PHE B C 1
ATOM 2973 O O . PHE B 1 187 ? 12.75 16.672 18.125 1 88.94 187 PHE B O 1
ATOM 2980 N N . ASP B 1 188 ? 10.82 15.633 18.203 1 93.31 188 ASP B N 1
ATOM 2981 C CA . ASP B 1 188 ? 11.25 14.734 19.281 1 93.31 188 ASP B CA 1
ATOM 2982 C C . ASP B 1 188 ? 11.57 13.344 18.734 1 93.31 188 ASP B C 1
ATOM 2984 O O . ASP B 1 188 ? 10.664 12.531 18.531 1 93.31 188 ASP B O 1
ATOM 2988 N N . THR B 1 189 ? 12.766 13.078 18.656 1 90.5 189 THR B N 1
ATOM 2989 C CA . THR B 1 189 ? 13.25 11.836 18.047 1 90.5 189 THR B CA 1
ATOM 2990 C C . THR B 1 189 ? 12.898 10.641 18.938 1 90.5 189 THR B C 1
ATOM 2992 O O . THR B 1 189 ? 12.664 9.539 18.438 1 90.5 189 THR B O 1
ATOM 2995 N N . SER B 1 190 ? 12.852 10.844 20.188 1 93 190 SER B N 1
ATOM 2996 C CA . SER B 1 190 ? 12.531 9.742 21.078 1 93 190 SER B CA 1
ATOM 2997 C C . SER B 1 190 ? 11.109 9.242 20.844 1 93 190 SER B C 1
ATOM 2999 O O . SER B 1 190 ? 10.867 8.031 20.828 1 93 190 SER B O 1
ATOM 3001 N N . VAL B 1 191 ? 10.188 10.18 20.672 1 94.19 191 VAL B N 1
ATOM 3002 C CA . VAL B 1 191 ? 8.797 9.805 20.422 1 94.19 191 VAL B CA 1
ATOM 3003 C C . VAL B 1 191 ? 8.695 9.109 19.062 1 94.19 191 VAL B C 1
ATOM 3005 O O . VAL B 1 191 ? 7.961 8.133 18.906 1 94.19 191 VAL B O 1
ATOM 3008 N N . MET B 1 192 ? 9.477 9.617 18.156 1 93.88 192 MET B N 1
ATOM 3009 C CA . MET B 1 192 ? 9.469 9.031 16.812 1 93.88 192 MET B CA 1
ATOM 3010 C C . MET B 1 192 ? 9.953 7.586 16.859 1 93.88 192 MET B C 1
ATOM 3012 O O . MET B 1 192 ? 9.344 6.703 16.25 1 93.88 192 MET B O 1
ATOM 3016 N N . VAL B 1 193 ? 10.977 7.367 17.547 1 94.44 193 VAL B N 1
ATOM 3017 C CA . VAL B 1 193 ? 11.562 6.035 17.641 1 94.44 193 VAL B CA 1
ATOM 3018 C C . VAL B 1 193 ? 10.562 5.074 18.281 1 94.44 193 VAL B C 1
ATOM 3020 O O . VAL B 1 193 ? 10.391 3.947 17.812 1 94.44 193 VAL B O 1
ATOM 3023 N N . VAL B 1 194 ? 9.898 5.52 19.281 1 95.81 194 VAL B N 1
ATOM 3024 C CA . VAL B 1 194 ? 8.93 4.684 19.984 1 95.81 194 VAL B CA 1
ATOM 3025 C C . VAL B 1 194 ? 7.742 4.398 19.062 1 95.81 194 VAL B C 1
ATOM 3027 O O . VAL B 1 194 ? 7.258 3.268 19 1 95.81 194 VAL B O 1
ATOM 3030 N N . ALA B 1 195 ? 7.223 5.445 18.375 1 96 195 ALA B N 1
ATOM 3031 C CA . ALA B 1 195 ? 6.098 5.277 17.453 1 96 195 ALA B CA 1
ATOM 3032 C C . ALA B 1 195 ? 6.434 4.266 16.359 1 96 195 ALA B C 1
ATOM 3034 O O . ALA B 1 195 ? 5.625 3.393 16.047 1 96 195 ALA B O 1
ATOM 3035 N N . VAL B 1 196 ? 7.586 4.355 15.797 1 95.12 196 VAL B N 1
ATOM 3036 C CA . VAL B 1 196 ? 8.047 3.438 14.758 1 95.12 196 VAL B CA 1
ATOM 3037 C C . VAL B 1 196 ? 8.102 2.018 15.312 1 95.12 196 VAL B C 1
ATOM 3039 O O . VAL B 1 196 ? 7.641 1.071 14.672 1 95.12 196 VAL B O 1
ATOM 3042 N N . ALA B 1 197 ? 8.664 1.902 16.484 1 96.31 197 ALA B N 1
ATOM 3043 C CA . ALA B 1 197 ? 8.797 0.594 17.125 1 96.31 197 ALA B CA 1
ATOM 3044 C C . ALA B 1 197 ? 7.426 -0.039 17.375 1 96.31 197 ALA B C 1
ATOM 3046 O O . ALA B 1 197 ? 7.242 -1.236 17.141 1 96.31 197 ALA B O 1
ATOM 3047 N N . VAL B 1 198 ? 6.516 0.756 17.844 1 97.38 198 VAL B N 1
ATOM 3048 C CA . VAL B 1 198 ? 5.176 0.263 18.141 1 97.38 198 VAL B CA 1
ATOM 3049 C C . VAL B 1 198 ? 4.504 -0.206 16.859 1 97.38 198 VAL B C 1
ATOM 3051 O O . VAL B 1 198 ? 3.885 -1.272 16.812 1 97.38 198 VAL B O 1
ATOM 3054 N N . LEU B 1 199 ? 4.629 0.592 15.836 1 96.56 199 LEU B N 1
ATOM 3055 C CA . LEU B 1 199 ? 3.99 0.235 14.578 1 96.56 199 LEU B CA 1
ATOM 3056 C C . LEU B 1 199 ? 4.621 -1.021 13.984 1 96.56 199 LEU B C 1
ATOM 3058 O O . LEU B 1 199 ? 3.918 -1.884 13.453 1 96.56 199 LEU B O 1
ATOM 3062 N N . ILE B 1 200 ? 5.922 -1.092 14.039 1 95.12 200 ILE B N 1
ATOM 3063 C CA . ILE B 1 200 ? 6.609 -2.291 13.578 1 95.12 200 ILE B CA 1
ATOM 3064 C C . ILE B 1 200 ? 6.109 -3.508 14.352 1 95.12 200 ILE B C 1
ATOM 3066 O O . ILE B 1 200 ? 5.836 -4.555 13.766 1 95.12 200 ILE B O 1
ATOM 3070 N N . ALA B 1 201 ? 5.996 -3.355 15.633 1 96.88 201 ALA B N 1
ATOM 3071 C CA . ALA B 1 201 ? 5.496 -4.445 16.469 1 96.88 201 ALA B CA 1
ATOM 3072 C C . ALA B 1 201 ? 4.082 -4.848 16.062 1 96.88 201 ALA B C 1
ATOM 3074 O O . ALA B 1 201 ? 3.764 -6.035 16 1 96.88 201 ALA B O 1
ATOM 3075 N N . LEU B 1 202 ? 3.26 -3.879 15.836 1 97.31 202 LEU B N 1
ATOM 3076 C CA . LEU B 1 202 ? 1.886 -4.164 15.438 1 97.31 202 LEU B CA 1
ATOM 3077 C C . LEU B 1 202 ? 1.848 -4.906 14.109 1 97.31 202 LEU B C 1
ATOM 3079 O O . LEU B 1 202 ? 1.077 -5.855 13.945 1 97.31 202 LEU B O 1
ATOM 3083 N N . VAL B 1 203 ? 2.633 -4.477 13.203 1 95.56 203 VAL B N 1
ATOM 3084 C CA . VAL B 1 203 ? 2.693 -5.129 11.898 1 95.56 203 VAL B CA 1
ATOM 3085 C C . VAL B 1 203 ? 3.174 -6.566 12.062 1 95.56 203 VAL B C 1
ATOM 3087 O O . VAL B 1 203 ? 2.615 -7.488 11.461 1 95.56 203 VAL B O 1
ATOM 3090 N N . GLN B 1 204 ? 4.211 -6.793 12.859 1 93.75 204 GLN B N 1
ATOM 3091 C CA . GLN B 1 204 ? 4.746 -8.133 13.086 1 93.75 204 GLN B CA 1
ATOM 3092 C C . GLN B 1 204 ? 3.707 -9.031 13.75 1 93.75 204 GLN B C 1
ATOM 3094 O O . GLN B 1 204 ? 3.572 -10.203 13.383 1 93.75 204 GLN B O 1
ATOM 3099 N N . VAL B 1 205 ? 3.07 -8.492 14.695 1 95.88 205 VAL B N 1
ATOM 3100 C CA . VAL B 1 205 ? 2.029 -9.25 15.375 1 95.88 205 VAL B CA 1
ATOM 3101 C C . VAL B 1 205 ? 0.93 -9.625 14.383 1 95.88 205 VAL B C 1
ATOM 3103 O O . VAL B 1 205 ? 0.449 -10.758 14.375 1 95.88 205 VAL B O 1
ATOM 3106 N N . ALA B 1 206 ? 0.533 -8.656 13.586 1 94.56 206 ALA B N 1
ATOM 3107 C CA . ALA B 1 206 ? -0.488 -8.906 12.57 1 94.56 206 ALA B CA 1
ATOM 3108 C C . ALA B 1 206 ? -0.048 -10 11.602 1 94.56 206 ALA B C 1
ATOM 3110 O O . ALA B 1 206 ? -0.834 -10.883 11.258 1 94.56 206 ALA B O 1
ATOM 3111 N N . GLN B 1 207 ? 1.142 -9.961 11.18 1 91.31 207 GLN B N 1
ATOM 3112 C CA . GLN B 1 207 ? 1.679 -10.961 10.258 1 91.31 207 GLN B CA 1
ATOM 3113 C C . GLN B 1 207 ? 1.734 -12.336 10.922 1 91.31 207 GLN B C 1
ATOM 3115 O O . GLN B 1 207 ? 1.369 -13.344 10.305 1 91.31 207 GLN B O 1
ATOM 3120 N N . LEU B 1 208 ? 2.232 -12.422 12.102 1 92.12 208 LEU B N 1
ATOM 3121 C CA . LEU B 1 208 ? 2.346 -13.688 12.82 1 92.12 208 LEU B CA 1
ATOM 3122 C C . LEU B 1 208 ? 0.973 -14.32 13.023 1 92.12 208 LEU B C 1
ATOM 3124 O O . LEU B 1 208 ? 0.801 -15.516 12.805 1 92.12 208 LEU B O 1
ATOM 3128 N N . LEU B 1 209 ? 0.056 -13.508 13.383 1 92.81 209 LEU B N 1
ATOM 3129 C CA . LEU B 1 209 ? -1.295 -14.016 13.609 1 92.81 209 LEU B CA 1
ATOM 3130 C C . LEU B 1 209 ? -1.93 -14.477 12.305 1 92.81 209 LEU B C 1
ATOM 3132 O O . LEU B 1 209 ? -2.574 -15.523 12.258 1 92.81 209 LEU B O 1
ATOM 3136 N N . GLY B 1 210 ? -1.735 -13.648 11.328 1 89.75 210 GLY B N 1
ATOM 3137 C CA . GLY B 1 210 ? -2.281 -14.008 10.023 1 89.75 210 GLY B CA 1
ATOM 3138 C C . GLY B 1 210 ? -1.709 -15.297 9.477 1 89.75 210 GLY B C 1
ATOM 3139 O O . GLY B 1 210 ? -2.451 -16.156 9.008 1 89.75 210 GLY B O 1
ATOM 3140 N N . ASN B 1 211 ? -0.438 -15.445 9.562 1 87.75 211 ASN B N 1
ATOM 3141 C CA . ASN B 1 211 ? 0.226 -16.641 9.062 1 87.75 211 ASN B CA 1
ATOM 3142 C C . ASN B 1 211 ? -0.155 -17.875 9.891 1 87.75 211 ASN B C 1
ATOM 3144 O O . ASN B 1 211 ? -0.324 -18.969 9.336 1 87.75 211 ASN B O 1
ATOM 3148 N N . ALA B 1 212 ? -0.254 -17.75 11.117 1 91.75 212 ALA B N 1
ATOM 3149 C CA . ALA B 1 212 ? -0.643 -18.859 11.984 1 91.75 212 ALA B CA 1
ATOM 3150 C C . ALA B 1 212 ? -2.059 -19.344 11.672 1 91.75 212 ALA B C 1
ATOM 3152 O O . ALA B 1 212 ? -2.328 -20.547 11.648 1 91.75 212 ALA B O 1
ATOM 3153 N N . LEU B 1 213 ? -2.893 -18.406 11.383 1 91.06 213 LEU B N 1
ATOM 3154 C CA . LEU B 1 213 ? -4.27 -18.734 11.047 1 91.06 213 LEU B CA 1
ATOM 3155 C C . LEU B 1 213 ? -4.344 -19.422 9.688 1 91.06 213 LEU B C 1
ATOM 3157 O O . LEU B 1 213 ? -5.109 -20.375 9.5 1 91.06 213 LEU B O 1
ATOM 3161 N N . ALA B 1 214 ? -3.594 -18.969 8.812 1 88.31 214 ALA B N 1
ATOM 3162 C CA . ALA B 1 214 ? -3.568 -19.547 7.477 1 88.31 214 ALA B CA 1
ATOM 3163 C C . ALA B 1 214 ? -3.064 -20.984 7.523 1 88.31 214 ALA B C 1
ATOM 3165 O O . ALA B 1 214 ? -3.602 -21.859 6.84 1 88.31 214 ALA B O 1
ATOM 3166 N N . ARG B 1 215 ? -2.115 -21.266 8.281 1 89.38 215 ARG B N 1
ATOM 3167 C CA . ARG B 1 215 ? -1.573 -22.609 8.422 1 89.38 215 ARG B CA 1
ATOM 3168 C C . ARG B 1 215 ? -2.605 -23.547 9.031 1 89.38 215 ARG B C 1
ATOM 3170 O O . ARG B 1 215 ? -2.709 -24.703 8.633 1 89.38 215 ARG B O 1
ATOM 3177 N N . LYS B 1 216 ? -3.295 -23.047 9.906 1 89.62 216 LYS B N 1
ATOM 3178 C CA . LYS B 1 216 ? -4.312 -23.859 10.562 1 89.62 216 LYS B CA 1
ATOM 3179 C C . LYS B 1 216 ? -5.441 -24.219 9.602 1 89.62 216 LYS B C 1
ATOM 3181 O O . LYS B 1 216 ? -5.945 -25.344 9.609 1 89.62 216 LYS B O 1
ATOM 3186 N N . VAL B 1 217 ? -5.797 -23.281 8.828 1 86 217 VAL B N 1
ATOM 3187 C CA . VAL B 1 217 ? -6.898 -23.469 7.891 1 86 217 VAL B CA 1
ATOM 3188 C C . VAL B 1 217 ? -6.441 -24.359 6.73 1 86 217 VAL B C 1
ATOM 3190 O O . VAL B 1 217 ? -7.207 -25.188 6.238 1 86 217 VAL B O 1
ATOM 3193 N N . LEU B 1 218 ? -5.246 -24.125 6.312 1 76.19 218 LEU B N 1
ATOM 3194 C CA . LEU B 1 218 ? -4.719 -24.906 5.203 1 76.19 218 LEU B CA 1
ATOM 3195 C C . LEU B 1 218 ? -4.441 -26.344 5.633 1 76.19 218 LEU B C 1
ATOM 3197 O O . LEU B 1 218 ? -4.402 -27.25 4.797 1 76.19 218 LEU B O 1
ATOM 3201 N N . ARG B 1 219 ? -4.137 -26.641 6.797 1 69.81 219 ARG B N 1
ATOM 3202 C CA . ARG B 1 219 ? -3.904 -28 7.289 1 69.81 219 ARG B CA 1
ATOM 3203 C C . ARG B 1 219 ? -5.211 -28.781 7.391 1 69.81 219 ARG B C 1
ATOM 3205 O O . ARG B 1 219 ? -5.203 -30 7.531 1 69.81 219 ARG B O 1
ATOM 3212 N N . ARG B 1 220 ? -6.176 -28.125 7.16 1 56.72 220 ARG B N 1
ATOM 3213 C CA . ARG B 1 220 ? -7.398 -28.922 7.16 1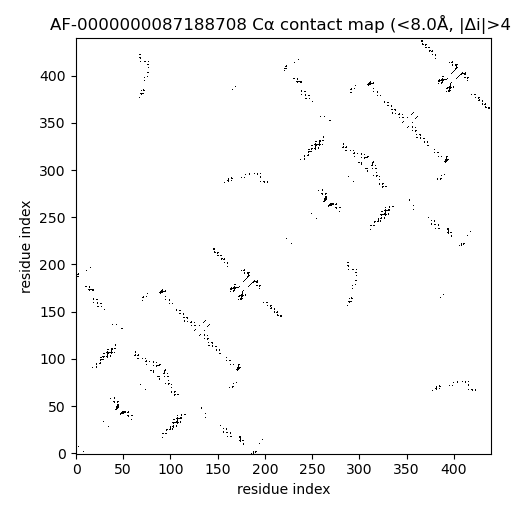 56.72 220 ARG B CA 1
ATOM 3214 C C . ARG B 1 220 ? -7.703 -29.453 5.762 1 56.72 220 ARG B C 1
ATOM 3216 O O . ARG B 1 220 ? -7.449 -28.781 4.766 1 56.72 220 ARG B O 1
#

Foldseek 3Di:
DADPCVPCVVQQVVLAVLLVVLLVVLLVLLLVLLLVLLLQLLQCDVVHQNHDPVSNVVSVVVLVVLQVPDLLCQLVVCQVVLCVPVVHSAEQVSLSVSSNVSLNSVLSVQSNVLLVVDDVVQLVVCVVVVDHRVCCSPPGSCLSSVLSSLLSSLVSSLVSSVSQLSSLVVRNGHLNVQCVPVPVVVVHPVSNVSSVVSSVVSNVVSNVVSVVVSVVSVVD/DADPCVPCVVQQVVLAVLLVVLLVVLLVLLLVLLLVLLLQLLQCDVVHQNHDPVSNVVSVVVLVVLQVPDLLVQLVVCQVVLCVPVVHSAEQVSLSVSSNVSLNSQLSVQSNVLLVVDDVVQLVVCVVVVDHRVCCSPPGSCLSSVLSSLLSSLVSSLVSSVSQLSSLVVRNGHLNVQCVPVPVVVVHPVSNVVSVVSSVVSNVVSNVVSVVVSVVSVVD

Organism: Streptomyces mobaraensis (NCBI:txid35621)